Protein AF-0000000083795616 (afdb_homodimer)

Sequence (564 aa):
MDIKKYFDKLNISLEEAIDYKNKFIPKILYKYVSLLDDRYVAYYKKNKKRLNSLRDNMLWLSNYKKFNDPFELKMLTIDRERLKGTGWNSEEIEKYLEYFRNATLISCFSSDIDNNMPMWAHYANNHKGYCVKYSVLNPQLIFPVMYEPVRSKSAVIVANIIKEIMEAYINKLEKPSEGFYKYFGFLYSSFTCKHNMWKDEKEYRLLYINSNLNNQEGKLINLTEVGLKVDAIYIGYNCDEIYKTQLIEIAKSIGCDLLKMTFDEYSEEFKLVPELLYNNIDMDIKKYFDKLNISLEEAIDYKNKFIPKILYKYVSLLDDRYVAYYKKNKKRLNSLRDNMLWLSNYKKFNDPFELKMLTIDRERLKGTGWNSEEIEKYLEYFRNATLISCFSSDIDNNMPMWAHYANNHKGYCVKYSVLNPQLIFPVMYEPVRSKSAVIVANIIKEIMEAYINKLEKPSEGFYKYFGFLYSSFTCKHNMWKDEKEYRLLYINSNLNNQEGKLINLTEVGLKVDAIYIGYNCDEIYKTQLIEIAKSIGCDLLKMTFDEYSEEFKLVPELLYNNID

Secondary structure (DSSP, 8-state):
--HHHHHHHHHH-HHHHHHHHHTTS-SEEEEEE----TTBTTHHHHHHHHHHHHHTTEEEEE-GGGSS-TTTT-SEE--HHHHTTTS--HHHHHHHHHHHHHHEEEEEEES--TT-HHHHHHHTTTTTSEEEEEEES-GGGEEEPEEESB-EE-HHHHHHHHHHHHHHHHTTTSS--HHHHHHHHHHHHHHTEEEGGGGGG-EEEEEEE-S-TT-SSEEEEEGGGGTEEEEEEEE-TT--HHHHHHHHHHHHHHT-EEEEEEE-TT-SB--EEEEEEE----/--HHHHHHHHHH-HHHHHHHHHTTS-SEEEEEE----TTBTTHHHHHHHHHHHHHTTEEEEE-GGGSS-TTTT--EE--HHHHTTTS--HHHHHHHHHHHHHHEEEEEEES--TT-HHHHHHHTTTTTSEEEEEEES-GGGEEEPEEESB-EE-SHHHHHHHHHHHHHHHTGGGS--HHHHHHHHHHHHHHTEEEGGGGGG-EEEEEEE-S-TT-SSEEEEEGGGGTEEEEEEEE-TT--HHHHHHHHHHHHHHT-EEEEEEE-TT-SB--EEEEEEE----

InterPro domains:
  IPR021352 Protein of unknown function DUF2971 [PF11185] (119-206)

Nearest PDB structures (foldseek):
  1uwv-assembly1_A  TM=5.618E-01  e=1.913E+00  Escherichia coli K-12
  6qjz-assembly1_A  TM=6.058E-01  e=8.338E+00  Lathyrus sativus
  5ln3-assembly1_U  TM=3.838E-01  e=4.363E+00  Homo sapiens
  8t7h-assembly1_B  TM=4.417E-01  e=9.381E+00  Homo sapiens
  1uwv-assembly1_A  TM=5.618E-01  e=1.881E+00  Escherichia coli K-12

Structure (mmCIF, N/CA/C/O backbone):
data_AF-0000000083795616-model_v1
#
loop_
_entity.id
_entity.type
_entity.pdbx_description
1 polymer 'DUF2971 domain-containing protein'
#
loop_
_atom_site.group_PDB
_atom_site.id
_atom_site.type_symbol
_atom_site.label_atom_id
_atom_site.label_alt_id
_atom_site.label_comp_id
_atom_site.label_asym_id
_atom_site.label_entity_id
_atom_site.label_seq_id
_atom_site.pdbx_PDB_ins_code
_atom_site.Cartn_x
_atom_site.Cartn_y
_atom_site.Cartn_z
_atom_site.occupancy
_atom_site.B_iso_or_equiv
_atom_site.auth_seq_id
_atom_site.auth_comp_id
_atom_site.auth_asym_id
_atom_site.auth_atom_id
_atom_site.pdbx_PDB_model_num
ATOM 1 N N . MET A 1 1 ? 2.191 -23.344 7.312 1 84.12 1 MET A N 1
ATOM 2 C CA . MET A 1 1 ? 2.57 -24.641 6.754 1 84.12 1 MET A CA 1
ATOM 3 C C . MET A 1 1 ? 4.074 -24.859 6.863 1 84.12 1 MET A C 1
ATOM 5 O O . MET A 1 1 ? 4.859 -23.938 6.629 1 84.12 1 MET A O 1
ATOM 9 N N . ASP A 1 2 ? 4.426 -25.969 7.355 1 83.5 2 ASP A N 1
ATOM 10 C CA . ASP A 1 2 ? 5.836 -26.328 7.414 1 83.5 2 ASP A CA 1
ATOM 11 C C . ASP A 1 2 ? 6.352 -26.75 6.035 1 83.5 2 ASP A C 1
ATOM 13 O O . ASP A 1 2 ? 5.988 -27.812 5.527 1 83.5 2 ASP A O 1
ATOM 17 N N . ILE A 1 3 ? 7.234 -25.969 5.5 1 79.38 3 ILE A N 1
ATOM 18 C CA . ILE A 1 3 ? 7.695 -26.156 4.129 1 79.38 3 ILE A CA 1
ATOM 19 C C . ILE A 1 3 ? 8.539 -27.422 4.039 1 79.38 3 ILE A C 1
ATOM 21 O O . ILE A 1 3 ? 8.5 -28.141 3.029 1 79.38 3 ILE A O 1
ATOM 25 N N . LYS A 1 4 ? 9.305 -27.672 5.039 1 78.56 4 LYS A N 1
ATOM 26 C CA . LYS A 1 4 ? 10.117 -28.875 5.039 1 78.56 4 LYS A CA 1
ATOM 27 C C . LYS A 1 4 ? 9.242 -30.125 4.957 1 78.56 4 LYS A C 1
ATOM 29 O O . LYS A 1 4 ? 9.547 -31.062 4.203 1 78.56 4 LYS A O 1
ATOM 34 N N . LYS A 1 5 ? 8.258 -30.141 5.742 1 85.88 5 LYS A N 1
ATOM 35 C CA . LYS A 1 5 ? 7.324 -31.25 5.703 1 85.88 5 LYS A CA 1
ATOM 36 C C . LYS A 1 5 ? 6.648 -31.359 4.336 1 85.88 5 LYS A C 1
ATOM 38 O O . LYS A 1 5 ? 6.41 -32.469 3.84 1 85.88 5 LYS A O 1
ATOM 43 N N . TYR A 1 6 ? 6.305 -30.297 3.789 1 84.62 6 TYR A N 1
ATOM 44 C CA . TYR A 1 6 ? 5.742 -30.281 2.445 1 84.62 6 TYR A CA 1
ATOM 45 C C . TYR A 1 6 ? 6.691 -30.953 1.453 1 84.62 6 TYR A C 1
ATOM 47 O O . TYR A 1 6 ? 6.27 -31.781 0.641 1 84.62 6 TYR A O 1
ATOM 55 N N . PHE A 1 7 ? 7.922 -30.609 1.596 1 78.31 7 PHE A N 1
ATOM 56 C CA . PHE A 1 7 ? 8.914 -31.188 0.699 1 78.31 7 PHE A CA 1
ATOM 57 C C . PHE A 1 7 ? 9.07 -32.688 0.955 1 78.31 7 PHE A C 1
ATOM 59 O O . PHE A 1 7 ? 9.25 -33.469 0.017 1 78.31 7 PHE A O 1
ATOM 66 N N . ASP A 1 8 ? 9.047 -32.969 2.207 1 83.31 8 ASP A N 1
ATOM 67 C CA . ASP A 1 8 ? 9.102 -34.406 2.553 1 83.31 8 ASP A CA 1
ATOM 68 C C . ASP A 1 8 ? 7.945 -35.156 1.915 1 83.31 8 ASP A C 1
ATOM 70 O O . ASP A 1 8 ? 8.141 -36.25 1.379 1 83.31 8 ASP A O 1
ATOM 74 N N . LYS A 1 9 ? 6.82 -34.625 1.965 1 85.69 9 LYS A N 1
ATOM 75 C CA . LYS A 1 9 ? 5.641 -35.25 1.365 1 85.69 9 LYS A CA 1
ATOM 76 C C . LYS A 1 9 ? 5.762 -35.312 -0.155 1 85.69 9 LYS A C 1
ATOM 78 O O . LYS A 1 9 ? 5.328 -36.281 -0.785 1 85.69 9 LYS A O 1
ATOM 83 N N . LEU A 1 10 ? 6.305 -34.219 -0.675 1 79.94 10 LEU A N 1
ATOM 84 C CA . LEU A 1 10 ? 6.492 -34.156 -2.121 1 79.94 10 LEU A CA 1
ATOM 85 C C . LEU A 1 10 ? 7.414 -35.281 -2.598 1 79.94 10 LEU A C 1
ATOM 87 O O . LEU A 1 10 ? 7.246 -35.812 -3.699 1 79.94 10 LEU A O 1
ATOM 91 N N . ASN A 1 11 ? 8.359 -35.562 -1.773 1 76.31 11 ASN A N 1
ATOM 92 C CA . ASN A 1 11 ? 9.289 -36.625 -2.1 1 76.31 11 ASN A CA 1
ATOM 93 C C . ASN A 1 11 ? 8.586 -38 -2.133 1 76.31 11 ASN A C 1
ATOM 95 O O . ASN A 1 11 ? 9.055 -38.906 -2.781 1 76.31 11 ASN A O 1
ATOM 99 N N . ILE A 1 12 ? 7.492 -38.094 -1.404 1 80.94 12 ILE A N 1
ATOM 100 C CA . ILE A 1 12 ? 6.688 -39.312 -1.426 1 80.94 12 ILE A CA 1
ATOM 101 C C . ILE A 1 12 ? 5.77 -39.281 -2.646 1 80.94 12 ILE A C 1
ATOM 103 O O . ILE A 1 12 ? 5.828 -40.188 -3.479 1 80.94 12 ILE A O 1
ATOM 107 N N . SER A 1 13 ? 4.918 -38.281 -2.828 1 80.38 13 SER A N 1
ATOM 108 C CA . SER A 1 13 ? 4.062 -38.094 -3.992 1 80.38 13 SER A CA 1
ATOM 109 C C . SER A 1 13 ? 3.473 -36.688 -4.016 1 80.38 13 SER A C 1
ATOM 111 O O . SER A 1 13 ? 3.328 -36.062 -2.969 1 80.38 13 SER A O 1
ATOM 113 N N . LEU A 1 14 ? 3.123 -36.312 -5.16 1 79.56 14 LEU A N 1
ATOM 114 C CA . LEU A 1 14 ? 2.459 -35.031 -5.305 1 79.56 14 LEU A CA 1
ATOM 115 C C . LEU A 1 14 ? 1.135 -35 -4.551 1 79.56 14 LEU A C 1
ATOM 117 O O . LEU A 1 14 ? 0.785 -34 -3.926 1 79.56 14 LEU A O 1
ATOM 121 N N . GLU A 1 15 ? 0.438 -36.094 -4.66 1 84.38 15 GLU A N 1
ATOM 122 C CA . GLU A 1 15 ? -0.857 -36.219 -3.996 1 84.38 15 GLU A CA 1
ATOM 123 C C . GLU A 1 15 ? -0.723 -36.031 -2.488 1 84.38 15 GLU A C 1
ATOM 125 O O . GLU A 1 15 ? -1.511 -35.312 -1.877 1 84.38 15 GLU A O 1
ATOM 130 N N . GLU A 1 16 ? 0.255 -36.625 -1.981 1 87.75 16 GLU A N 1
ATOM 131 C CA . GLU A 1 16 ? 0.486 -36.5 -0.546 1 87.75 16 GLU A CA 1
ATOM 132 C C . GLU A 1 16 ? 0.848 -35.062 -0.172 1 87.75 16 GLU A C 1
ATOM 134 O O . GLU A 1 16 ? 0.428 -34.562 0.875 1 87.75 16 GLU A O 1
ATOM 139 N N . ALA A 1 17 ? 1.703 -34.469 -0.981 1 86.62 17 ALA A N 1
ATOM 140 C CA . ALA A 1 17 ? 2.098 -33.094 -0.739 1 86.62 17 ALA A CA 1
ATOM 141 C C . ALA A 1 17 ? 0.894 -32.156 -0.813 1 86.62 17 ALA A C 1
ATOM 143 O O . ALA A 1 17 ? 0.731 -31.281 0.035 1 86.62 17 ALA A O 1
ATOM 144 N N . ILE A 1 18 ? 0.054 -32.375 -1.774 1 87.44 18 ILE A N 1
ATOM 145 C CA . ILE A 1 18 ? -1.133 -31.562 -1.964 1 87.44 18 ILE A CA 1
ATOM 146 C C . ILE A 1 18 ? -2.098 -31.766 -0.799 1 87.44 18 ILE A C 1
ATOM 148 O O . ILE A 1 18 ? -2.674 -30.812 -0.282 1 87.44 18 ILE A O 1
ATOM 152 N N . ASP A 1 19 ? -2.26 -33 -0.427 1 91.75 19 ASP A N 1
ATOM 153 C CA . ASP A 1 19 ? -3.111 -33.312 0.718 1 91.75 19 ASP A CA 1
ATOM 154 C C . ASP A 1 19 ? -2.611 -32.594 1.978 1 91.75 19 ASP A C 1
ATOM 156 O O . ASP A 1 19 ? -3.406 -32.062 2.756 1 91.75 19 ASP A O 1
ATOM 160 N N . TYR A 1 20 ? -1.371 -32.625 2.141 1 92.44 20 TYR A N 1
ATOM 161 C CA . TYR A 1 20 ? -0.771 -31.953 3.293 1 92.44 20 TYR A CA 1
ATOM 162 C C . TYR A 1 20 ? -1.025 -30.453 3.248 1 92.44 20 TYR A C 1
ATOM 164 O O . TYR A 1 20 ? -1.527 -29.875 4.215 1 92.44 20 TYR A O 1
ATOM 172 N N . LYS A 1 21 ? -0.657 -29.828 2.135 1 91.75 21 LYS A N 1
ATOM 173 C CA . LYS A 1 21 ? -0.819 -28.391 1.965 1 91.75 21 LYS A CA 1
ATOM 174 C C . LYS A 1 21 ? -2.277 -27.984 2.141 1 91.75 21 LYS A C 1
ATOM 176 O O . LYS A 1 21 ? -2.564 -26.922 2.709 1 91.75 21 LYS A O 1
ATOM 181 N N . ASN A 1 22 ? -3.232 -28.812 1.667 1 94.5 22 ASN A N 1
ATOM 182 C CA . ASN A 1 22 ? -4.656 -28.5 1.697 1 94.5 22 ASN A CA 1
ATOM 183 C C . ASN A 1 22 ? -5.164 -28.328 3.127 1 94.5 22 ASN A C 1
ATOM 185 O O . ASN A 1 22 ? -6.148 -27.625 3.359 1 94.5 22 ASN A O 1
ATOM 189 N N . LYS A 1 23 ? -4.484 -28.891 4.055 1 95.12 23 LYS A N 1
ATOM 190 C CA . LYS A 1 23 ? -4.879 -28.781 5.457 1 95.12 23 LYS A CA 1
ATOM 191 C C . LYS A 1 23 ? -4.684 -27.359 5.98 1 95.12 23 LYS A C 1
ATOM 193 O O . LYS A 1 23 ? -5.25 -27 7.012 1 95.12 23 LYS A O 1
ATOM 198 N N . PHE A 1 24 ? -3.932 -26.625 5.262 1 94.94 24 PHE A N 1
ATOM 199 C CA . PHE A 1 24 ? -3.594 -25.297 5.738 1 94.94 24 PHE A CA 1
ATOM 200 C C . PHE A 1 24 ? -4.344 -24.234 4.945 1 94.94 24 PHE A C 1
ATOM 202 O O . PHE A 1 24 ? -4.043 -23.047 5.055 1 94.94 24 PHE A O 1
ATOM 209 N N . ILE A 1 25 ? -5.242 -24.625 4.148 1 96.81 25 ILE A N 1
ATOM 210 C CA . ILE A 1 25 ? -6.031 -23.672 3.371 1 96.81 25 ILE A CA 1
ATOM 211 C C . ILE A 1 25 ? -7.348 -23.391 4.09 1 96.81 25 ILE A C 1
ATOM 213 O O . ILE A 1 25 ? -8.109 -24.312 4.391 1 96.81 25 ILE A O 1
ATOM 217 N N . PRO A 1 26 ? -7.578 -22.125 4.438 1 97.25 26 PRO A N 1
ATOM 218 C CA . PRO A 1 26 ? -8.844 -21.797 5.098 1 97.25 26 PRO A CA 1
ATOM 219 C C . PRO A 1 26 ? -10.055 -22.031 4.191 1 97.25 26 PRO A C 1
ATOM 221 O O . PRO A 1 26 ? -9.922 -22.031 2.965 1 97.25 26 PRO A O 1
ATOM 224 N N . LYS A 1 27 ? -11.188 -22.156 4.797 1 97.62 27 LYS A N 1
ATOM 225 C CA . LYS A 1 27 ? -12.43 -22.359 4.062 1 97.62 27 LYS A CA 1
ATOM 226 C C . LYS A 1 27 ? -12.914 -21.062 3.42 1 97.62 27 LYS A C 1
ATOM 228 O O . LYS A 1 27 ? -13.75 -21.078 2.52 1 97.62 27 LYS A O 1
ATOM 233 N N . ILE A 1 28 ? -12.398 -19.938 4.008 1 98 28 ILE A N 1
ATOM 234 C CA . ILE A 1 28 ? -12.797 -18.625 3.527 1 98 28 ILE A CA 1
ATOM 235 C C . ILE A 1 28 ? -11.555 -17.812 3.137 1 98 28 ILE A C 1
ATOM 237 O O . ILE A 1 28 ? -10.555 -17.828 3.85 1 98 28 ILE A O 1
ATOM 241 N N . LEU A 1 29 ? -11.609 -17.188 2.014 1 98.25 29 LEU A N 1
ATOM 242 C CA . LEU A 1 29 ? -10.562 -16.281 1.557 1 98.25 29 LEU A CA 1
ATOM 243 C C . LEU A 1 29 ? -11.156 -14.961 1.075 1 98.25 29 LEU A C 1
ATOM 245 O O . LEU A 1 29 ? -12.32 -14.906 0.682 1 98.25 29 LEU A O 1
ATOM 249 N N . TYR A 1 30 ? -10.367 -13.93 1.106 1 98.31 30 TYR A N 1
ATOM 250 C CA . TYR A 1 30 ? -10.812 -12.594 0.725 1 98.31 30 TYR A CA 1
ATOM 251 C C . TYR A 1 30 ? -9.938 -12.023 -0.385 1 98.31 30 TYR A C 1
ATOM 253 O O . TYR A 1 30 ? -8.711 -12.203 -0.377 1 98.31 30 TYR A O 1
ATOM 261 N N . LYS A 1 31 ? -10.539 -11.359 -1.313 1 98.31 31 LYS A N 1
ATOM 262 C CA . LYS A 1 31 ? -9.812 -10.664 -2.363 1 98.31 31 LYS A CA 1
ATOM 263 C C . LYS A 1 31 ? -10.266 -9.211 -2.477 1 98.31 31 LYS A C 1
ATOM 265 O O . LYS A 1 31 ? -11.445 -8.945 -2.713 1 98.31 31 LYS A O 1
ATOM 270 N N . TYR A 1 32 ? -9.328 -8.344 -2.283 1 97.5 32 TYR A N 1
ATOM 271 C CA . TYR A 1 32 ? -9.586 -6.914 -2.443 1 97.5 32 TYR A CA 1
ATOM 272 C C . TYR A 1 32 ? -9.484 -6.504 -3.908 1 97.5 32 TYR A C 1
ATOM 274 O O . TYR A 1 32 ? -8.602 -6.973 -4.633 1 97.5 32 TYR A O 1
ATOM 282 N N . VAL A 1 33 ? -10.391 -5.664 -4.336 1 98.25 33 VAL A N 1
ATOM 283 C CA . VAL A 1 33 ? -10.422 -5.207 -5.723 1 98.25 33 VAL A CA 1
ATOM 284 C C . VAL A 1 33 ? -10.562 -3.686 -5.762 1 98.25 33 VAL A C 1
ATOM 286 O O . VAL A 1 33 ? -11.445 -3.123 -5.098 1 98.25 33 VAL A O 1
ATOM 289 N N . SER A 1 34 ? -9.758 -3.082 -6.539 1 97.38 34 SER A N 1
ATOM 290 C CA . SER A 1 34 ? -9.797 -1.63 -6.668 1 97.38 34 SER A CA 1
ATOM 291 C C . SER A 1 34 ? -10.875 -1.19 -7.656 1 97.38 34 SER A C 1
ATOM 293 O O . SER A 1 34 ? -11.07 -1.827 -8.695 1 97.38 34 SER A O 1
ATOM 295 N N . LEU A 1 35 ? -11.594 -0.208 -7.305 1 98.62 35 LEU A N 1
ATOM 296 C CA . LEU A 1 35 ? -12.336 0.622 -8.25 1 98.62 35 LEU A CA 1
ATOM 297 C C . LEU A 1 35 ? -11.664 1.979 -8.422 1 98.62 35 LEU A C 1
ATOM 299 O O . LEU A 1 35 ? -11.422 2.688 -7.445 1 98.62 35 LEU A O 1
ATOM 303 N N . LEU A 1 36 ? -11.375 2.246 -9.656 1 97.88 36 LEU A N 1
ATOM 304 C CA . LEU A 1 36 ? -10.562 3.414 -9.969 1 97.88 36 LEU A CA 1
ATOM 305 C C . LEU A 1 36 ? -11.406 4.684 -9.969 1 97.88 36 LEU A C 1
ATOM 307 O O . LEU A 1 36 ? -12.633 4.613 -9.922 1 97.88 36 LEU A O 1
ATOM 311 N N . ASP A 1 37 ? -10.742 5.805 -9.859 1 96.81 37 ASP A N 1
ATOM 312 C CA . ASP A 1 37 ? -11.406 7.105 -9.898 1 96.81 37 ASP A CA 1
ATOM 313 C C . ASP A 1 37 ? -10.875 7.957 -11.047 1 96.81 37 ASP A C 1
ATOM 315 O O . ASP A 1 37 ? -10.219 7.441 -11.961 1 96.81 37 ASP A O 1
ATOM 319 N N . ASP A 1 38 ? -11.188 9.25 -11.062 1 96.25 38 ASP A N 1
ATOM 320 C CA . ASP A 1 38 ? -10.945 10.094 -12.227 1 96.25 38 ASP A CA 1
ATOM 321 C C . ASP A 1 38 ? -9.461 10.43 -12.359 1 96.25 38 ASP A C 1
ATOM 323 O O . ASP A 1 38 ? -9.055 11.078 -13.328 1 96.25 38 ASP A O 1
ATOM 327 N N . ARG A 1 39 ? -8.672 9.969 -11.625 1 95.25 39 ARG A N 1
ATOM 328 C CA . ARG A 1 39 ? -7.223 10.102 -11.766 1 95.25 39 ARG A CA 1
ATOM 329 C C . ARG A 1 39 ? -6.691 9.164 -12.844 1 95.25 39 ARG A C 1
ATOM 331 O O . ARG A 1 39 ? -5.605 9.383 -13.383 1 95.25 39 ARG A O 1
ATOM 338 N N . TYR A 1 40 ? -7.418 8.125 -13.094 1 97.5 40 TYR A N 1
ATOM 339 C CA . TYR A 1 40 ? -6.953 7.074 -13.992 1 97.5 40 TYR A CA 1
ATOM 340 C C . TYR A 1 40 ? -7.59 7.211 -15.367 1 97.5 40 TYR A C 1
ATOM 342 O O . TYR A 1 40 ? -8.773 7.547 -15.484 1 97.5 40 TYR A O 1
ATOM 350 N N . VAL A 1 41 ? -6.805 6.809 -16.312 1 97.5 41 VAL A N 1
ATOM 351 C CA . VAL A 1 41 ? -7.301 6.824 -17.688 1 97.5 41 VAL A CA 1
ATOM 352 C C . VAL A 1 41 ? -8.398 5.773 -17.859 1 97.5 41 VAL A C 1
ATOM 354 O O . VAL A 1 41 ? -8.266 4.648 -17.375 1 97.5 41 VAL A O 1
ATOM 357 N N . ALA A 1 42 ? -9.531 6.129 -18.469 1 97.56 42 ALA A N 1
ATOM 358 C CA . ALA A 1 42 ? -10.633 5.23 -18.797 1 97.56 42 ALA A CA 1
ATOM 359 C C . ALA A 1 42 ? -11.109 4.473 -17.562 1 97.56 42 ALA A C 1
ATOM 361 O O . ALA A 1 42 ? -11.406 3.279 -17.625 1 97.56 42 ALA A O 1
ATOM 362 N N . TYR A 1 43 ? -11.164 5.141 -16.453 1 97.56 43 TYR A N 1
ATOM 363 C CA . TYR A 1 43 ? -11.453 4.477 -15.188 1 97.56 43 TYR A CA 1
ATOM 364 C C . TYR A 1 43 ? -12.844 3.857 -15.195 1 97.56 43 TYR A C 1
ATOM 366 O O . TYR A 1 43 ? -13.047 2.771 -14.648 1 97.56 43 TYR A O 1
ATOM 374 N N . TYR A 1 44 ? -13.82 4.457 -15.867 1 97.69 44 TYR A N 1
ATOM 375 C CA . TYR A 1 44 ? -15.172 3.91 -15.914 1 97.69 44 TYR A CA 1
ATOM 376 C C . TYR A 1 44 ? -15.188 2.557 -16.609 1 97.69 44 TYR A C 1
ATOM 378 O O . TYR A 1 44 ? -15.805 1.608 -16.141 1 97.69 44 TYR A O 1
ATOM 386 N N . LYS A 1 45 ? -14.547 2.521 -17.719 1 98 45 LYS A N 1
ATOM 387 C CA . LYS A 1 45 ? -14.484 1.282 -18.484 1 98 45 LYS A CA 1
ATOM 388 C C . LYS A 1 45 ? -13.789 0.178 -17.703 1 98 45 LYS A C 1
ATOM 390 O O . LYS A 1 45 ? -14.242 -0.969 -17.688 1 98 45 LYS A O 1
ATOM 395 N N . LYS A 1 46 ? -12.695 0.516 -17.094 1 97.62 46 LYS A N 1
ATOM 396 C CA . LYS A 1 46 ? -11.938 -0.451 -16.312 1 97.62 46 LYS A CA 1
ATOM 397 C C . LYS A 1 46 ? -12.758 -0.957 -15.125 1 97.62 46 LYS A C 1
ATOM 399 O O . LYS A 1 46 ? -12.758 -2.152 -14.828 1 97.62 46 LYS A O 1
ATOM 404 N N . ASN A 1 47 ? -13.422 -0.05 -14.43 1 98.62 47 ASN A N 1
ATOM 405 C CA . ASN A 1 47 ? -14.297 -0.449 -13.336 1 98.62 47 ASN A CA 1
ATOM 406 C C . ASN A 1 47 ? -15.422 -1.359 -13.82 1 98.62 47 ASN A C 1
ATOM 408 O O . ASN A 1 47 ? -15.758 -2.346 -13.164 1 98.62 47 ASN A O 1
ATOM 412 N N . LYS A 1 48 ? -15.977 -1.018 -14.953 1 98.19 48 LYS A N 1
ATOM 413 C CA . LYS A 1 48 ? -17.047 -1.83 -15.516 1 98.19 48 LYS A CA 1
ATOM 414 C C . LYS A 1 48 ? -16.578 -3.256 -15.789 1 98.19 48 LYS A C 1
ATOM 416 O O . LYS A 1 48 ? -17.297 -4.215 -15.508 1 98.19 48 LYS A O 1
ATOM 421 N N . LYS A 1 49 ? -15.422 -3.396 -16.328 1 97.69 49 LYS A N 1
ATOM 422 C CA . LYS A 1 49 ? -14.859 -4.719 -16.578 1 97.69 49 LYS A CA 1
ATOM 423 C C . LYS A 1 49 ? -14.742 -5.527 -15.297 1 97.69 49 LYS A C 1
ATOM 425 O O . LYS A 1 49 ? -15.086 -6.711 -15.266 1 97.69 49 LYS A O 1
ATOM 430 N N . ARG A 1 50 ? -14.25 -4.91 -14.266 1 98.06 50 ARG A N 1
ATOM 431 C CA . ARG A 1 50 ? -14.094 -5.574 -12.977 1 98.06 50 ARG A CA 1
ATOM 432 C C . ARG A 1 50 ? -15.445 -5.992 -12.406 1 98.06 50 ARG A C 1
ATOM 434 O O . ARG A 1 50 ? -15.594 -7.113 -11.914 1 98.06 50 ARG A O 1
ATOM 441 N N . LEU A 1 51 ? -16.375 -5.105 -12.492 1 98.62 51 LEU A N 1
ATOM 442 C CA . LEU A 1 51 ? -17.719 -5.383 -11.984 1 98.62 51 LEU A CA 1
ATOM 443 C C . LEU A 1 51 ? -18.375 -6.5 -12.781 1 98.62 51 LEU A C 1
ATOM 445 O O . LEU A 1 51 ? -19.031 -7.379 -12.211 1 98.62 51 LEU A O 1
ATOM 449 N N . ASN A 1 52 ? -18.219 -6.465 -14.094 1 98.31 52 ASN A N 1
ATOM 450 C CA . ASN A 1 52 ? -18.781 -7.516 -14.938 1 98.31 52 ASN A CA 1
ATOM 451 C C . ASN A 1 52 ? -18.172 -8.875 -14.617 1 98.31 52 ASN A C 1
ATOM 453 O O . ASN A 1 52 ? -18.875 -9.891 -14.609 1 98.31 52 ASN A O 1
ATOM 457 N N . SER A 1 53 ? -16.875 -8.891 -14.398 1 98.12 53 SER A N 1
ATOM 458 C CA . SER A 1 53 ? -16.219 -10.141 -14.039 1 98.12 53 SER A CA 1
ATOM 459 C C . SER A 1 53 ? -16.812 -10.727 -12.758 1 98.12 53 SER A C 1
ATOM 461 O O . SER A 1 53 ? -17.031 -11.93 -12.664 1 98.12 53 SER A O 1
ATOM 463 N N . LEU A 1 54 ? -17.016 -9.891 -11.781 1 98.56 54 LEU A N 1
ATOM 464 C CA . LEU A 1 54 ? -17.625 -10.328 -10.523 1 98.56 54 LEU A CA 1
ATOM 465 C C . LEU A 1 54 ? -19.031 -10.859 -10.758 1 98.56 54 LEU A C 1
ATOM 467 O O . LEU A 1 54 ? -19.375 -11.945 -10.297 1 98.56 54 LEU A O 1
ATOM 471 N N . ARG A 1 55 ? -19.797 -10.133 -11.508 1 98.19 55 ARG A N 1
ATOM 472 C CA . ARG A 1 55 ? -21.172 -10.508 -11.812 1 98.19 55 ARG A CA 1
ATOM 473 C C . ARG A 1 55 ? -21.234 -11.883 -12.477 1 98.19 55 ARG A C 1
ATOM 475 O O . ARG A 1 55 ? -22.109 -12.688 -12.172 1 98.19 55 ARG A O 1
ATOM 482 N N . ASP A 1 56 ? -20.297 -12.117 -13.336 1 98.12 56 ASP A N 1
ATOM 483 C CA . ASP A 1 56 ? -20.297 -13.32 -14.164 1 98.12 56 ASP A CA 1
ATOM 484 C C . ASP A 1 56 ? -19.531 -14.453 -13.492 1 98.12 56 ASP A C 1
ATOM 486 O O . ASP A 1 56 ? -19.219 -15.461 -14.125 1 98.12 56 ASP A O 1
ATOM 490 N N . ASN A 1 57 ? -19.094 -14.281 -12.281 1 98.06 57 ASN A N 1
ATOM 491 C CA . ASN A 1 57 ? -18.406 -15.289 -11.484 1 98.06 57 ASN A CA 1
ATOM 492 C C . ASN A 1 57 ? -17.062 -15.656 -12.109 1 98.06 57 ASN A C 1
ATOM 494 O O . ASN A 1 57 ? -16.719 -16.844 -12.219 1 98.06 57 ASN A O 1
ATOM 498 N N . MET A 1 58 ? -16.422 -14.617 -12.555 1 98.25 58 MET A N 1
ATOM 499 C CA . MET A 1 58 ? -15.086 -14.789 -13.141 1 98.25 58 MET A CA 1
ATOM 500 C C . MET A 1 58 ? -14.008 -14.25 -12.211 1 98.25 58 MET A C 1
ATOM 502 O O . MET A 1 58 ? -14.211 -13.234 -11.547 1 98.25 58 MET A O 1
ATOM 506 N N . LEU A 1 59 ? -12.875 -14.93 -12.195 1 98.12 59 LEU A N 1
ATOM 507 C CA . LEU A 1 59 ? -11.711 -14.531 -11.414 1 98.12 59 LEU A CA 1
ATOM 508 C C . LEU A 1 59 ? -10.562 -14.109 -12.32 1 98.12 59 LEU A C 1
ATOM 510 O O . LEU A 1 59 ? -10.219 -14.82 -13.266 1 98.12 59 LEU A O 1
ATOM 514 N N . TRP A 1 60 ? -10.086 -12.992 -12.055 1 96.56 60 TRP A N 1
ATOM 515 C CA . TRP A 1 60 ? -8.922 -12.531 -12.812 1 96.56 60 TRP A CA 1
ATOM 516 C C . TRP A 1 60 ? -7.637 -13.148 -12.266 1 96.56 60 TRP A C 1
ATOM 518 O O . TRP A 1 60 ? -7.387 -13.102 -11.062 1 96.56 60 TRP A O 1
ATOM 528 N N . LEU A 1 61 ? -6.852 -13.719 -13.125 1 95.69 61 LEU A N 1
ATOM 529 C CA . LEU A 1 61 ? -5.504 -14.211 -12.852 1 95.69 61 LEU A CA 1
ATOM 530 C C . LEU A 1 61 ? -4.457 -13.359 -13.562 1 95.69 61 LEU A C 1
ATOM 532 O O . LEU A 1 61 ? -4.602 -13.062 -14.75 1 95.69 61 LEU A O 1
ATOM 536 N N . SER A 1 62 ? -3.434 -12.969 -12.836 1 94.19 62 SER A N 1
ATOM 537 C CA . SER A 1 62 ? -2.455 -12.031 -13.383 1 94.19 62 SER A CA 1
ATOM 538 C C . SER A 1 62 ? -1.077 -12.672 -13.5 1 94.19 62 SER A C 1
ATOM 540 O O . SER A 1 62 ? -0.766 -13.617 -12.766 1 94.19 62 SER A O 1
ATOM 542 N N . ASN A 1 63 ? -0.371 -12.156 -14.445 1 91.25 63 ASN A N 1
ATOM 543 C CA . ASN A 1 63 ? 1.06 -12.445 -14.477 1 91.25 63 ASN A CA 1
ATOM 544 C C . ASN A 1 63 ? 1.803 -11.75 -13.344 1 91.25 63 ASN A C 1
ATOM 546 O O . ASN A 1 63 ? 1.424 -10.656 -12.93 1 91.25 63 ASN A O 1
ATOM 550 N N . TYR A 1 64 ? 2.904 -12.305 -12.891 1 89 64 TYR A N 1
ATOM 551 C CA . TYR A 1 64 ? 3.617 -11.812 -11.711 1 89 64 TYR A CA 1
ATOM 552 C C . TYR A 1 64 ? 4.254 -10.453 -11.992 1 89 64 TYR A C 1
ATOM 554 O O . TYR A 1 64 ? 4.562 -9.703 -11.07 1 89 64 TYR A O 1
ATOM 562 N N . LYS A 1 65 ? 4.477 -10.117 -13.25 1 86.31 65 LYS A N 1
ATOM 563 C CA . LYS A 1 65 ? 5.125 -8.867 -13.633 1 86.31 65 LYS A CA 1
ATOM 564 C C . LYS A 1 65 ? 4.289 -7.66 -13.219 1 86.31 65 LYS A C 1
ATOM 566 O O . LYS A 1 65 ? 4.789 -6.539 -13.164 1 86.31 65 LYS A O 1
ATOM 571 N N . LYS A 1 66 ? 3.092 -7.891 -12.82 1 85.12 66 LYS A N 1
ATOM 572 C CA . LYS A 1 66 ? 2.18 -6.816 -12.445 1 85.12 66 LYS A CA 1
ATOM 573 C C . LYS A 1 66 ? 2.127 -6.652 -10.93 1 85.12 66 LYS A C 1
ATOM 575 O O . LYS A 1 66 ? 1.445 -5.758 -10.422 1 85.12 66 LYS A O 1
ATOM 580 N N . PHE A 1 67 ? 2.887 -7.445 -10.234 1 88.81 67 PHE A N 1
ATOM 581 C CA . PHE A 1 67 ? 2.824 -7.414 -8.781 1 88.81 67 PHE A CA 1
ATOM 582 C C . PHE A 1 67 ? 3.75 -6.344 -8.219 1 88.81 67 PHE A C 1
ATOM 584 O O . PHE A 1 67 ? 4.629 -5.84 -8.922 1 88.81 67 PHE A O 1
ATOM 591 N N . ASN A 1 68 ? 3.59 -5.992 -6.953 1 80.44 68 ASN A N 1
ATOM 592 C CA . ASN A 1 68 ? 4.254 -4.852 -6.332 1 80.44 68 ASN A CA 1
ATOM 593 C C . ASN A 1 68 ? 5.582 -5.254 -5.699 1 80.44 68 ASN A C 1
ATOM 595 O O . ASN A 1 68 ? 6.391 -4.395 -5.336 1 80.44 68 ASN A O 1
ATOM 599 N N . ASP A 1 69 ? 5.844 -6.492 -5.555 1 80 69 ASP A N 1
ATOM 600 C CA . ASP A 1 69 ? 7.094 -6.977 -4.973 1 80 69 ASP A CA 1
ATOM 601 C C . ASP A 1 69 ? 8.125 -7.27 -6.059 1 80 69 ASP A C 1
ATOM 603 O O . ASP A 1 69 ? 7.922 -8.141 -6.898 1 80 69 ASP A O 1
ATOM 607 N N . PRO A 1 70 ? 9.219 -6.559 -6.027 1 76.56 70 PRO A N 1
ATOM 608 C CA . PRO A 1 70 ? 10.242 -6.809 -7.043 1 76.56 70 PRO A CA 1
ATOM 609 C C . PRO A 1 70 ? 10.844 -8.211 -6.941 1 76.56 70 PRO A C 1
ATOM 611 O O . PRO A 1 70 ? 11.438 -8.703 -7.902 1 76.56 70 PRO A O 1
ATOM 614 N N . PHE A 1 71 ? 10.641 -8.812 -5.875 1 77.62 71 PHE A N 1
ATOM 615 C CA . PHE A 1 71 ? 11.211 -10.133 -5.66 1 77.62 71 PHE A CA 1
ATOM 616 C C . PHE A 1 71 ? 10.164 -11.219 -5.875 1 77.62 71 PHE A C 1
ATOM 618 O O . PHE A 1 71 ? 10.391 -12.383 -5.523 1 77.62 71 PHE A O 1
ATOM 625 N N . GLU A 1 72 ? 9.148 -10.711 -6.453 1 82.69 72 GLU A N 1
ATOM 626 C CA . GLU A 1 72 ? 8.07 -11.688 -6.641 1 82.69 72 GLU A CA 1
ATOM 627 C C . GLU A 1 72 ? 8.578 -12.93 -7.363 1 82.69 72 GLU A C 1
ATOM 629 O O . GLU A 1 72 ? 9.219 -12.828 -8.414 1 82.69 72 GLU A O 1
ATOM 634 N N . LEU A 1 73 ? 8.375 -14.117 -6.828 1 79.75 73 LEU A N 1
ATOM 635 C CA . LEU A 1 73 ? 8.656 -15.453 -7.359 1 79.75 73 LEU A CA 1
ATOM 636 C C . LEU A 1 73 ? 10.164 -15.695 -7.445 1 79.75 73 LEU A C 1
ATOM 638 O O . LEU A 1 73 ? 10.617 -16.562 -8.195 1 79.75 73 LEU A O 1
ATOM 642 N N . LYS A 1 74 ? 10.93 -14.914 -6.738 1 76.19 74 LYS A N 1
ATOM 643 C CA . LYS A 1 74 ? 12.383 -15.039 -6.844 1 76.19 74 LYS A CA 1
ATOM 644 C C . LYS A 1 74 ? 12.984 -15.578 -5.551 1 76.19 74 LYS A C 1
ATOM 646 O O . LYS A 1 74 ? 14.156 -15.344 -5.262 1 76.19 74 LYS A O 1
ATOM 651 N N . MET A 1 75 ? 12.195 -16.219 -4.816 1 71.75 75 MET A N 1
ATOM 652 C CA . MET A 1 75 ? 12.688 -16.734 -3.539 1 71.75 75 MET A CA 1
ATOM 653 C C . MET A 1 75 ? 13.664 -17.875 -3.75 1 71.75 75 MET A C 1
ATOM 655 O O . MET A 1 75 ? 14.531 -18.109 -2.912 1 71.75 75 MET A O 1
ATOM 659 N N . LEU A 1 76 ? 13.469 -18.578 -4.805 1 67.56 76 LEU A N 1
ATOM 660 C CA . LEU A 1 76 ? 14.453 -19.578 -5.172 1 67.56 76 LEU A CA 1
ATOM 661 C C . LEU A 1 76 ? 15.523 -19 -6.09 1 67.56 76 LEU A C 1
ATOM 663 O O . LEU A 1 76 ? 15.203 -18.25 -7.02 1 67.56 76 LEU A O 1
ATOM 667 N N . THR A 1 77 ? 16.688 -19.047 -5.605 1 67.06 77 THR A N 1
ATOM 668 C CA . THR A 1 77 ? 17.766 -18.562 -6.453 1 67.06 77 THR A CA 1
ATOM 669 C C . THR A 1 77 ? 18.734 -19.703 -6.793 1 67.06 77 THR A C 1
ATOM 671 O O . THR A 1 77 ? 18.812 -20.703 -6.074 1 67.06 77 THR A O 1
ATOM 674 N N . ILE A 1 78 ? 19.234 -19.547 -7.945 1 69.62 78 ILE A N 1
ATOM 675 C CA . ILE A 1 78 ? 20.188 -20.547 -8.438 1 69.62 78 ILE A CA 1
ATOM 676 C C . ILE A 1 78 ? 21.562 -20.297 -7.801 1 69.62 78 ILE A C 1
ATOM 678 O O . ILE A 1 78 ? 22.047 -19.172 -7.758 1 69.62 78 ILE A O 1
ATOM 682 N N . ASP A 1 79 ? 21.938 -21.297 -7.145 1 72.56 79 ASP A N 1
ATOM 683 C CA . ASP A 1 79 ? 23.328 -21.266 -6.668 1 72.56 79 ASP A CA 1
ATOM 684 C C . ASP A 1 79 ? 24.297 -21.578 -7.797 1 72.56 79 ASP A C 1
ATOM 686 O O . ASP A 1 79 ? 24.656 -22.734 -8.016 1 72.56 79 ASP A O 1
ATOM 690 N N . ARG A 1 80 ? 24.75 -20.531 -8.312 1 71.38 80 ARG A N 1
ATOM 691 C CA . ARG A 1 80 ? 25.594 -20.688 -9.492 1 71.38 80 ARG A CA 1
ATOM 692 C C . ARG A 1 80 ? 26.859 -21.469 -9.172 1 71.38 80 ARG A C 1
ATOM 694 O O . ARG A 1 80 ? 27.344 -22.25 -9.992 1 71.38 80 ARG A O 1
ATOM 701 N N . GLU A 1 81 ? 27.359 -21.172 -7.988 1 74.12 81 GLU A N 1
ATOM 702 C CA . GLU A 1 81 ? 28.578 -21.875 -7.594 1 74.12 81 GLU A CA 1
ATOM 703 C C . GLU A 1 81 ? 28.328 -23.375 -7.477 1 74.12 81 GLU A C 1
ATOM 705 O O . GLU A 1 81 ? 29.172 -24.188 -7.898 1 74.12 81 GLU A O 1
ATOM 710 N N . ARG A 1 82 ? 27.25 -23.703 -6.969 1 72.69 82 ARG A N 1
ATOM 711 C CA . ARG A 1 82 ? 26.922 -25.109 -6.785 1 72.69 82 ARG A CA 1
ATOM 712 C C . ARG A 1 82 ? 26.656 -25.797 -8.125 1 72.69 82 ARG A C 1
ATOM 714 O O . ARG A 1 82 ? 26.891 -27 -8.273 1 72.69 82 ARG A O 1
ATOM 721 N N . LEU A 1 83 ? 26.25 -24.906 -9 1 74 83 LEU A N 1
ATOM 722 C CA . LEU A 1 83 ? 25.938 -25.453 -10.312 1 74 83 LEU A CA 1
ATOM 723 C C . LEU A 1 83 ? 27.219 -25.719 -11.109 1 74 83 LEU A C 1
ATOM 725 O O . LEU A 1 83 ? 27.219 -26.578 -12 1 74 83 LEU A O 1
ATOM 729 N N . LYS A 1 84 ? 28.328 -24.891 -10.742 1 72.5 84 LYS A N 1
ATOM 730 C CA . LYS A 1 84 ? 29.609 -24.984 -11.453 1 72.5 84 LYS A CA 1
ATOM 731 C C . LYS A 1 84 ? 30.188 -26.391 -11.359 1 72.5 84 LYS A C 1
ATOM 733 O O . LYS A 1 84 ? 30.922 -26.828 -12.25 1 72.5 84 LYS A O 1
ATOM 738 N N . GLY A 1 85 ? 29.5 -27.406 -11.445 1 65.81 85 GLY A N 1
ATOM 739 C CA . GLY A 1 85 ? 29.984 -28.781 -11.406 1 65.81 85 GLY A CA 1
ATOM 740 C C . GLY A 1 85 ? 28.922 -29.797 -11.797 1 65.81 85 GLY A C 1
ATOM 741 O O . GLY A 1 85 ? 29.219 -30.984 -11.969 1 65.81 85 GLY A O 1
ATOM 742 N N . THR A 1 86 ? 27.781 -29.391 -11.906 1 65.44 86 THR A N 1
ATOM 743 C CA . THR A 1 86 ? 26.688 -30.344 -12.141 1 65.44 86 THR A CA 1
ATOM 744 C C . THR A 1 86 ? 26.438 -30.516 -13.641 1 65.44 86 THR A C 1
ATOM 746 O O . THR A 1 86 ? 25.703 -31.406 -14.055 1 65.44 86 THR A O 1
ATOM 749 N N . GLY A 1 87 ? 27.203 -29.703 -14.508 1 66.81 87 GLY A N 1
ATOM 750 C CA . GLY A 1 87 ? 26.984 -29.766 -15.945 1 66.81 87 GLY A CA 1
ATOM 751 C C . GLY A 1 87 ? 25.812 -28.922 -16.406 1 66.81 87 GLY A C 1
ATOM 752 O O . GLY A 1 87 ? 25.594 -28.766 -17.609 1 66.81 87 GLY A O 1
ATOM 753 N N . TRP A 1 88 ? 25.047 -28.484 -15.445 1 69.62 88 TRP A N 1
ATOM 754 C CA . TRP A 1 88 ? 23.906 -27.656 -15.836 1 69.62 88 TRP A CA 1
ATOM 755 C C . TRP A 1 88 ? 24.344 -26.234 -16.156 1 69.62 88 TRP A C 1
ATOM 757 O O . TRP A 1 88 ? 25.25 -25.703 -15.523 1 69.62 88 TRP A O 1
ATOM 767 N N . ASN A 1 89 ? 23.844 -25.734 -17.25 1 73.5 89 ASN A N 1
ATOM 768 C CA . ASN A 1 89 ? 24.047 -24.344 -17.656 1 73.5 89 ASN A CA 1
ATOM 769 C C . ASN A 1 89 ? 23.109 -23.391 -16.906 1 73.5 89 ASN A C 1
ATOM 771 O O . ASN A 1 89 ? 21.891 -23.484 -17.047 1 73.5 89 ASN A O 1
ATOM 775 N N . SER A 1 90 ? 23.672 -22.531 -16.125 1 73.94 90 SER A N 1
ATOM 776 C CA . SER A 1 90 ? 22.891 -21.594 -15.312 1 73.94 90 SER A CA 1
ATOM 777 C C . SER A 1 90 ? 21.969 -20.75 -16.188 1 73.94 90 SER A C 1
ATOM 779 O O . SER A 1 90 ? 20.828 -20.469 -15.797 1 73.94 90 SER A O 1
ATOM 781 N N . GLU A 1 91 ? 22.438 -20.438 -17.328 1 75.81 91 GLU A N 1
ATOM 782 C CA . GLU A 1 91 ? 21.641 -19.594 -18.203 1 75.81 91 GLU A CA 1
ATOM 783 C C . GLU A 1 91 ? 20.406 -20.344 -18.703 1 75.81 91 GLU A C 1
ATOM 785 O O . GLU A 1 91 ? 19.312 -19.766 -18.797 1 75.81 91 GLU A O 1
ATOM 790 N N . GLU A 1 92 ? 20.625 -21.531 -18.969 1 73.94 92 GLU A N 1
ATOM 791 C CA . GLU A 1 92 ? 19.516 -22.359 -19.422 1 73.94 92 GLU A CA 1
ATOM 792 C C . GLU A 1 92 ? 18.469 -22.547 -18.328 1 73.94 92 GLU A C 1
ATOM 794 O O . GLU A 1 92 ? 17.266 -22.469 -18.594 1 73.94 92 GLU A O 1
ATOM 799 N N . ILE A 1 93 ? 18.984 -22.797 -17.172 1 74.44 93 ILE A N 1
ATOM 800 C CA . ILE A 1 93 ? 18.094 -22.984 -16.031 1 74.44 93 ILE A CA 1
ATOM 801 C C . ILE A 1 93 ? 17.281 -21.719 -15.797 1 74.44 93 ILE A C 1
ATOM 803 O O . ILE A 1 93 ? 16.078 -21.766 -15.547 1 74.44 93 ILE A O 1
ATOM 807 N N . GLU A 1 94 ? 17.906 -20.594 -15.953 1 76.75 94 GLU A N 1
ATOM 808 C CA . GLU A 1 94 ? 17.234 -19.312 -15.766 1 76.75 94 GLU A CA 1
ATOM 809 C C . GLU A 1 94 ? 16.156 -19.078 -16.812 1 76.75 94 GLU A C 1
ATOM 811 O O . GLU A 1 94 ? 15.086 -18.547 -16.516 1 76.75 94 GLU A O 1
ATOM 816 N N . LYS A 1 95 ? 16.422 -19.484 -17.969 1 77.06 95 LYS A N 1
ATOM 817 C CA . LYS A 1 95 ? 15.445 -19.359 -19.047 1 77.06 95 LYS A CA 1
ATOM 818 C C . LYS A 1 95 ? 14.203 -20.203 -18.766 1 77.06 95 LYS A C 1
ATOM 820 O O . LYS A 1 95 ? 13.078 -19.75 -19 1 77.06 95 LYS A O 1
ATOM 825 N N . TYR A 1 96 ? 14.469 -21.391 -18.25 1 74.31 96 TYR A N 1
ATOM 826 C CA . TYR A 1 96 ? 13.344 -22.266 -17.922 1 74.31 96 TYR A CA 1
ATOM 827 C C . TYR A 1 96 ? 12.539 -21.688 -16.766 1 74.31 96 TYR A C 1
ATOM 829 O O . TYR A 1 96 ? 11.305 -21.719 -16.781 1 74.31 96 TYR A O 1
ATOM 837 N N . LEU A 1 97 ? 13.242 -21.203 -15.805 1 77.12 97 LEU A N 1
ATOM 838 C CA . LEU A 1 97 ? 12.562 -20.594 -14.664 1 77.12 97 LEU A CA 1
ATOM 839 C C . LEU A 1 97 ? 11.695 -19.422 -15.117 1 77.12 97 LEU A C 1
ATOM 841 O O . LEU A 1 97 ? 10.562 -19.266 -14.664 1 77.12 97 LEU A O 1
ATOM 845 N N . GLU A 1 98 ? 12.195 -18.688 -15.992 1 79.19 98 GLU A N 1
ATOM 846 C CA . GLU A 1 98 ? 11.453 -17.547 -16.516 1 79.19 98 GLU A CA 1
ATOM 847 C C . GLU A 1 98 ? 10.227 -17.984 -17.297 1 79.19 98 GLU A C 1
ATOM 849 O O . GLU A 1 98 ? 9.172 -17.344 -17.234 1 79.19 98 GLU A O 1
ATOM 854 N N . TYR A 1 99 ? 10.406 -19 -18.016 1 77.12 99 TYR A N 1
ATOM 855 C CA . TYR A 1 99 ? 9.281 -19.547 -18.75 1 77.12 99 TYR A CA 1
ATOM 856 C C . TYR A 1 99 ? 8.156 -19.969 -17.812 1 77.12 99 TYR A C 1
ATOM 858 O O . TYR A 1 99 ? 6.988 -19.656 -18.047 1 77.12 99 TYR A O 1
ATOM 866 N N . PHE A 1 100 ? 8.523 -20.656 -16.781 1 76.81 100 PHE A N 1
ATOM 867 C CA . PHE A 1 100 ? 7.527 -21.125 -15.82 1 76.81 100 PHE A CA 1
ATOM 868 C C . PHE A 1 100 ? 6.855 -19.938 -15.125 1 76.81 100 PHE A C 1
ATOM 870 O O . PHE A 1 100 ? 5.648 -19.969 -14.883 1 76.81 100 PHE A O 1
ATOM 877 N N . ARG A 1 101 ? 7.645 -19.016 -14.797 1 82.06 101 ARG A N 1
ATOM 878 C CA . ARG A 1 101 ? 7.09 -17.812 -14.172 1 82.06 101 ARG A CA 1
ATOM 879 C C . ARG A 1 101 ? 6.066 -17.141 -15.078 1 82.06 101 ARG A C 1
ATOM 881 O O . ARG A 1 101 ? 4.988 -16.75 -14.625 1 82.06 101 ARG A O 1
ATOM 888 N N . ASN A 1 102 ? 6.391 -17.141 -16.297 1 82.19 102 ASN A N 1
ATOM 889 C CA . ASN A 1 102 ? 5.516 -16.484 -17.266 1 82.19 102 ASN A CA 1
ATOM 890 C C . ASN A 1 102 ? 4.277 -17.312 -17.562 1 82.19 102 ASN A C 1
ATOM 892 O O . ASN A 1 102 ? 3.227 -16.781 -17.906 1 82.19 102 ASN A O 1
ATOM 896 N N . ALA A 1 103 ? 4.383 -18.594 -17.438 1 80.12 103 ALA A N 1
ATOM 897 C CA . ALA A 1 103 ? 3.283 -19.5 -17.734 1 80.12 103 ALA A CA 1
ATOM 898 C C . ALA A 1 103 ? 2.32 -19.609 -16.562 1 80.12 103 ALA A C 1
ATOM 900 O O . ALA A 1 103 ? 1.209 -20.125 -16.703 1 80.12 103 ALA A O 1
ATOM 901 N N . THR A 1 104 ? 2.77 -19.203 -15.43 1 85.31 104 THR A N 1
ATOM 902 C CA . THR A 1 104 ? 1.939 -19.312 -14.234 1 85.31 104 THR A CA 1
ATOM 903 C C . THR A 1 104 ? 1.179 -18.016 -13.984 1 85.31 104 THR A C 1
ATOM 905 O O . THR A 1 104 ? 1.785 -16.953 -13.852 1 85.31 104 THR A O 1
ATOM 908 N N . LEU A 1 105 ? -0.135 -18.094 -13.969 1 90.81 105 LEU A N 1
ATOM 909 C CA . LEU A 1 105 ? -0.973 -16.953 -13.602 1 90.81 105 LEU A CA 1
ATOM 910 C C . LEU A 1 105 ? -1.427 -17.062 -12.148 1 90.81 105 LEU A C 1
ATOM 912 O O . LEU A 1 105 ? -1.602 -18.172 -11.633 1 90.81 105 LEU A O 1
ATOM 916 N N . ILE A 1 106 ? -1.569 -15.914 -11.578 1 95 106 ILE A N 1
ATOM 917 C CA . ILE A 1 106 ? -1.728 -15.93 -10.125 1 95 106 ILE A CA 1
ATOM 918 C C . ILE A 1 106 ? -2.879 -15.008 -9.719 1 95 106 ILE A C 1
ATOM 920 O O . ILE A 1 106 ? -3.041 -13.922 -10.281 1 95 106 ILE A O 1
ATOM 924 N N . SER A 1 107 ? -3.682 -15.414 -8.836 1 97.38 107 SER A N 1
ATOM 925 C CA . SER A 1 107 ? -4.586 -14.555 -8.07 1 97.38 107 SER A CA 1
ATOM 926 C C . SER A 1 107 ? -4.266 -14.609 -6.582 1 97.38 107 SER A C 1
ATOM 928 O O . SER A 1 107 ? -3.971 -15.68 -6.043 1 97.38 107 SER A O 1
ATOM 930 N N . CYS A 1 108 ? -4.309 -13.477 -5.973 1 97.25 108 CYS A N 1
ATOM 931 C CA . CYS A 1 108 ? -3.926 -13.383 -4.566 1 97.25 108 CYS A CA 1
ATOM 932 C C . CYS A 1 108 ? -5.141 -13.125 -3.686 1 97.25 108 CYS A C 1
ATOM 934 O O . CYS A 1 108 ? -6.027 -12.344 -4.055 1 97.25 108 CYS A O 1
ATOM 936 N N . PHE A 1 109 ? -5.121 -13.758 -2.525 1 98.06 109 PHE A N 1
ATOM 937 C CA . PHE A 1 109 ? -6.156 -13.617 -1.506 1 98.06 109 PHE A CA 1
ATOM 938 C C . PHE A 1 109 ? -5.539 -13.352 -0.14 1 98.06 109 PHE A C 1
ATOM 940 O O . PHE A 1 109 ? -4.328 -13.508 0.043 1 98.06 109 PHE A O 1
ATOM 947 N N . SER A 1 110 ? -6.363 -12.859 0.715 1 97.5 110 SER A N 1
ATOM 948 C CA . SER A 1 110 ? -6.004 -12.742 2.125 1 97.5 110 SER A CA 1
ATOM 949 C C . SER A 1 110 ? -6.91 -13.594 3 1 97.5 110 SER A C 1
ATOM 951 O O . SER A 1 110 ? -8.062 -13.844 2.648 1 97.5 110 SER A O 1
ATOM 953 N N . SER A 1 111 ? -6.426 -14.07 4.16 1 95.19 111 SER A N 1
ATOM 954 C CA . SER A 1 111 ? -7.219 -14.93 5.035 1 95.19 111 SER A CA 1
ATOM 955 C C . SER A 1 111 ? -8.094 -14.102 5.973 1 95.19 111 SER A C 1
ATOM 957 O O . SER A 1 111 ? -8.938 -14.648 6.684 1 95.19 111 SER A O 1
ATOM 959 N N . ASP A 1 112 ? -7.914 -12.797 5.977 1 86.81 112 ASP A N 1
ATOM 960 C CA . ASP A 1 112 ? -8.656 -12.016 6.961 1 86.81 112 ASP A CA 1
ATOM 961 C C . ASP A 1 112 ? -9.07 -10.664 6.391 1 86.81 112 ASP A C 1
ATOM 963 O O . ASP A 1 112 ? -8.367 -10.094 5.555 1 86.81 112 ASP A O 1
ATOM 967 N N . ILE A 1 113 ? -10.258 -10.273 6.832 1 82.19 113 ILE A N 1
ATOM 968 C CA . ILE A 1 113 ? -10.758 -8.961 6.434 1 82.19 113 ILE A CA 1
ATOM 969 C C . ILE A 1 113 ? -10.852 -8.055 7.66 1 82.19 113 ILE A C 1
ATOM 971 O O . ILE A 1 113 ? -11.07 -6.852 7.531 1 82.19 113 ILE A O 1
ATOM 975 N N . ASP A 1 114 ? -10.562 -8.609 8.789 1 76.88 114 ASP A N 1
ATOM 976 C CA . ASP A 1 114 ? -10.844 -7.887 10.023 1 76.88 114 ASP A CA 1
ATOM 977 C C . ASP A 1 114 ? -9.797 -6.809 10.281 1 76.88 114 ASP A C 1
ATOM 979 O O . ASP A 1 114 ? -8.617 -7.113 10.453 1 76.88 114 ASP A O 1
ATOM 983 N N . ASN A 1 115 ? -10.344 -5.633 10.305 1 76.44 115 ASN A N 1
ATOM 984 C CA . ASN A 1 115 ? -9.648 -4.422 10.719 1 76.44 115 ASN A CA 1
ATOM 985 C C . ASN A 1 115 ? -8.305 -4.281 10.008 1 76.44 115 ASN A C 1
ATOM 987 O O . ASN A 1 115 ? -7.301 -3.939 10.641 1 76.44 115 ASN A O 1
ATOM 991 N N . ASN A 1 116 ? -8.289 -4.676 8.734 1 83.12 116 ASN A N 1
ATOM 992 C CA . ASN A 1 116 ? -7.051 -4.527 7.98 1 83.12 116 ASN A CA 1
ATOM 993 C C . ASN A 1 116 ? -7.082 -3.289 7.09 1 83.12 116 ASN A C 1
ATOM 995 O O . ASN A 1 116 ? -7.227 -3.396 5.871 1 83.12 116 ASN A O 1
ATOM 999 N N . MET A 1 117 ? -6.891 -2.186 7.652 1 88.44 117 MET A N 1
ATOM 1000 C CA . MET A 1 117 ? -7.023 -0.898 6.977 1 88.44 117 MET A CA 1
ATOM 1001 C C . MET A 1 117 ? -5.965 -0.738 5.895 1 88.44 117 MET A C 1
ATOM 1003 O O . MET A 1 117 ? -6.258 -0.255 4.797 1 88.44 117 MET A O 1
ATOM 1007 N N . PRO A 1 118 ? -4.754 -1.21 6.148 1 90.38 118 PRO A N 1
ATOM 1008 C CA . PRO A 1 118 ? -3.75 -1.086 5.086 1 90.38 118 PRO A CA 1
ATOM 1009 C C . PRO A 1 118 ? -4.133 -1.851 3.82 1 90.38 118 PRO A C 1
ATOM 1011 O O . PRO A 1 118 ? -3.881 -1.378 2.709 1 90.38 118 PRO A O 1
ATOM 1014 N N . MET A 1 119 ? -4.781 -3.014 3.977 1 93.62 119 MET A N 1
ATOM 1015 C CA . MET A 1 119 ? -5.203 -3.785 2.811 1 93.62 119 MET A CA 1
ATOM 1016 C C . MET A 1 119 ? -6.227 -3.012 1.986 1 93.62 119 MET A C 1
ATOM 1018 O O . MET A 1 119 ? -6.152 -2.99 0.757 1 93.62 119 MET A O 1
ATOM 1022 N N . TRP A 1 120 ? -7.18 -2.369 2.662 1 93.56 120 TRP A N 1
ATOM 1023 C CA . TRP A 1 120 ? -8.164 -1.544 1.974 1 93.56 120 TRP A CA 1
ATOM 1024 C C . TRP A 1 120 ? -7.5 -0.352 1.294 1 93.56 120 TRP A C 1
ATOM 1026 O O . TRP A 1 120 ? -7.871 0.022 0.179 1 93.56 120 TRP A O 1
ATOM 1036 N N . ALA A 1 121 ? -6.547 0.188 1.984 1 93 121 ALA A N 1
ATOM 1037 C CA . ALA A 1 121 ? -5.859 1.375 1.481 1 93 121 ALA A CA 1
ATOM 1038 C C . ALA A 1 121 ? -5.062 1.055 0.221 1 93 121 ALA A C 1
ATOM 1040 O O . ALA A 1 121 ? -5.188 1.743 -0.794 1 93 121 ALA A O 1
ATOM 1041 N N . HIS A 1 122 ? -4.359 -0.041 0.224 1 92.88 122 HIS A N 1
ATOM 1042 C CA . HIS A 1 122 ? -3.363 -0.309 -0.807 1 92.88 122 HIS A CA 1
ATOM 1043 C C . HIS A 1 122 ? -3.951 -1.149 -1.936 1 92.88 122 HIS A C 1
ATOM 1045 O O . HIS A 1 122 ? -3.502 -1.06 -3.08 1 92.88 122 HIS A O 1
ATOM 1051 N N . TYR A 1 123 ? -4.992 -1.93 -1.602 1 94.88 123 TYR A N 1
ATOM 1052 C CA . TYR A 1 123 ? -5.422 -2.896 -2.605 1 94.88 123 TYR A CA 1
ATOM 1053 C C . TYR A 1 123 ? -6.852 -2.621 -3.051 1 94.88 123 TYR A C 1
ATOM 1055 O O . TYR A 1 123 ? -7.355 -3.254 -3.982 1 94.88 123 TYR A O 1
ATOM 1063 N N . ALA A 1 124 ? -7.555 -1.704 -2.459 1 96.38 124 ALA A N 1
ATOM 1064 C CA . ALA A 1 124 ? -8.906 -1.326 -2.859 1 96.38 124 ALA A CA 1
ATOM 1065 C C . ALA A 1 124 ? -9.008 0.176 -3.111 1 96.38 124 ALA A C 1
ATOM 1067 O O . ALA A 1 124 ? -10.062 0.78 -2.896 1 96.38 124 ALA A O 1
ATOM 1068 N N . ASN A 1 125 ? -7.914 0.757 -3.51 1 95.19 125 ASN A N 1
ATOM 1069 C CA . ASN A 1 125 ? -7.871 2.168 -3.879 1 95.19 125 ASN A CA 1
ATOM 1070 C C . ASN A 1 125 ? -8.391 3.059 -2.754 1 95.19 125 ASN A C 1
ATOM 1072 O O . ASN A 1 125 ? -9.297 3.867 -2.965 1 95.19 125 ASN A O 1
ATOM 1076 N N . ASN A 1 126 ? -7.793 2.881 -1.637 1 92.88 126 ASN A N 1
ATOM 1077 C CA . ASN A 1 126 ? -8.141 3.695 -0.478 1 92.88 126 ASN A CA 1
ATOM 1078 C C . ASN A 1 126 ? -9.625 3.594 -0.146 1 92.88 126 ASN A C 1
ATOM 1080 O O . ASN A 1 126 ? -10.312 4.609 -0.027 1 92.88 126 ASN A O 1
ATOM 1084 N N . HIS A 1 127 ? -10.133 2.395 -0.082 1 93.25 127 HIS A N 1
ATOM 1085 C CA . HIS A 1 127 ? -11.484 2.061 0.365 1 93.25 127 HIS A CA 1
ATOM 1086 C C . HIS A 1 127 ? -12.516 2.414 -0.697 1 93.25 127 HIS A C 1
ATOM 1088 O O . HIS A 1 127 ? -13.727 2.332 -0.446 1 93.25 127 HIS A O 1
ATOM 1094 N N . LYS A 1 128 ? -12.109 2.729 -1.873 1 96.31 128 LYS A N 1
ATOM 1095 C CA . LYS A 1 128 ? -13.07 3.041 -2.93 1 96.31 128 LYS A CA 1
ATOM 1096 C C . LYS A 1 128 ? -13.578 1.771 -3.602 1 96.31 128 LYS A C 1
ATOM 1098 O O . LYS A 1 128 ? -14.625 1.787 -4.262 1 96.31 128 LYS A O 1
ATOM 1103 N N . GLY A 1 129 ? -12.836 0.729 -3.473 1 97.81 129 GLY A N 1
ATOM 1104 C CA . GLY A 1 129 ? -13.188 -0.529 -4.113 1 97.81 129 GLY A CA 1
ATOM 1105 C C . GLY A 1 129 ? -14.031 -1.431 -3.232 1 97.81 129 GLY A C 1
ATOM 1106 O O . GLY A 1 129 ? -14.883 -0.951 -2.477 1 97.81 129 GLY A O 1
ATOM 1107 N N . TYR A 1 130 ? -13.891 -2.734 -3.508 1 98.31 130 TYR A N 1
ATOM 1108 C CA . TYR A 1 130 ? -14.648 -3.73 -2.758 1 98.31 130 TYR A CA 1
ATOM 1109 C C . TYR A 1 130 ? -13.789 -4.953 -2.459 1 98.31 130 TYR A C 1
ATOM 1111 O O . TYR A 1 130 ? -12.656 -5.062 -2.938 1 98.31 130 TYR A O 1
ATOM 1119 N N . CYS A 1 131 ? -14.258 -5.746 -1.56 1 98.12 131 CYS A N 1
ATOM 1120 C CA . CYS A 1 131 ? -13.633 -7.012 -1.188 1 98.12 131 CYS A CA 1
ATOM 1121 C C . CYS A 1 131 ? -14.617 -8.164 -1.332 1 98.12 131 CYS A C 1
ATOM 1123 O O . CYS A 1 131 ? -15.789 -8.039 -0.962 1 98.12 131 CYS A O 1
ATOM 1125 N N . VAL A 1 132 ? -14.188 -9.227 -1.904 1 98.56 132 VAL A N 1
ATOM 1126 C CA . VAL A 1 132 ? -15.039 -10.391 -2.098 1 98.56 132 VAL A CA 1
ATOM 1127 C C . VAL A 1 132 ? -14.648 -11.484 -1.111 1 98.56 132 VAL A C 1
ATOM 1129 O O . VAL A 1 132 ? -13.461 -11.797 -0.958 1 98.56 132 VAL A O 1
ATOM 1132 N N . LYS A 1 133 ? -15.594 -11.969 -0.413 1 98.06 133 LYS A N 1
ATOM 1133 C CA . LYS A 1 133 ? -15.453 -13.172 0.399 1 98.06 133 LYS A CA 1
ATOM 1134 C C . LYS A 1 133 ? -15.75 -14.43 -0.421 1 98.06 133 LYS A C 1
ATOM 1136 O O . LYS A 1 133 ? -16.844 -14.586 -0.949 1 98.06 133 LYS A O 1
ATOM 1141 N N . TYR A 1 134 ? -14.797 -15.289 -0.499 1 98.44 134 TYR A N 1
ATOM 1142 C CA . TYR A 1 134 ? -14.961 -16.531 -1.248 1 98.44 134 TYR A CA 1
ATOM 1143 C C . TYR A 1 134 ? -15.016 -17.734 -0.311 1 98.44 134 TYR A C 1
ATOM 1145 O O . TYR A 1 134 ? -14.242 -17.812 0.648 1 98.44 134 TYR A O 1
ATOM 1153 N N . SER A 1 135 ? -15.875 -18.641 -0.601 1 98.38 135 SER A N 1
ATOM 1154 C CA . SER A 1 135 ? -15.797 -20 -0.056 1 98.38 135 SER A CA 1
ATOM 1155 C C . SER A 1 135 ? -14.883 -20.891 -0.898 1 98.38 135 SER A C 1
ATOM 1157 O O . SER A 1 135 ? -15.008 -20.922 -2.125 1 98.38 135 SER A O 1
ATOM 1159 N N . VAL A 1 136 ? -14.031 -21.547 -0.206 1 98.5 136 VAL A N 1
ATOM 1160 C CA . VAL A 1 136 ? -13.133 -22.469 -0.896 1 98.5 136 VAL A CA 1
ATOM 1161 C C . VAL A 1 136 ? -13.766 -23.859 -0.962 1 98.5 136 VAL A C 1
ATOM 1163 O O . VAL A 1 136 ? -13.828 -24.562 0.045 1 98.5 136 VAL A O 1
ATOM 1166 N N . LEU A 1 137 ? -14.133 -24.25 -2.139 1 98.06 137 LEU A N 1
ATOM 1167 C CA . LEU A 1 137 ? -14.758 -25.547 -2.344 1 98.06 137 LEU A CA 1
ATOM 1168 C C . LEU A 1 137 ? -13.719 -26.609 -2.662 1 98.06 137 LEU A C 1
ATOM 1170 O O . LEU A 1 137 ? -13.852 -27.766 -2.234 1 98.06 137 LEU A O 1
ATOM 1174 N N . ASN A 1 138 ? -12.742 -26.281 -3.436 1 96.88 138 ASN A N 1
ATOM 1175 C CA . ASN A 1 138 ? -11.602 -27.125 -3.783 1 96.88 138 ASN A CA 1
ATOM 1176 C C . ASN A 1 138 ? -10.281 -26.375 -3.635 1 96.88 138 ASN A C 1
ATOM 1178 O O . ASN A 1 138 ? -9.969 -25.5 -4.434 1 96.88 138 ASN A O 1
ATOM 1182 N N . PRO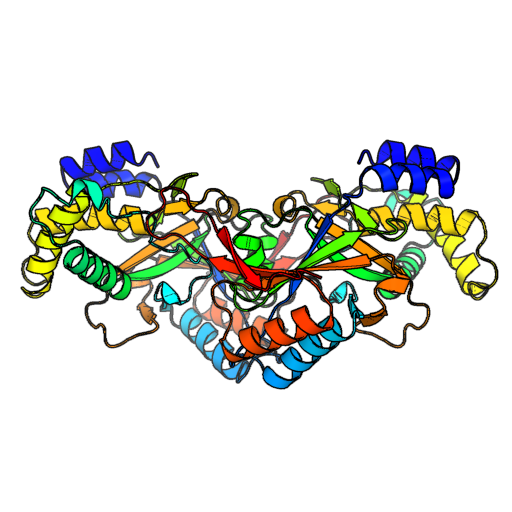 A 1 139 ? -9.508 -26.75 -2.658 1 96 139 PRO A N 1
ATOM 1183 C CA . PRO A 1 139 ? -8.289 -26 -2.35 1 96 139 PRO A CA 1
ATOM 1184 C C . PRO A 1 139 ? -7.094 -26.438 -3.186 1 96 139 PRO A C 1
ATOM 1186 O O . PRO A 1 139 ? -5.973 -25.969 -2.967 1 96 139 PRO A O 1
ATOM 1189 N N . GLN A 1 140 ? -7.223 -27.25 -4.203 1 90.38 140 GLN A N 1
ATOM 1190 C CA . GLN A 1 140 ? -6.137 -27.922 -4.906 1 90.38 140 GLN A CA 1
ATOM 1191 C C . GLN A 1 140 ? -5.172 -26.906 -5.52 1 90.38 140 GLN A C 1
ATOM 1193 O O . GLN A 1 140 ? -3.957 -27.125 -5.516 1 90.38 140 GLN A O 1
ATOM 1198 N N . LEU A 1 141 ? -5.672 -25.812 -5.992 1 92.12 141 LEU A N 1
ATOM 1199 C CA . LEU A 1 141 ? -4.836 -24.859 -6.715 1 92.12 141 LEU A CA 1
ATOM 1200 C C . LEU A 1 141 ? -4.41 -23.703 -5.805 1 92.12 141 LEU A C 1
ATOM 1202 O O . LEU A 1 141 ? -3.725 -22.781 -6.246 1 92.12 141 LEU A O 1
ATOM 1206 N N . ILE A 1 142 ? -4.824 -23.703 -4.52 1 95.56 142 ILE A N 1
ATOM 1207 C CA . ILE A 1 142 ? -4.562 -22.609 -3.59 1 95.56 142 ILE A CA 1
ATOM 1208 C C . ILE A 1 142 ? -3.408 -23 -2.664 1 95.56 142 ILE A C 1
ATOM 1210 O O . ILE A 1 142 ? -3.371 -24.109 -2.127 1 95.56 142 ILE A O 1
ATOM 1214 N N . PHE A 1 143 ? -2.512 -22.062 -2.525 1 93.94 143 PHE A N 1
ATOM 1215 C CA . PHE A 1 143 ? -1.334 -22.297 -1.699 1 93.94 143 PHE A CA 1
ATOM 1216 C C . PHE A 1 143 ? -1.152 -21.172 -0.687 1 93.94 143 PHE A C 1
ATOM 1218 O O . PHE A 1 143 ? -1.36 -20 -1.009 1 93.94 143 PHE A O 1
ATOM 1225 N N . PRO A 1 144 ? -0.734 -21.547 0.563 1 94.56 144 PRO A N 1
ATOM 1226 C CA . PRO A 1 144 ? -0.363 -20.5 1.511 1 94.56 144 PRO A CA 1
ATOM 1227 C C . PRO A 1 144 ? 0.971 -19.828 1.168 1 94.56 144 PRO A C 1
ATOM 1229 O O . PRO A 1 144 ? 1.901 -20.516 0.723 1 94.56 144 PRO A O 1
ATOM 1232 N N . VAL A 1 145 ? 1.003 -18.531 1.285 1 93.62 145 VAL A N 1
ATOM 1233 C CA . VAL A 1 145 ? 2.275 -17.844 1.126 1 93.62 145 VAL A CA 1
ATOM 1234 C C . VAL A 1 145 ? 3.088 -17.953 2.414 1 93.62 145 VAL A C 1
ATOM 1236 O O . VAL A 1 145 ? 2.57 -17.688 3.504 1 93.62 145 VAL A O 1
ATOM 1239 N N . MET A 1 146 ? 4.273 -18.375 2.219 1 89.31 146 MET A N 1
ATOM 1240 C CA . MET A 1 146 ? 5.207 -18.453 3.342 1 89.31 146 MET A CA 1
ATOM 1241 C C . MET A 1 146 ? 6.078 -17.203 3.416 1 89.31 146 MET A C 1
ATOM 1243 O O . MET A 1 146 ? 6.516 -16.688 2.387 1 89.31 146 MET A O 1
ATOM 1247 N N . TYR A 1 147 ? 6.289 -16.734 4.613 1 89.44 147 TYR A N 1
ATOM 1248 C CA . TYR A 1 147 ? 7.105 -15.539 4.824 1 89.44 147 TYR A CA 1
ATOM 1249 C C . TYR A 1 147 ? 8.43 -15.891 5.484 1 89.44 147 TYR A C 1
ATOM 1251 O O . TYR A 1 147 ? 8.453 -16.5 6.559 1 89.44 147 TYR A O 1
ATOM 1259 N N . GLU A 1 148 ? 9.477 -15.562 4.793 1 85.31 148 GLU A N 1
ATOM 1260 C CA . GLU A 1 148 ? 10.82 -15.914 5.254 1 85.31 148 GLU A CA 1
ATOM 1261 C C . GLU A 1 148 ? 11.742 -14.703 5.25 1 85.31 148 GLU A C 1
ATOM 1263 O O . GLU A 1 148 ? 11.633 -13.836 4.379 1 85.31 148 GLU A O 1
ATOM 1268 N N . PRO A 1 149 ? 12.727 -14.719 6.148 1 83.69 149 PRO A N 1
ATOM 1269 C CA . PRO A 1 149 ? 13.648 -13.578 6.215 1 83.69 149 PRO A CA 1
ATOM 1270 C C . PRO A 1 149 ? 14.719 -13.625 5.133 1 83.69 149 PRO A C 1
ATOM 1272 O O . PRO A 1 149 ? 15.305 -12.594 4.789 1 83.69 149 PRO A O 1
ATOM 1275 N N . VAL A 1 150 ? 15.023 -14.844 4.676 1 81.44 150 VAL A N 1
ATOM 1276 C CA . VAL A 1 150 ? 16.094 -15 3.691 1 81.44 150 VAL A CA 1
ATOM 1277 C C . VAL A 1 150 ? 15.625 -15.898 2.555 1 81.44 150 VAL A C 1
ATOM 1279 O O . VAL A 1 150 ? 14.656 -16.656 2.707 1 81.44 150 VAL A O 1
ATOM 1282 N N . ARG A 1 151 ? 16.344 -15.711 1.442 1 75.25 151 ARG A N 1
ATOM 1283 C CA . ARG A 1 151 ? 16.078 -16.578 0.297 1 75.25 151 ARG A CA 1
ATOM 1284 C C . ARG A 1 151 ? 16.688 -17.953 0.507 1 75.25 151 ARG A C 1
ATOM 1286 O O . ARG A 1 151 ? 17.703 -18.094 1.187 1 75.25 151 ARG A O 1
ATOM 1293 N N . SER A 1 152 ? 16.016 -18.953 0.034 1 68.38 152 SER A N 1
ATOM 1294 C CA . SER A 1 152 ? 16.562 -20.312 0.067 1 68.38 152 SER A CA 1
ATOM 1295 C C . SER A 1 152 ? 17.344 -20.609 -1.201 1 68.38 152 SER A C 1
ATOM 1297 O O . SER A 1 152 ? 16.922 -20.281 -2.305 1 68.38 152 SER A O 1
ATOM 1299 N N . LYS A 1 153 ? 18.688 -20.922 -0.966 1 63.31 153 LYS A N 1
ATOM 1300 C CA . LYS A 1 153 ? 19.469 -21.391 -2.1 1 63.31 153 LYS A C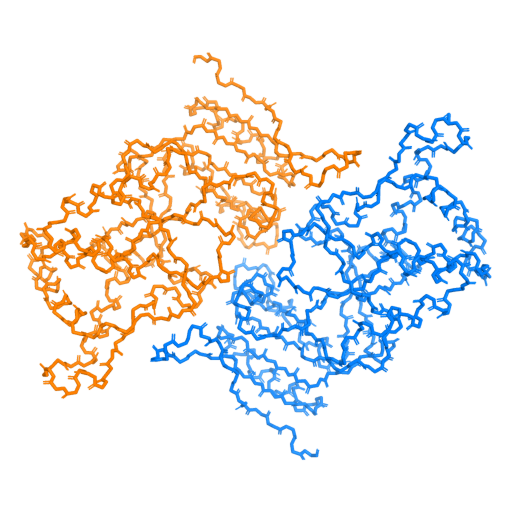A 1
ATOM 1301 C C . LYS A 1 153 ? 19.25 -22.875 -2.344 1 63.31 153 LYS A C 1
ATOM 1303 O O . LYS A 1 153 ? 19.234 -23.672 -1.398 1 63.31 153 LYS A O 1
ATOM 1308 N N . SER A 1 154 ? 18.562 -23.266 -3.342 1 61.78 154 SER A N 1
ATOM 1309 C CA . SER A 1 154 ? 18.469 -24.703 -3.623 1 61.78 154 SER A CA 1
ATOM 1310 C C . SER A 1 154 ? 18.766 -25 -5.09 1 61.78 154 SER A C 1
ATOM 1312 O O . SER A 1 154 ? 17.844 -25.312 -5.859 1 61.78 154 SER A O 1
ATOM 1314 N N . ALA A 1 155 ? 20.062 -24.859 -5.449 1 56.94 155 ALA A N 1
ATOM 1315 C CA . ALA A 1 155 ? 20.469 -24.938 -6.852 1 56.94 155 ALA A CA 1
ATOM 1316 C C . ALA A 1 155 ? 20.234 -26.328 -7.426 1 56.94 155 ALA A C 1
ATOM 1318 O O . ALA A 1 155 ? 19.734 -26.469 -8.539 1 56.94 155 ALA A O 1
ATOM 1319 N N . VAL A 1 156 ? 20.672 -27.266 -6.664 1 58.03 156 VAL A N 1
ATOM 1320 C CA . VAL A 1 156 ? 20.625 -28.625 -7.191 1 58.03 156 VAL A CA 1
ATOM 1321 C C . VAL A 1 156 ? 19.156 -29.047 -7.383 1 58.03 156 VAL A C 1
ATOM 1323 O O . VAL A 1 156 ? 18.812 -29.609 -8.422 1 58.03 156 VAL A O 1
ATOM 1326 N N . ILE A 1 157 ? 18.406 -28.688 -6.492 1 60.97 157 ILE A N 1
ATOM 1327 C CA . ILE A 1 157 ? 17 -29.062 -6.566 1 60.97 157 ILE A CA 1
ATOM 1328 C C . ILE A 1 157 ? 16.344 -28.344 -7.742 1 60.97 157 ILE A C 1
ATOM 1330 O O . ILE A 1 157 ? 15.641 -28.969 -8.539 1 60.97 157 ILE A O 1
ATOM 1334 N N . VAL A 1 158 ? 16.828 -27.172 -7.926 1 64.38 158 VAL A N 1
ATOM 1335 C CA . VAL A 1 158 ? 16.219 -26.359 -8.977 1 64.38 158 VAL A CA 1
ATOM 1336 C C . VAL A 1 158 ? 16.625 -26.922 -10.344 1 64.38 158 VAL A C 1
ATOM 1338 O O . VAL A 1 158 ? 15.773 -27.078 -11.227 1 64.38 158 VAL A O 1
ATOM 1341 N N . ALA A 1 159 ? 17.859 -27.281 -10.375 1 64.44 159 ALA A N 1
ATOM 1342 C CA . ALA A 1 159 ? 18.375 -27.766 -11.656 1 64.44 159 ALA A CA 1
ATOM 1343 C C . ALA A 1 159 ? 17.703 -29.078 -12.062 1 64.44 159 ALA A C 1
ATOM 1345 O O . ALA A 1 159 ? 17.312 -29.25 -13.219 1 64.44 159 ALA A O 1
ATOM 1346 N N . ASN A 1 160 ? 17.641 -29.875 -11.148 1 64.06 160 ASN A N 1
ATOM 1347 C CA . ASN A 1 160 ? 17.016 -31.156 -11.438 1 64.06 160 ASN A CA 1
ATOM 1348 C C . ASN A 1 160 ? 15.539 -31.016 -11.797 1 64.06 160 ASN A C 1
ATOM 1350 O O . ASN A 1 160 ? 15.062 -31.641 -12.742 1 64.06 160 ASN A O 1
ATOM 1354 N N . ILE A 1 161 ? 14.977 -30.141 -11.141 1 65.12 161 ILE A N 1
ATOM 1355 C CA . ILE A 1 161 ? 13.555 -29.906 -11.344 1 65.12 161 ILE A CA 1
ATOM 1356 C C . ILE A 1 161 ? 13.32 -29.312 -12.727 1 65.12 161 ILE A C 1
ATOM 1358 O O . ILE A 1 161 ? 12.445 -29.766 -13.469 1 65.12 161 ILE A O 1
ATOM 1362 N N . ILE A 1 162 ? 14.156 -28.438 -13.016 1 64.88 162 ILE A N 1
ATOM 1363 C CA . ILE A 1 162 ? 13.984 -27.703 -14.266 1 64.88 162 ILE A CA 1
ATOM 1364 C C . ILE A 1 162 ? 14.188 -28.641 -15.453 1 64.88 162 ILE A C 1
ATOM 1366 O O . ILE A 1 162 ? 13.43 -28.594 -16.422 1 64.88 162 ILE A O 1
ATOM 1370 N N . LYS A 1 163 ? 15.125 -29.438 -15.328 1 63.06 163 LYS A N 1
ATOM 1371 C CA . LYS A 1 163 ? 15.383 -30.391 -16.406 1 63.06 163 LYS A CA 1
ATOM 1372 C C . LYS A 1 163 ? 14.18 -31.297 -16.641 1 63.06 163 LYS A C 1
ATOM 1374 O O . LYS A 1 163 ? 13.773 -31.531 -17.781 1 63.06 163 LYS A O 1
ATOM 1379 N N . GLU A 1 164 ? 13.711 -31.719 -15.609 1 63.44 164 GLU A N 1
ATOM 1380 C CA . GLU A 1 164 ? 12.57 -32.625 -15.719 1 63.44 164 GLU A CA 1
ATOM 1381 C C . GLU A 1 164 ? 11.352 -31.922 -16.297 1 63.44 164 GLU A C 1
ATOM 1383 O O . GLU A 1 164 ? 10.625 -32.5 -17.109 1 63.44 164 GLU A O 1
ATOM 1388 N N . ILE A 1 165 ? 11.164 -30.734 -15.852 1 62.12 165 ILE A N 1
ATOM 1389 C CA . ILE A 1 165 ? 10.023 -29.969 -16.312 1 62.12 165 ILE A CA 1
ATOM 1390 C C . ILE A 1 165 ? 10.164 -29.672 -17.812 1 62.12 165 ILE A C 1
ATOM 1392 O O . ILE A 1 165 ? 9.211 -29.812 -18.562 1 62.12 165 ILE A O 1
ATOM 1396 N N . MET A 1 166 ? 11.328 -29.312 -18.172 1 60.66 166 MET A N 1
ATOM 1397 C CA . MET A 1 166 ? 11.57 -28.984 -19.578 1 60.66 166 MET A CA 1
ATOM 1398 C C . MET A 1 166 ? 11.352 -30.219 -20.469 1 60.66 166 MET A C 1
ATOM 1400 O O . MET A 1 166 ? 10.766 -30.109 -21.547 1 60.66 166 MET A O 1
ATOM 1404 N N . GLU A 1 167 ? 11.82 -31.188 -20.047 1 61.53 167 GLU A N 1
ATOM 1405 C CA . GLU A 1 167 ? 11.625 -32.406 -20.812 1 61.53 167 GLU A CA 1
ATOM 1406 C C . GLU A 1 167 ? 10.141 -32.719 -20.984 1 61.53 167 GLU A C 1
ATOM 1408 O O . GLU A 1 167 ? 9.719 -33.156 -22.062 1 61.53 167 GLU A O 1
ATOM 1413 N N . ALA A 1 168 ? 9.508 -32.438 -19.969 1 60.72 168 ALA A N 1
ATOM 1414 C CA . ALA A 1 168 ? 8.062 -32.656 -20.031 1 60.72 168 ALA A CA 1
ATOM 1415 C C . ALA A 1 168 ? 7.406 -31.641 -20.969 1 60.72 168 ALA A C 1
ATOM 1417 O O . ALA A 1 168 ? 6.5 -31.984 -21.734 1 60.72 168 ALA A O 1
ATOM 1418 N N . TYR A 1 169 ? 7.805 -30.422 -20.828 1 56.88 169 TYR A N 1
ATOM 1419 C CA . TYR A 1 169 ? 7.246 -29.359 -21.656 1 56.88 169 TYR A CA 1
ATOM 1420 C C . TYR A 1 169 ? 7.559 -29.594 -23.125 1 56.88 169 TYR A C 1
ATOM 1422 O O . TYR A 1 169 ? 6.688 -29.422 -23.984 1 56.88 169 TYR A O 1
ATOM 1430 N N . ILE A 1 170 ? 8.883 -29.828 -23.484 1 56.56 170 ILE A N 1
ATOM 1431 C CA . ILE A 1 170 ? 9.273 -30.125 -24.859 1 56.56 170 ILE A CA 1
ATOM 1432 C C . ILE A 1 170 ? 8.406 -31.25 -25.406 1 56.56 170 ILE A C 1
ATOM 1434 O O . ILE A 1 170 ? 8.016 -31.234 -26.578 1 56.56 170 ILE A O 1
ATOM 1438 N N . ASN A 1 171 ? 8.109 -32.094 -24.609 1 55.44 171 ASN A N 1
ATOM 1439 C CA . ASN A 1 171 ? 7.242 -33.188 -25.047 1 55.44 171 ASN A CA 1
ATOM 1440 C C . ASN A 1 171 ? 5.77 -32.781 -25.016 1 55.44 171 ASN A C 1
ATOM 1442 O O . ASN A 1 171 ? 4.887 -33.656 -24.953 1 55.44 171 ASN A O 1
ATOM 1446 N N . LYS A 1 172 ? 5.672 -31.438 -25.328 1 51.75 172 LYS A N 1
ATOM 1447 C CA . LYS A 1 172 ? 4.398 -30.75 -25.516 1 51.75 172 LYS A CA 1
ATOM 1448 C C . LYS A 1 172 ? 3.441 -31.031 -24.359 1 51.75 172 LYS A C 1
ATOM 1450 O O . LYS A 1 172 ? 2.238 -31.188 -24.578 1 51.75 172 LYS A O 1
ATOM 1455 N N . LEU A 1 173 ? 3.918 -31.109 -23.078 1 52.25 173 LEU A N 1
ATOM 1456 C CA . LEU A 1 173 ? 3.064 -31.281 -21.906 1 52.25 173 LEU A CA 1
ATOM 1457 C C . LEU A 1 173 ? 2.061 -32.406 -22.141 1 52.25 173 LEU A C 1
ATOM 1459 O O . LEU A 1 173 ? 1.022 -32.469 -21.484 1 52.25 173 LEU A O 1
ATOM 1463 N N . GLU A 1 174 ? 2.031 -33.219 -23.219 1 50.16 174 GLU A N 1
ATOM 1464 C CA . GLU A 1 174 ? 1.077 -34.25 -23.562 1 50.16 174 GLU A CA 1
ATOM 1465 C C . GLU A 1 174 ? 1.061 -35.344 -22.5 1 50.16 174 GLU A C 1
ATOM 1467 O O . GLU A 1 174 ? 0.025 -35.969 -22.266 1 50.16 174 GLU A O 1
ATOM 1472 N N . LYS A 1 175 ? 2.211 -35.719 -21.922 1 50.69 175 LYS A N 1
ATOM 1473 C CA . LYS A 1 175 ? 2.189 -36.719 -20.859 1 50.69 175 LYS A CA 1
ATOM 1474 C C . LYS A 1 175 ? 3.104 -36.344 -19.703 1 50.69 175 LYS A C 1
ATOM 1476 O O . LYS A 1 175 ? 4.223 -36.844 -19.594 1 50.69 175 LYS A O 1
ATOM 1481 N N . PRO A 1 176 ? 2.584 -35.281 -18.953 1 53.22 176 PRO A N 1
ATOM 1482 C CA . PRO A 1 176 ? 3.51 -34.938 -17.859 1 53.22 176 PRO A CA 1
ATOM 1483 C C . PRO A 1 176 ? 3.809 -36.125 -16.938 1 53.22 176 PRO A C 1
ATOM 1485 O O . PRO A 1 176 ? 2.908 -36.906 -16.609 1 53.22 176 PRO A O 1
ATOM 1488 N N . SER A 1 177 ? 5.086 -36.531 -16.844 1 55.78 177 SER A N 1
ATOM 1489 C CA . SER A 1 177 ? 5.5 -37.594 -15.961 1 55.78 177 SER A CA 1
ATOM 1490 C C . SER A 1 177 ? 5.223 -37.25 -14.5 1 55.78 177 SER A C 1
ATOM 1492 O O . SER A 1 177 ? 4.957 -36.094 -14.172 1 55.78 177 SER A O 1
ATOM 1494 N N . GLU A 1 178 ? 4.992 -38.25 -13.664 1 58.41 178 GLU A N 1
ATOM 1495 C CA . GLU A 1 178 ? 4.883 -38.062 -12.219 1 58.41 178 GLU A CA 1
ATOM 1496 C C . GLU A 1 178 ? 5.945 -37.094 -11.688 1 58.41 178 GLU A C 1
ATOM 1498 O O . GLU A 1 178 ? 5.695 -36.344 -10.75 1 58.41 178 GLU A O 1
ATOM 1503 N N . GLY A 1 179 ? 7.047 -37.062 -12.359 1 59.31 179 GLY A N 1
ATOM 1504 C CA . GLY A 1 179 ? 8.164 -36.188 -11.992 1 59.31 179 GLY A CA 1
ATOM 1505 C C . GLY A 1 179 ? 7.895 -34.719 -12.234 1 59.31 179 GLY A C 1
ATOM 1506 O O . GLY A 1 179 ? 8.32 -33.875 -11.461 1 59.31 179 GLY A O 1
ATOM 1507 N N . PHE A 1 180 ? 7.09 -34.5 -13.219 1 58.84 180 PHE A N 1
ATOM 1508 C CA . PHE A 1 180 ? 6.773 -33.125 -13.57 1 58.84 180 PHE A CA 1
ATOM 1509 C C . PHE A 1 180 ? 5.98 -32.469 -12.461 1 58.84 180 PHE A C 1
ATOM 1511 O O . PHE A 1 180 ? 6.328 -31.359 -12.016 1 58.84 180 PHE A O 1
ATOM 1518 N N . TYR A 1 181 ? 5.02 -33.188 -12.023 1 60.94 181 TYR A N 1
ATOM 1519 C CA . TYR A 1 181 ? 4.148 -32.625 -11.008 1 60.94 181 TYR A CA 1
ATOM 1520 C C . TYR A 1 181 ? 4.898 -32.406 -9.695 1 60.94 181 TYR A C 1
ATOM 1522 O O . TYR A 1 181 ? 4.676 -31.422 -8.992 1 60.94 181 TYR A O 1
ATOM 1530 N N . LYS A 1 182 ? 5.805 -33.406 -9.484 1 62.59 182 LYS A N 1
ATOM 1531 C CA . LYS A 1 182 ? 6.652 -33.219 -8.305 1 62.59 182 LYS A CA 1
ATOM 1532 C C . LYS A 1 182 ? 7.469 -31.953 -8.391 1 62.59 182 LYS A C 1
ATOM 1534 O O . LYS A 1 182 ? 7.539 -31.188 -7.426 1 62.59 182 LYS A O 1
ATOM 1539 N N . TYR A 1 183 ? 7.969 -31.781 -9.492 1 62.69 183 TYR A N 1
ATOM 1540 C CA . TYR A 1 183 ? 8.836 -30.625 -9.68 1 62.69 183 TYR A CA 1
ATOM 1541 C C . TYR A 1 183 ? 8.031 -29.328 -9.656 1 62.69 183 TYR A C 1
ATOM 1543 O O . TYR A 1 183 ? 8.484 -28.312 -9.117 1 62.69 183 TYR A O 1
ATOM 1551 N N . PHE A 1 184 ? 6.852 -29.484 -10.117 1 65.38 184 PHE A N 1
ATOM 1552 C CA . PHE A 1 184 ? 5.969 -28.328 -10.039 1 65.38 184 PHE A CA 1
ATOM 1553 C C . PHE A 1 184 ? 5.652 -27.984 -8.594 1 65.38 184 PHE A C 1
ATOM 1555 O O . PHE A 1 184 ? 5.582 -26.812 -8.227 1 65.38 184 PHE A O 1
ATOM 1562 N N . GLY A 1 185 ? 5.625 -29.047 -7.859 1 69.94 185 GLY A N 1
ATOM 1563 C CA . GLY A 1 185 ? 5.41 -28.828 -6.438 1 69.94 185 GLY A CA 1
ATOM 1564 C C . GLY A 1 185 ? 6.512 -28.031 -5.777 1 69.94 185 GLY A C 1
ATOM 1565 O O . GLY A 1 185 ? 6.242 -27.172 -4.934 1 69.94 185 GLY A O 1
ATOM 1566 N N . PHE A 1 186 ? 7.699 -28.219 -6.246 1 69.81 186 PHE A N 1
ATOM 1567 C CA . PHE A 1 186 ? 8.836 -27.469 -5.715 1 69.81 186 PHE A CA 1
ATOM 1568 C C . PHE A 1 186 ? 8.812 -26.031 -6.219 1 69.81 186 PHE A C 1
ATOM 1570 O O . PHE A 1 186 ? 9.039 -25.094 -5.445 1 69.81 186 PHE A O 1
ATOM 1577 N N . LEU A 1 187 ? 8.492 -25.938 -7.398 1 71.19 187 LEU A N 1
ATOM 1578 C CA . LEU A 1 187 ? 8.477 -24.609 -8.008 1 71.19 187 LEU A CA 1
ATOM 1579 C C . LEU A 1 187 ? 7.398 -23.734 -7.375 1 71.19 187 LEU A C 1
ATOM 1581 O O . LEU A 1 187 ? 7.613 -22.547 -7.145 1 71.19 187 LEU A O 1
ATOM 1585 N N . TYR A 1 188 ? 6.309 -24.406 -7.031 1 74.44 188 TYR A N 1
ATOM 1586 C CA . TYR A 1 188 ? 5.199 -23.656 -6.445 1 74.44 188 TYR A CA 1
ATOM 1587 C C . TYR A 1 188 ? 5.602 -23.047 -5.105 1 74.44 188 TYR A C 1
ATOM 1589 O O . TYR A 1 188 ? 5.168 -21.953 -4.762 1 74.44 188 TYR A O 1
ATOM 1597 N N . SER A 1 189 ? 6.473 -23.766 -4.457 1 73.5 189 SER A N 1
ATOM 1598 C CA . SER A 1 189 ? 6.941 -23.234 -3.18 1 73.5 189 SER A CA 1
ATOM 1599 C C . SER A 1 189 ? 7.711 -21.922 -3.367 1 73.5 189 SER A C 1
ATOM 1601 O O . SER A 1 189 ? 7.637 -21.031 -2.525 1 73.5 189 SER A O 1
ATOM 1603 N N . SER A 1 190 ? 8.359 -21.812 -4.527 1 75.56 190 SER A N 1
ATOM 1604 C CA . SER A 1 190 ? 9.102 -20.594 -4.797 1 75.56 190 SER A CA 1
ATOM 1605 C C . SER A 1 190 ? 8.156 -19.453 -5.191 1 75.56 190 SER A C 1
ATOM 1607 O O . SER A 1 190 ? 8.469 -18.281 -4.98 1 75.56 190 SER A O 1
ATOM 1609 N N . PHE A 1 191 ? 7.004 -19.859 -5.664 1 85.88 191 PHE A N 1
ATOM 1610 C CA . PHE A 1 191 ? 6.039 -18.859 -6.109 1 85.88 191 PHE A CA 1
ATOM 1611 C C . PHE A 1 191 ? 5.18 -18.375 -4.949 1 85.88 191 PHE A C 1
ATOM 1613 O O . PHE A 1 191 ? 4.465 -17.375 -5.07 1 85.88 191 PHE A O 1
ATOM 1620 N N . THR A 1 192 ? 5.328 -19.078 -3.828 1 90 192 THR A N 1
ATOM 1621 C CA . THR A 1 192 ? 4.488 -18.75 -2.684 1 90 192 THR A CA 1
ATOM 1622 C C . THR A 1 192 ? 5.344 -18.375 -1.474 1 90 192 THR A C 1
ATOM 1624 O O . THR A 1 192 ? 5.031 -18.766 -0.346 1 90 192 THR A O 1
ATOM 1627 N N . CYS A 1 193 ? 6.418 -17.828 -1.718 1 86.31 193 CYS A N 1
ATOM 1628 C CA . CYS A 1 193 ? 7.281 -17.328 -0.652 1 86.31 193 CYS A CA 1
ATOM 1629 C C . CYS A 1 193 ? 7.547 -15.828 -0.815 1 86.31 193 CYS A C 1
ATOM 1631 O O . CYS A 1 193 ? 7.805 -15.359 -1.925 1 86.31 193 CYS A O 1
ATOM 1633 N N . LYS A 1 194 ? 7.434 -15.133 0.247 1 88.75 194 LYS A N 1
ATOM 1634 C CA . LYS A 1 194 ? 7.742 -13.703 0.295 1 88.75 194 LYS A CA 1
ATOM 1635 C C . LYS A 1 194 ? 8.609 -13.375 1.504 1 88.75 194 LYS A C 1
ATOM 1637 O O . LYS A 1 194 ? 8.742 -14.18 2.426 1 88.75 194 LYS A O 1
ATOM 1642 N N . HIS A 1 195 ? 9.18 -12.281 1.465 1 87.25 195 HIS A N 1
ATOM 1643 C CA . HIS A 1 195 ? 9.891 -11.781 2.641 1 87.25 195 HIS A CA 1
ATOM 1644 C C . HIS A 1 195 ? 8.922 -11.492 3.783 1 87.25 195 HIS A C 1
ATOM 1646 O O . HIS A 1 195 ? 7.777 -11.102 3.551 1 87.25 195 HIS A O 1
ATOM 1652 N N . ASN A 1 196 ? 9.398 -11.586 4.977 1 89.12 196 ASN A N 1
ATOM 1653 C CA . ASN A 1 196 ? 8.57 -11.445 6.172 1 89.12 196 ASN A CA 1
ATOM 1654 C C . ASN A 1 196 ? 7.969 -10.047 6.273 1 89.12 196 ASN A C 1
ATOM 1656 O O . ASN A 1 196 ? 6.977 -9.836 6.977 1 89.12 196 ASN A O 1
ATOM 1660 N N . MET A 1 197 ? 8.445 -9.07 5.613 1 86.69 197 MET A N 1
ATOM 1661 C CA . MET A 1 197 ? 7.922 -7.707 5.648 1 86.69 197 MET A CA 1
ATOM 1662 C C . MET A 1 197 ? 6.52 -7.648 5.051 1 86.69 197 MET A C 1
ATOM 1664 O O . MET A 1 197 ? 5.793 -6.672 5.254 1 86.69 197 MET A O 1
ATOM 1668 N N . TRP A 1 198 ? 6.148 -8.688 4.352 1 90.19 198 TRP A N 1
ATOM 1669 C CA . TRP A 1 198 ? 4.832 -8.727 3.721 1 90.19 198 TRP A CA 1
ATOM 1670 C C . TRP A 1 198 ? 3.869 -9.594 4.527 1 90.19 198 TRP A C 1
ATOM 1672 O O . TRP A 1 198 ? 2.76 -9.883 4.074 1 90.19 198 TRP A O 1
ATOM 1682 N N . LYS A 1 199 ? 4.207 -9.977 5.73 1 90.75 199 LYS A N 1
ATOM 1683 C CA . LYS A 1 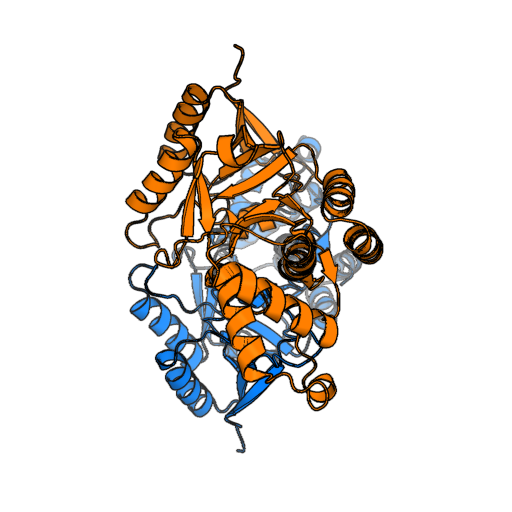199 ? 3.484 -10.992 6.492 1 90.75 199 LYS A CA 1
ATOM 1684 C C . LYS A 1 199 ? 2.078 -10.516 6.848 1 90.75 199 LYS A C 1
ATOM 1686 O O . LYS A 1 199 ? 1.168 -11.328 7.02 1 90.75 199 LYS A O 1
ATOM 1691 N N . ASP A 1 200 ? 1.852 -9.258 6.934 1 88.62 200 ASP A N 1
ATOM 1692 C CA . ASP A 1 200 ? 0.557 -8.727 7.355 1 88.62 200 ASP A CA 1
ATOM 1693 C C . ASP A 1 200 ? -0.492 -8.906 6.262 1 88.62 200 ASP A C 1
ATOM 1695 O O . ASP A 1 200 ? -1.69 -8.766 6.512 1 88.62 200 ASP A O 1
ATOM 1699 N N . GLU A 1 201 ? -0.091 -9.242 5.078 1 91.81 201 GLU A N 1
ATOM 1700 C CA . GLU A 1 201 ? -1.033 -9.5 3.992 1 91.81 201 GLU A CA 1
ATOM 1701 C C . GLU A 1 201 ? -1.777 -10.812 4.207 1 91.81 201 GLU A C 1
ATOM 1703 O O . GLU A 1 201 ? -2.879 -11 3.688 1 91.81 201 GLU A O 1
ATOM 1708 N N . LYS A 1 202 ? -1.139 -11.727 5.012 1 94.5 202 LYS A N 1
ATOM 1709 C CA . LYS A 1 202 ? -1.71 -13.055 5.223 1 94.5 202 LYS A CA 1
ATOM 1710 C C . LYS A 1 202 ? -2.191 -13.664 3.91 1 94.5 202 LYS A C 1
ATOM 1712 O O . LYS A 1 202 ? -3.34 -14.094 3.803 1 94.5 202 LYS A O 1
ATOM 1717 N N . GLU A 1 203 ? -1.275 -13.805 3.039 1 95.62 203 GLU A N 1
ATOM 1718 C CA . GLU A 1 203 ? -1.564 -13.977 1.618 1 95.62 203 GLU A CA 1
ATOM 1719 C C . GLU A 1 203 ? -1.708 -15.453 1.263 1 95.62 203 GLU A C 1
ATOM 1721 O O . GLU A 1 203 ? -0.977 -16.297 1.784 1 95.62 203 GLU A O 1
ATOM 1726 N N . TYR A 1 204 ? -2.623 -15.781 0.463 1 97.06 204 TYR A N 1
ATOM 1727 C CA . TYR A 1 204 ? -2.803 -17.047 -0.242 1 97.06 204 TYR A CA 1
ATOM 1728 C C . TYR A 1 204 ? -2.857 -16.828 -1.749 1 97.06 204 TYR A C 1
ATOM 1730 O O . TYR A 1 204 ? -3.395 -15.812 -2.217 1 97.06 204 TYR A O 1
ATOM 1738 N N . ARG A 1 205 ? -2.309 -17.781 -2.492 1 96.56 205 ARG A N 1
ATOM 1739 C CA . ARG A 1 205 ? -2.246 -17.625 -3.943 1 96.56 205 ARG A CA 1
ATOM 1740 C C . ARG A 1 205 ? -2.908 -18.812 -4.645 1 96.56 205 ARG A C 1
ATOM 1742 O O . ARG A 1 205 ? -2.711 -19.969 -4.254 1 96.56 205 ARG A O 1
ATOM 1749 N N . LEU A 1 206 ? -3.744 -18.5 -5.582 1 96.62 206 LEU A N 1
ATOM 1750 C CA . LEU A 1 206 ? -4.16 -19.484 -6.582 1 96.62 206 LEU A CA 1
ATOM 1751 C C . LEU A 1 206 ? -3.193 -19.5 -7.758 1 96.62 206 LEU A C 1
ATOM 1753 O O . LEU A 1 206 ? -2.967 -18.469 -8.398 1 96.62 206 LEU A O 1
ATOM 1757 N N . LEU A 1 207 ? -2.602 -20.656 -7.988 1 91.81 207 LEU A N 1
ATOM 1758 C CA . LEU A 1 207 ? -1.657 -20.828 -9.086 1 91.81 207 LEU A CA 1
ATOM 1759 C C . LEU A 1 207 ? -2.297 -21.594 -10.234 1 91.81 207 LEU A C 1
ATOM 1761 O O . LEU A 1 207 ? -2.832 -22.688 -10.031 1 91.81 207 LEU A O 1
ATOM 1765 N N . TYR A 1 208 ? -2.246 -20.953 -11.383 1 88.5 208 TYR A N 1
ATOM 1766 C CA . TYR A 1 208 ? -2.857 -21.531 -12.578 1 88.5 208 TYR A CA 1
ATOM 1767 C C . TYR A 1 208 ? -1.874 -21.562 -13.742 1 88.5 208 TYR A C 1
ATOM 1769 O O . TYR A 1 208 ? -1.327 -20.516 -14.117 1 88.5 208 TYR A O 1
ATOM 1777 N N . ILE A 1 209 ? -1.625 -22.672 -14.281 1 80.56 209 ILE A N 1
ATOM 1778 C CA . ILE A 1 209 ? -0.718 -22.781 -15.414 1 80.56 209 ILE A CA 1
ATOM 1779 C C . ILE A 1 209 ? -1.474 -22.5 -16.703 1 80.56 209 ILE A C 1
ATOM 1781 O O . ILE A 1 209 ? -2.467 -23.156 -17.016 1 80.56 209 ILE A O 1
ATOM 1785 N N . ASN A 1 210 ? -1.013 -21.453 -17.328 1 78.06 210 ASN A N 1
ATOM 1786 C CA . ASN A 1 210 ? -1.576 -21.062 -18.625 1 78.06 210 ASN A CA 1
ATOM 1787 C C . ASN A 1 210 ? -0.684 -21.5 -19.781 1 78.06 210 ASN A C 1
ATOM 1789 O O . ASN A 1 210 ? 0.386 -20.938 -20 1 78.06 210 ASN A O 1
ATOM 1793 N N . SER A 1 211 ? -1.078 -22.547 -20.531 1 68 211 SER A N 1
ATOM 1794 C CA . SER A 1 211 ? -0.275 -23.094 -21.609 1 68 211 SER A CA 1
ATOM 1795 C C . SER A 1 211 ? -0.214 -22.141 -22.797 1 68 211 SER A C 1
ATOM 1797 O O . SER A 1 211 ? 0.684 -22.234 -23.641 1 68 211 SER A O 1
ATOM 1799 N N . ASN A 1 212 ? -1.2 -21.25 -22.922 1 67 212 ASN A N 1
ATOM 1800 C CA . ASN A 1 212 ? -1.193 -20.266 -23.984 1 67 212 ASN A CA 1
ATOM 1801 C C . ASN A 1 212 ? -0.45 -19 -23.562 1 67 212 ASN A C 1
ATOM 1803 O O . ASN A 1 212 ? -1.028 -18.109 -22.938 1 67 212 ASN A O 1
ATOM 1807 N N . LEU A 1 213 ? 0.784 -18.938 -23.859 1 65.81 213 LEU A N 1
ATOM 1808 C CA . LEU A 1 213 ? 1.646 -17.844 -23.406 1 65.81 213 LEU A CA 1
ATOM 1809 C C . LEU A 1 213 ? 1.314 -16.547 -24.141 1 65.81 213 LEU A C 1
ATOM 1811 O O . LEU A 1 213 ? 1.911 -15.5 -23.859 1 65.81 213 LEU A O 1
ATOM 1815 N N . ASN A 1 214 ? 0.303 -16.547 -25.047 1 61.94 214 ASN A N 1
ATOM 1816 C CA . ASN A 1 214 ? 0.009 -15.344 -25.812 1 61.94 214 ASN A CA 1
ATOM 1817 C C . ASN A 1 214 ? -0.599 -14.25 -24.938 1 61.94 214 ASN A C 1
ATOM 1819 O O . ASN A 1 214 ? -0.581 -13.07 -25.297 1 61.94 214 ASN A O 1
ATOM 1823 N N . ASN A 1 215 ? -1.165 -14.742 -23.859 1 60.97 215 ASN A N 1
ATOM 1824 C CA . ASN A 1 215 ? -1.812 -13.734 -23.016 1 60.97 215 ASN A CA 1
ATOM 1825 C C . ASN A 1 215 ? -0.862 -13.188 -21.969 1 60.97 215 ASN A C 1
ATOM 1827 O O . ASN A 1 215 ? -0.744 -13.758 -20.875 1 60.97 215 ASN A O 1
ATOM 1831 N N . GLN A 1 216 ? -0.347 -12.039 -22.25 1 68.12 216 GLN A N 1
ATOM 1832 C CA . GLN A 1 216 ? 0.864 -11.586 -21.578 1 68.12 216 GLN A CA 1
ATOM 1833 C C . GLN A 1 216 ? 0.537 -10.945 -20.219 1 68.12 216 GLN A C 1
ATOM 1835 O O . GLN A 1 216 ? 1.354 -10.969 -19.297 1 68.12 216 GLN A O 1
ATOM 1840 N N . GLU A 1 217 ? -0.761 -10.578 -19.984 1 84.06 217 GLU A N 1
ATOM 1841 C CA . GLU A 1 217 ? -0.942 -9.859 -18.734 1 84.06 217 GLU A CA 1
ATOM 1842 C C . GLU A 1 217 ? -1.751 -10.68 -17.734 1 84.06 217 GLU A C 1
ATOM 1844 O O . GLU A 1 217 ? -1.551 -10.578 -16.531 1 84.06 217 GLU A O 1
ATOM 1849 N N . GLY A 1 218 ? -2.645 -11.516 -18.281 1 91.75 218 GLY A N 1
ATOM 1850 C CA . GLY A 1 218 ? -3.512 -12.312 -17.422 1 91.75 218 GLY A CA 1
ATOM 1851 C C . GLY A 1 218 ? -4.719 -12.867 -18.156 1 91.75 218 GLY A C 1
ATOM 1852 O O . GLY A 1 218 ? -4.793 -12.82 -19.375 1 91.75 218 GLY A O 1
ATOM 1853 N N . LYS A 1 219 ? -5.605 -13.594 -17.438 1 92.19 219 LYS A N 1
ATOM 1854 C CA . LYS A 1 219 ? -6.812 -14.172 -18.031 1 92.19 219 LYS A CA 1
ATOM 1855 C C . LYS A 1 219 ? -7.926 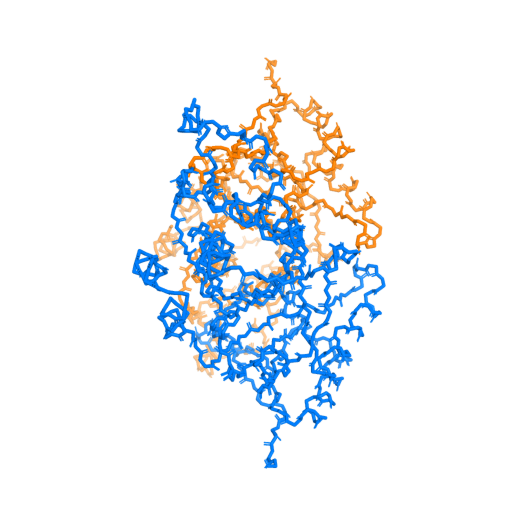-14.281 -16.984 1 92.19 219 LYS A C 1
ATOM 1857 O O . LYS A 1 219 ? -7.66 -14.281 -15.781 1 92.19 219 LYS A O 1
ATOM 1862 N N . LEU A 1 220 ? -9.141 -14.297 -17.484 1 95.56 220 LEU A N 1
ATOM 1863 C CA . LEU A 1 220 ? -10.312 -14.578 -16.656 1 95.56 220 LEU A CA 1
ATOM 1864 C C . LEU A 1 220 ? -10.633 -16.062 -16.656 1 95.56 220 LEU A C 1
ATOM 1866 O O . LEU A 1 220 ? -10.555 -16.734 -17.703 1 95.56 220 LEU A O 1
ATOM 1870 N N . ILE A 1 221 ? -10.945 -16.562 -15.547 1 96.12 221 ILE A N 1
ATOM 1871 C CA . ILE A 1 221 ? -11.328 -17.969 -15.422 1 96.12 221 ILE A CA 1
ATOM 1872 C C . ILE A 1 221 ? -12.594 -18.078 -14.578 1 96.12 221 ILE A C 1
ATOM 1874 O O . ILE A 1 221 ? -12.805 -17.312 -13.641 1 96.12 221 ILE A O 1
ATOM 1878 N N . ASN A 1 222 ? -13.383 -19.016 -14.906 1 97.88 222 ASN A N 1
ATOM 1879 C CA . ASN A 1 222 ? -14.609 -19.234 -14.141 1 97.88 222 ASN A CA 1
ATOM 1880 C C . ASN A 1 222 ? -14.312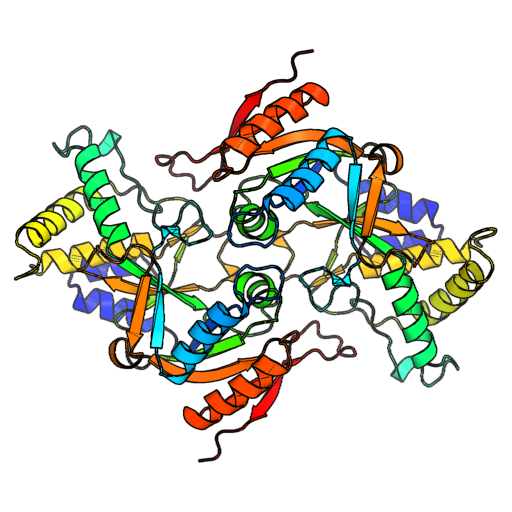 -19.766 -12.734 1 97.88 222 ASN A C 1
ATOM 1882 O O . ASN A 1 222 ? -13.477 -20.641 -12.562 1 97.88 222 ASN A O 1
ATOM 1886 N N . LEU A 1 223 ? -15.023 -19.266 -11.75 1 98.31 223 LEU A N 1
ATOM 1887 C CA . LEU A 1 223 ? -14.805 -19.656 -10.359 1 98.31 223 LEU A CA 1
ATOM 1888 C C . LEU A 1 223 ? -15.016 -21.141 -10.172 1 98.31 223 LEU A C 1
ATOM 1890 O O . LEU A 1 223 ? -14.312 -21.781 -9.383 1 98.31 223 LEU A O 1
ATOM 1894 N N . THR A 1 224 ? -15.906 -21.75 -10.898 1 96.94 224 THR A N 1
ATOM 1895 C CA . THR A 1 224 ? -16.188 -23.188 -10.773 1 96.94 224 THR A CA 1
ATOM 1896 C C . THR A 1 224 ? -14.984 -24.016 -11.195 1 96.94 224 THR A C 1
ATOM 1898 O O . THR A 1 224 ? -14.773 -25.109 -10.672 1 96.94 224 THR A O 1
ATOM 1901 N N . GLU A 1 225 ? -14.188 -23.484 -12.117 1 95.56 225 GLU A N 1
ATOM 1902 C CA . GLU A 1 225 ? -13.023 -24.203 -12.609 1 95.56 225 GLU A CA 1
ATOM 1903 C C . GLU A 1 225 ? -11.914 -24.266 -11.562 1 95.56 225 GLU A C 1
ATOM 1905 O O . GLU A 1 225 ? -11.055 -25.141 -11.609 1 95.56 225 GLU A O 1
ATOM 1910 N N . VAL A 1 226 ? -12.023 -23.344 -10.609 1 95.88 226 VAL A N 1
ATOM 1911 C CA . VAL A 1 226 ? -10.914 -23.281 -9.672 1 95.88 226 VAL A CA 1
ATOM 1912 C C . VAL A 1 226 ? -11.422 -23.547 -8.25 1 95.88 226 VAL A C 1
ATOM 1914 O O . VAL A 1 226 ? -10.719 -23.266 -7.277 1 95.88 226 VAL A O 1
ATOM 1917 N N . GLY A 1 227 ? -12.617 -23.953 -8.094 1 97.31 227 GLY A N 1
ATOM 1918 C CA . GLY A 1 227 ? -13.156 -24.406 -6.816 1 97.31 227 GLY A CA 1
ATOM 1919 C C . GLY A 1 227 ? -13.445 -23.266 -5.855 1 97.31 227 GLY A C 1
ATOM 1920 O O . GLY A 1 227 ? -13.227 -23.391 -4.648 1 97.31 227 GLY A O 1
ATOM 1921 N N . LEU A 1 228 ? -13.898 -22.125 -6.312 1 98.44 228 LEU A N 1
ATOM 1922 C CA . LEU A 1 228 ? -14.258 -20.984 -5.484 1 98.44 228 LEU A CA 1
ATOM 1923 C C . LEU A 1 228 ? -15.711 -20.578 -5.723 1 98.44 228 LEU A C 1
ATOM 1925 O O . LEU A 1 228 ? -16.266 -20.844 -6.789 1 98.44 228 LEU A O 1
ATOM 1929 N N . LYS A 1 229 ? -16.281 -20.016 -4.738 1 98.31 229 LYS A N 1
ATOM 1930 C CA . LYS A 1 229 ? -17.641 -19.469 -4.816 1 98.31 229 LYS A CA 1
ATOM 1931 C C . LYS A 1 229 ? -17.734 -18.156 -4.059 1 98.31 229 LYS A C 1
ATOM 1933 O O . LYS A 1 229 ? -17.188 -18.016 -2.961 1 98.31 229 LYS A O 1
ATOM 1938 N N . VAL A 1 230 ? -18.438 -17.188 -4.664 1 98.31 230 VAL A N 1
ATOM 1939 C CA . VAL A 1 230 ? -18.656 -15.93 -3.977 1 98.31 230 VAL A CA 1
ATOM 1940 C C . VAL A 1 230 ? -19.625 -16.125 -2.814 1 98.31 230 VAL A C 1
ATOM 1942 O O . VAL A 1 230 ? -20.719 -16.672 -2.996 1 98.31 230 VAL A O 1
ATOM 1945 N N . ASP A 1 231 ? -19.203 -15.719 -1.664 1 97.06 231 ASP A N 1
ATOM 1946 C CA . ASP A 1 231 ? -20.031 -15.852 -0.462 1 97.06 231 ASP A CA 1
ATOM 1947 C C . ASP A 1 231 ? -20.609 -14.508 -0.037 1 97.06 231 ASP A C 1
ATOM 1949 O O . ASP A 1 231 ? -21.75 -14.43 0.414 1 97.06 231 ASP A O 1
ATOM 1953 N N . ALA A 1 232 ? -19.844 -13.43 -0.142 1 97.81 232 ALA A N 1
ATOM 1954 C CA . ALA A 1 232 ? -20.281 -12.078 0.212 1 97.81 232 ALA A CA 1
ATOM 1955 C C . ALA A 1 232 ? -19.406 -11.031 -0.469 1 97.81 232 ALA A C 1
ATOM 1957 O O . ALA A 1 232 ? -18.312 -11.344 -0.95 1 97.81 232 ALA A O 1
ATOM 1958 N N . ILE A 1 233 ? -19.969 -9.867 -0.493 1 98.38 233 ILE A N 1
ATOM 1959 C CA . ILE A 1 233 ? -19.234 -8.711 -1.003 1 98.38 233 ILE A CA 1
ATOM 1960 C C . ILE A 1 233 ? -19.188 -7.617 0.063 1 98.38 233 ILE A C 1
ATOM 1962 O O . ILE A 1 233 ? -20.203 -7.328 0.71 1 98.38 233 ILE A O 1
ATOM 1966 N N . TYR A 1 234 ? -18.031 -7.098 0.318 1 97.44 234 TYR A N 1
ATOM 1967 C CA . TYR A 1 234 ? -17.844 -5.961 1.209 1 97.44 234 TYR A CA 1
ATOM 1968 C C . TYR A 1 234 ? -17.484 -4.707 0.422 1 97.44 234 TYR A C 1
ATOM 1970 O O . TYR A 1 234 ? -16.484 -4.688 -0.305 1 97.44 234 TYR A O 1
ATOM 1978 N N . ILE A 1 235 ? -18.281 -3.697 0.611 1 97.5 235 ILE A N 1
ATOM 1979 C CA . ILE A 1 235 ? -18.016 -2.414 -0.035 1 97.5 235 ILE A CA 1
ATOM 1980 C C . ILE A 1 235 ? -17.141 -1.547 0.867 1 97.5 235 ILE A C 1
ATOM 1982 O O . ILE A 1 235 ? -17.344 -1.502 2.082 1 97.5 235 ILE A O 1
ATOM 1986 N N . GLY A 1 236 ? -16.125 -0.896 0.262 1 95.56 236 GLY A N 1
ATOM 1987 C CA . GLY A 1 236 ? -15.242 -0.04 1.04 1 95.56 236 GLY A CA 1
ATOM 1988 C C . GLY A 1 236 ? -15.93 1.21 1.557 1 95.56 236 GLY A C 1
ATOM 1989 O O . GLY A 1 236 ? -16.969 1.617 1.03 1 95.56 236 GLY A O 1
ATOM 1990 N N . TYR A 1 237 ? -15.375 1.861 2.434 1 92 237 TYR A N 1
ATOM 1991 C CA . TYR A 1 237 ? -15.906 3.029 3.129 1 92 237 TYR A CA 1
ATOM 1992 C C . TYR A 1 237 ? -16.078 4.199 2.168 1 92 237 TYR A C 1
ATOM 1994 O O . TYR A 1 237 ? -17.094 4.914 2.234 1 92 237 TYR A O 1
ATOM 2002 N N . ASN A 1 238 ? -15.203 4.363 1.262 1 92.94 238 ASN A N 1
ATOM 2003 C CA . ASN A 1 238 ? -15.18 5.516 0.37 1 92.94 238 ASN A CA 1
ATOM 2004 C C . ASN A 1 238 ? -15.734 5.168 -1.011 1 92.94 238 ASN A C 1
ATOM 2006 O O . ASN A 1 238 ? -15.5 5.895 -1.979 1 92.94 238 ASN A O 1
ATOM 2010 N N . CYS A 1 239 ? -16.422 4.094 -1.086 1 96.62 239 CYS A N 1
ATOM 2011 C CA . CYS A 1 239 ? -16.922 3.656 -2.383 1 96.62 239 CYS A CA 1
ATOM 2012 C C . CYS A 1 239 ? -17.938 4.648 -2.934 1 96.62 239 CYS A C 1
ATOM 2014 O O . CYS A 1 239 ? -18.859 5.066 -2.223 1 96.62 239 CYS A O 1
ATOM 2016 N N . ASP A 1 240 ? -17.812 4.984 -4.207 1 96.88 240 ASP A N 1
ATOM 2017 C CA . ASP A 1 240 ? -18.734 5.91 -4.852 1 96.88 240 ASP A CA 1
ATOM 2018 C C . ASP A 1 240 ? -20.141 5.312 -4.93 1 96.88 240 ASP A C 1
ATOM 2020 O O . ASP A 1 240 ? -20.297 4.109 -5.148 1 96.88 240 ASP A O 1
ATOM 2024 N N . GLU A 1 241 ? -21.078 6.176 -4.871 1 96.94 241 GLU A N 1
ATOM 2025 C CA . GLU A 1 241 ? -22.469 5.75 -4.84 1 96.94 241 GLU A CA 1
ATOM 2026 C C . GLU A 1 241 ? -22.844 4.98 -6.105 1 96.94 241 GLU A C 1
ATOM 2028 O O . GLU A 1 241 ? -23.609 4.016 -6.051 1 96.94 241 GLU A O 1
ATOM 2033 N N . ILE A 1 242 ? -22.375 5.379 -7.191 1 97.12 242 ILE A N 1
ATOM 2034 C CA . ILE A 1 242 ? -22.719 4.719 -8.453 1 97.12 242 ILE A CA 1
ATOM 2035 C C . ILE A 1 242 ? -22.266 3.262 -8.406 1 97.12 242 ILE A C 1
ATOM 2037 O O . ILE A 1 242 ? -22.984 2.369 -8.867 1 97.12 242 ILE A O 1
ATOM 2041 N N . TYR A 1 243 ? -21.156 2.984 -7.875 1 98.12 243 TYR A N 1
ATOM 2042 C CA . TYR A 1 243 ? -20.625 1.622 -7.82 1 98.12 243 TYR A CA 1
ATOM 2043 C C . TYR A 1 243 ? -21.297 0.831 -6.699 1 98.12 243 TYR A C 1
ATOM 2045 O O . TYR A 1 243 ? -21.516 -0.378 -6.824 1 98.12 243 TYR A O 1
ATOM 2053 N N . LYS A 1 244 ? -21.562 1.517 -5.609 1 97.25 244 LYS A N 1
ATOM 2054 C CA . LYS A 1 244 ? -22.328 0.872 -4.551 1 97.25 244 LYS A CA 1
ATOM 2055 C C . LYS A 1 244 ? -23.625 0.286 -5.09 1 97.25 244 LYS A C 1
ATOM 2057 O O . LYS A 1 244 ? -23.953 -0.875 -4.828 1 97.25 244 LYS A O 1
ATOM 2062 N N . THR A 1 245 ? -24.359 1.051 -5.836 1 97.19 245 THR A N 1
ATOM 2063 C CA . THR A 1 245 ? -25.625 0.618 -6.418 1 97.19 245 THR A CA 1
ATOM 2064 C C . THR A 1 245 ? -25.406 -0.571 -7.352 1 97.19 245 THR A C 1
ATOM 2066 O O . THR A 1 245 ? -26.172 -1.538 -7.316 1 97.19 245 THR A O 1
ATOM 2069 N N . GLN A 1 246 ? -24.438 -0.526 -8.148 1 98.06 246 GLN A N 1
ATOM 2070 C CA . GLN A 1 246 ? -24.125 -1.623 -9.062 1 98.06 246 GLN A CA 1
ATOM 2071 C C . GLN A 1 246 ? -23.781 -2.893 -8.297 1 98.06 246 GLN A C 1
ATOM 2073 O O . GLN A 1 246 ? -24.188 -3.99 -8.68 1 98.06 246 GLN A O 1
ATOM 2078 N N . LEU A 1 247 ? -23.031 -2.734 -7.262 1 98.56 247 LEU A N 1
ATOM 2079 C CA . LEU A 1 247 ? -22.625 -3.885 -6.465 1 98.56 247 LEU A CA 1
ATOM 2080 C C . LEU A 1 247 ? -23.812 -4.516 -5.758 1 98.56 247 LEU A C 1
ATOM 2082 O O . LEU A 1 247 ? -23.859 -5.73 -5.57 1 98.56 247 LEU A O 1
ATOM 2086 N N . ILE A 1 248 ? -24.734 -3.697 -5.336 1 97.25 248 ILE A N 1
ATOM 2087 C CA . ILE A 1 248 ? -25.969 -4.223 -4.754 1 97.25 248 ILE A CA 1
ATOM 2088 C C . ILE A 1 248 ? -26.672 -5.121 -5.77 1 97.25 248 ILE A C 1
ATOM 2090 O O . ILE A 1 248 ? -27.078 -6.238 -5.438 1 97.25 248 ILE A O 1
ATOM 2094 N N . GLU A 1 249 ? -26.781 -4.664 -6.988 1 97.56 249 GLU A N 1
ATOM 2095 C CA . GLU A 1 249 ? -27.422 -5.445 -8.039 1 97.56 249 GLU A CA 1
ATOM 2096 C C . GLU A 1 249 ? -26.641 -6.73 -8.328 1 97.56 249 GLU A C 1
ATOM 2098 O O . GLU A 1 249 ? -27.234 -7.781 -8.562 1 97.56 249 GLU A O 1
ATOM 2103 N N . ILE A 1 250 ? -25.391 -6.645 -8.328 1 98.31 250 ILE A N 1
ATOM 2104 C CA . ILE A 1 250 ? -24.531 -7.809 -8.562 1 98.31 250 ILE A CA 1
ATOM 2105 C C . ILE A 1 250 ? -24.75 -8.828 -7.449 1 98.31 250 ILE A C 1
ATOM 2107 O O . ILE A 1 250 ? -24.891 -10.031 -7.715 1 98.31 250 ILE A O 1
ATOM 2111 N N . ALA A 1 251 ? -24.734 -8.375 -6.25 1 98 251 ALA A N 1
ATOM 2112 C CA . ALA A 1 251 ? -24.953 -9.266 -5.113 1 98 251 ALA A CA 1
ATOM 2113 C C . ALA A 1 251 ? -26.297 -9.984 -5.23 1 98 251 ALA A C 1
ATOM 2115 O O . ALA A 1 251 ? -26.391 -11.18 -4.938 1 98 251 ALA A O 1
ATOM 2116 N N . LYS A 1 252 ? -27.297 -9.305 -5.637 1 96.44 252 LYS A N 1
ATOM 2117 C CA . LYS A 1 252 ? -28.625 -9.891 -5.848 1 96.44 252 LYS A CA 1
ATOM 2118 C C . LYS A 1 252 ? -28.578 -10.977 -6.918 1 96.44 252 LYS A C 1
ATOM 2120 O O . LYS A 1 252 ? -29.141 -12.055 -6.742 1 96.44 252 LYS A O 1
ATOM 2125 N N . SER A 1 253 ? -27.938 -10.641 -7.969 1 96.38 253 SER A N 1
ATOM 2126 C CA . SER A 1 253 ? -27.828 -11.578 -9.086 1 96.38 253 SER A CA 1
ATOM 2127 C C . SER A 1 253 ? -27.078 -12.836 -8.68 1 96.38 253 SER A C 1
ATOM 2129 O O . SER A 1 253 ? -27.469 -13.945 -9.055 1 96.38 253 SER A O 1
ATOM 2131 N N . ILE A 1 254 ? -26.016 -12.68 -7.945 1 96.25 254 ILE A N 1
ATOM 2132 C CA . ILE A 1 254 ? -25.203 -13.805 -7.5 1 96.25 254 ILE A CA 1
ATOM 2133 C C . ILE A 1 254 ? -25.922 -14.547 -6.379 1 96.25 254 ILE A C 1
ATOM 2135 O O . ILE A 1 254 ? -25.781 -15.766 -6.254 1 96.25 254 ILE A O 1
ATOM 2139 N N . GLY A 1 255 ? -26.688 -13.867 -5.625 1 95.94 255 GLY A N 1
ATOM 2140 C CA . GLY A 1 255 ? -27.344 -14.438 -4.453 1 95.94 255 GLY A CA 1
ATOM 2141 C C . GLY A 1 255 ? -26.422 -14.492 -3.242 1 95.94 255 GLY A C 1
ATOM 2142 O O . GLY A 1 255 ? -26.328 -15.539 -2.588 1 95.94 255 GLY A O 1
ATOM 2143 N N . CYS A 1 256 ? -25.766 -13.414 -2.918 1 96.88 256 CYS A N 1
ATOM 2144 C CA . CYS A 1 256 ? -24.875 -13.367 -1.761 1 96.88 256 CYS A CA 1
ATOM 2145 C C . CYS A 1 256 ? -25.141 -12.117 -0.928 1 96.88 256 CYS A C 1
ATOM 2147 O O . CYS A 1 256 ? -25.844 -11.203 -1.374 1 96.88 256 CYS A O 1
ATOM 2149 N N . ASP A 1 257 ? -24.578 -12.062 0.307 1 96.88 257 ASP A N 1
ATOM 2150 C CA . ASP A 1 257 ? -24.703 -10.906 1.185 1 96.88 257 ASP A CA 1
ATOM 2151 C C . ASP A 1 257 ? -23.828 -9.75 0.698 1 96.88 257 ASP A C 1
ATOM 2153 O O . ASP A 1 257 ? -22.812 -9.969 0.046 1 96.88 257 ASP A O 1
ATOM 2157 N N . LEU A 1 258 ? -24.297 -8.586 0.978 1 97.69 258 LEU A N 1
ATOM 2158 C CA . LEU A 1 258 ? -23.516 -7.383 0.714 1 97.69 258 LEU A CA 1
ATOM 2159 C C . LEU A 1 258 ? -23.422 -6.516 1.967 1 97.69 258 LEU A C 1
ATOM 2161 O O . LEU A 1 258 ? -24.438 -6.211 2.6 1 97.69 258 LEU A O 1
ATOM 2165 N N . LEU A 1 259 ? -22.188 -6.254 2.311 1 96.88 259 LEU A N 1
ATOM 2166 C CA . LEU A 1 259 ? -21.922 -5.426 3.48 1 96.88 259 LEU A CA 1
ATOM 2167 C C . LEU A 1 259 ? -21.141 -4.172 3.094 1 96.88 259 LEU A C 1
ATOM 2169 O O . LEU A 1 259 ? -20.484 -4.141 2.053 1 96.88 259 LEU A O 1
ATOM 2173 N N . LYS A 1 260 ? -21.25 -3.154 3.863 1 95.75 260 LYS A N 1
ATOM 2174 C CA . LYS A 1 260 ? -20.453 -1.937 3.705 1 95.75 260 LYS A CA 1
ATOM 2175 C C . LYS A 1 260 ? -19.594 -1.679 4.934 1 95.75 260 LYS A C 1
ATOM 2177 O O . LYS A 1 260 ? -20.062 -1.754 6.066 1 95.75 260 LYS A O 1
ATOM 2182 N N . MET A 1 261 ? -18.297 -1.483 4.621 1 93.06 261 MET A N 1
ATOM 2183 C CA . MET A 1 261 ? -17.391 -1.134 5.719 1 93.06 261 MET A CA 1
ATOM 2184 C C . MET A 1 261 ? -17.688 0.276 6.227 1 93.06 261 MET A C 1
ATOM 2186 O O . MET A 1 261 ? -17.797 1.213 5.434 1 93.06 261 MET A O 1
ATOM 2190 N N . THR A 1 262 ? -17.797 0.407 7.477 1 89.5 262 THR A N 1
ATOM 2191 C CA . THR A 1 262 ? -18.047 1.697 8.109 1 89.5 262 THR A CA 1
ATOM 2192 C C . THR A 1 262 ? -17.203 1.851 9.375 1 89.5 262 THR A C 1
ATOM 2194 O O . THR A 1 262 ? -16.453 0.939 9.742 1 89.5 262 THR A O 1
ATOM 2197 N N . PHE A 1 263 ? -17.203 3.154 9.773 1 80.56 263 PHE A N 1
ATOM 2198 C CA . PHE A 1 263 ? -16.453 3.473 10.977 1 80.56 263 PHE A CA 1
ATOM 2199 C C . PHE A 1 263 ? -17.328 4.18 12 1 80.56 263 PHE A C 1
ATOM 2201 O O . PHE A 1 263 ? -18.156 5.016 11.641 1 80.56 263 PHE A O 1
ATOM 2208 N N . ASP A 1 264 ? -17.25 3.629 13.242 1 73 264 ASP A N 1
ATOM 2209 C CA . ASP A 1 264 ? -17.906 4.359 14.32 1 73 264 ASP A CA 1
ATOM 2210 C C . ASP A 1 264 ? -17 5.469 14.859 1 73 264 ASP A C 1
ATOM 2212 O O . ASP A 1 264 ? -16.047 5.195 15.586 1 73 264 ASP A O 1
ATOM 2216 N N . GLU A 1 265 ? -17.281 6.621 14.57 1 70.38 265 GLU A N 1
ATOM 2217 C CA . GLU A 1 265 ? -16.469 7.781 14.914 1 70.38 265 GLU A CA 1
ATOM 2218 C C . GLU A 1 265 ? -16.406 7.973 16.438 1 70.38 265 GLU A C 1
ATOM 2220 O O . GLU A 1 265 ? -15.539 8.688 16.938 1 70.38 265 GLU A O 1
ATOM 2225 N N . TYR A 1 266 ? -17.234 7.305 17.078 1 70.38 266 TYR A N 1
ATOM 2226 C CA . TYR A 1 266 ? -17.281 7.535 18.531 1 70.38 266 TYR A CA 1
ATOM 2227 C C . TYR A 1 266 ? -16.781 6.32 19.297 1 70.38 266 TYR A C 1
ATOM 2229 O O . TYR A 1 266 ? -16.672 6.355 20.516 1 70.38 266 TYR A O 1
ATOM 2237 N N . SER A 1 267 ? -16.484 5.375 18.5 1 73.56 267 SER A N 1
ATOM 2238 C CA . SER A 1 267 ? -15.977 4.176 19.141 1 73.56 267 SER A CA 1
ATOM 2239 C C . SER A 1 267 ? -14.508 4.344 19.531 1 73.56 267 SER A C 1
ATOM 2241 O O . SER A 1 267 ? -13.75 5.012 18.844 1 73.56 267 SER A O 1
ATOM 2243 N N . GLU A 1 268 ? -14.141 3.777 20.656 1 73.44 268 GLU A N 1
ATOM 2244 C CA . GLU A 1 268 ? -12.742 3.76 21.094 1 73.44 268 GLU A CA 1
ATOM 2245 C C . GLU A 1 268 ? -11.922 2.775 20.266 1 73.44 268 GLU A C 1
ATOM 2247 O O . GLU A 1 268 ? -10.688 2.871 20.234 1 73.44 268 GLU A O 1
ATOM 2252 N N . GLU A 1 269 ? -12.742 2.021 19.641 1 73.75 269 GLU A N 1
ATOM 2253 C CA . GLU A 1 269 ? -12.047 1.005 18.844 1 73.75 269 GLU A CA 1
ATOM 2254 C C . GLU A 1 269 ? -11.734 1.511 17.453 1 73.75 269 GLU A C 1
ATOM 2256 O O . GLU A 1 269 ? -12.547 2.209 16.828 1 73.75 269 GLU A O 1
ATOM 2261 N N . PHE A 1 270 ? -10.461 1.654 17.094 1 72.94 270 PHE A N 1
ATOM 2262 C CA . PHE A 1 270 ? -10 1.975 15.75 1 72.94 270 PHE A CA 1
ATOM 2263 C C . PHE A 1 270 ? -10.289 0.825 14.789 1 72.94 270 PHE A C 1
ATOM 2265 O O . PHE A 1 270 ? -9.367 0.184 14.281 1 72.94 270 PHE A O 1
ATOM 2272 N N . LYS A 1 271 ? -11.727 0.651 14.633 1 77.88 271 LYS A N 1
ATOM 2273 C CA . LYS A 1 271 ? -12 -0.547 13.844 1 77.88 271 LYS A CA 1
ATOM 2274 C C . LYS A 1 271 ? -12.992 -0.259 12.727 1 77.88 271 LYS A C 1
ATOM 2276 O O . LYS A 1 271 ? -13.953 0.489 12.922 1 77.88 271 LYS A O 1
ATOM 2281 N N . LEU A 1 272 ? -12.703 -0.763 11.609 1 83.62 272 LEU A N 1
ATOM 2282 C CA . LEU A 1 272 ? -13.68 -0.857 10.531 1 83.62 272 LEU A CA 1
ATOM 2283 C C . LEU A 1 272 ? -14.711 -1.943 10.82 1 83.62 272 LEU A C 1
ATOM 2285 O O . LEU A 1 272 ? -14.352 -3.053 11.227 1 83.62 272 LEU A O 1
ATOM 2289 N N . VAL A 1 273 ? -15.969 -1.547 10.711 1 86.5 273 VAL A N 1
ATOM 2290 C CA . VAL A 1 273 ? -17.031 -2.514 10.992 1 86.5 273 VAL A CA 1
ATOM 2291 C C . VAL A 1 273 ? -17.922 -2.682 9.766 1 86.5 273 VAL A C 1
ATOM 2293 O O . VAL A 1 273 ? -18.328 -1.695 9.148 1 86.5 273 VAL A O 1
ATOM 2296 N N . PRO A 1 274 ? -18.172 -3.932 9.445 1 91.62 274 PRO A N 1
ATOM 2297 C CA . PRO A 1 274 ? -19.078 -4.172 8.328 1 91.62 274 PRO A CA 1
ATOM 2298 C C . PRO A 1 274 ? -20.547 -4.012 8.719 1 91.62 274 PRO A C 1
ATOM 2300 O O . PRO A 1 27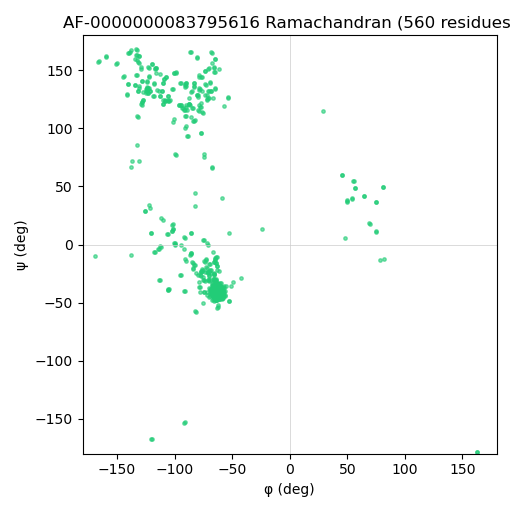4 ? -20.953 -4.438 9.797 1 91.62 274 PRO A O 1
ATOM 2303 N N . GLU A 1 275 ? -21.25 -3.314 7.918 1 93 275 GLU A N 1
ATOM 2304 C CA . GLU A 1 275 ? -22.703 -3.172 8.078 1 93 275 GLU A CA 1
ATOM 2305 C C . GLU A 1 275 ? -23.453 -3.834 6.922 1 93 275 GLU A C 1
ATOM 2307 O O . GLU A 1 275 ? -23.156 -3.572 5.754 1 93 275 GLU A O 1
ATOM 2312 N N . LEU A 1 276 ? -24.469 -4.629 7.25 1 94.06 276 LEU A N 1
ATOM 2313 C CA . LEU A 1 276 ? -25.219 -5.367 6.242 1 94.06 276 LEU A CA 1
ATOM 2314 C C . LEU A 1 276 ? -26.094 -4.426 5.414 1 94.06 276 LEU A C 1
ATOM 2316 O O . LEU A 1 276 ? -26.859 -3.635 5.969 1 94.06 276 LEU A O 1
ATOM 2320 N N . LEU A 1 277 ? -25.938 -4.461 4.152 1 92.19 277 LEU A N 1
ATOM 2321 C CA . LEU A 1 277 ? -26.734 -3.645 3.248 1 92.19 277 LEU A CA 1
ATOM 2322 C C . LEU A 1 277 ? -27.781 -4.496 2.531 1 92.19 277 LEU A C 1
ATOM 2324 O O . LEU A 1 277 ? -28.875 -4.016 2.219 1 92.19 277 LEU A O 1
ATOM 2328 N N . TYR A 1 278 ? -27.391 -5.688 2.174 1 87.62 278 TYR A N 1
ATOM 2329 C CA . TYR A 1 278 ? -28.266 -6.648 1.511 1 87.62 278 TYR A CA 1
ATOM 2330 C C . TYR A 1 278 ? -28 -8.062 2.025 1 87.62 278 TYR A C 1
ATOM 2332 O O . TYR A 1 278 ? -26.859 -8.469 2.199 1 87.62 278 TYR A O 1
ATOM 2340 N N . ASN A 1 279 ? -29.094 -8.68 2.398 1 87 279 ASN A N 1
ATOM 2341 C CA . ASN A 1 279 ? -29.016 -10.062 2.871 1 87 279 ASN A CA 1
ATOM 2342 C C . ASN A 1 279 ? -29.641 -11.031 1.87 1 87 279 ASN A C 1
ATOM 2344 O O . ASN A 1 279 ? -30.75 -10.812 1.401 1 87 279 ASN A O 1
ATOM 2348 N N . ASN A 1 280 ? -28.812 -11.938 1.534 1 80.06 280 ASN A N 1
ATOM 2349 C CA . ASN A 1 280 ? -29.344 -12.992 0.672 1 80.06 280 ASN A CA 1
ATOM 2350 C C . ASN A 1 280 ? -30.234 -13.953 1.449 1 80.06 280 ASN A C 1
ATOM 2352 O O . ASN A 1 280 ? -29.781 -14.609 2.391 1 80.06 280 ASN A O 1
ATOM 2356 N N . ILE A 1 281 ? -31.609 -13.711 1.847 1 68.06 281 ILE A N 1
ATOM 2357 C CA . ILE A 1 281 ? -32.594 -14.523 2.578 1 68.06 281 ILE A CA 1
ATOM 2358 C C . ILE A 1 281 ? -32.969 -15.734 1.742 1 68.06 281 ILE A C 1
ATOM 2360 O O . ILE A 1 281 ? -33.406 -16.75 2.283 1 68.06 281 ILE A O 1
ATOM 2364 N N . ASP A 1 282 ? -32.594 -15.93 0.555 1 47.94 282 ASP A N 1
ATOM 2365 C CA . ASP A 1 282 ? -33.281 -17.109 0.026 1 47.94 282 ASP A CA 1
ATOM 2366 C C . ASP A 1 282 ? -32.656 -18.391 0.568 1 47.94 282 ASP A C 1
ATOM 2368 O O . ASP A 1 282 ? -31.438 -18.5 0.714 1 47.94 282 ASP A O 1
ATOM 2372 N N . MET B 1 1 ? 8.391 7.824 21.656 1 85.06 1 MET B N 1
ATOM 2373 C CA . MET B 1 1 ? 8.156 8.914 22.594 1 85.06 1 MET B CA 1
ATOM 2374 C C . MET B 1 1 ? 7.043 8.562 23.578 1 85.06 1 MET B C 1
ATOM 2376 O O . MET B 1 1 ? 6.031 7.98 23.188 1 85.06 1 MET B O 1
ATOM 2380 N N . ASP B 1 2 ? 7.309 8.758 24.781 1 84.69 2 ASP B N 1
ATOM 2381 C CA . ASP B 1 2 ? 6.281 8.555 25.797 1 84.69 2 ASP B CA 1
ATOM 2382 C C . ASP B 1 2 ? 5.277 9.703 25.797 1 84.69 2 ASP B C 1
ATOM 2384 O O . ASP B 1 2 ? 5.602 10.82 26.219 1 84.69 2 ASP B O 1
ATOM 2388 N N . ILE B 1 3 ? 4.066 9.406 25.422 1 80.5 3 ILE B N 1
ATOM 2389 C CA . ILE B 1 3 ? 3.049 10.43 25.234 1 80.5 3 ILE B CA 1
ATOM 2390 C C . ILE B 1 3 ? 2.656 11.031 26.578 1 80.5 3 ILE B C 1
ATOM 2392 O O . ILE B 1 3 ? 2.361 12.227 26.672 1 80.5 3 ILE B O 1
ATOM 2396 N N . LYS B 1 4 ? 2.57 10.242 27.594 1 80.44 4 LYS B N 1
ATOM 2397 C CA . LYS B 1 4 ? 2.232 10.75 28.922 1 80.44 4 LYS B CA 1
ATOM 2398 C C . LYS B 1 4 ? 3.248 11.797 29.391 1 80.44 4 LYS B C 1
ATOM 2400 O O . LYS B 1 4 ? 2.871 12.844 29.922 1 80.44 4 LYS B O 1
ATOM 2405 N N . LYS B 1 5 ? 4.449 11.461 29.203 1 87.06 5 LYS B N 1
ATOM 2406 C CA . LYS B 1 5 ? 5.5 12.414 29.562 1 87.06 5 LYS B CA 1
ATOM 2407 C C . LYS B 1 5 ? 5.395 13.688 28.719 1 87.06 5 LYS B C 1
ATOM 2409 O O . LYS B 1 5 ? 5.641 14.789 29.234 1 87.06 5 LYS B O 1
ATOM 2414 N N . TYR B 1 6 ? 5.121 13.539 27.516 1 86.19 6 TYR B N 1
ATOM 2415 C CA . TYR B 1 6 ? 4.902 14.703 26.672 1 86.19 6 TYR B CA 1
ATOM 2416 C C . TYR B 1 6 ? 3.801 15.586 27.234 1 86.19 6 TYR B C 1
ATOM 2418 O O . TYR B 1 6 ? 3.953 16.812 27.312 1 86.19 6 TYR B O 1
ATOM 2426 N N . PHE B 1 7 ? 2.771 14.953 27.656 1 79.62 7 PHE B N 1
ATOM 2427 C CA . PHE B 1 7 ? 1.659 15.703 28.219 1 79.62 7 PHE B CA 1
ATOM 2428 C C . PHE B 1 7 ? 2.061 16.359 29.531 1 79.62 7 PHE B C 1
ATOM 2430 O O . PHE B 1 7 ? 1.656 17.5 29.828 1 79.62 7 PHE B O 1
ATOM 2437 N N . ASP B 1 8 ? 2.791 15.617 30.281 1 84.31 8 ASP B N 1
ATOM 2438 C CA . ASP B 1 8 ? 3.301 16.188 31.516 1 84.31 8 ASP B CA 1
ATOM 2439 C C . ASP B 1 8 ? 4.133 17.438 31.25 1 84.31 8 ASP B C 1
ATOM 2441 O O . ASP B 1 8 ? 3.994 18.453 31.953 1 84.31 8 ASP B O 1
ATOM 2445 N N . LYS B 1 9 ? 4.938 17.375 30.312 1 87 9 LYS B N 1
ATOM 2446 C CA . LYS B 1 9 ? 5.766 18.516 29.922 1 87 9 LYS B CA 1
ATOM 2447 C C . LYS B 1 9 ? 4.914 19.656 29.391 1 87 9 LYS B C 1
ATOM 2449 O O . LYS B 1 9 ? 5.207 20.828 29.641 1 87 9 LYS B O 1
ATOM 2454 N N . LEU B 1 10 ? 3.922 19.266 28.641 1 82.19 10 LEU B N 1
ATOM 2455 C CA . LEU B 1 10 ? 3.02 20.266 28.094 1 82.19 10 LEU B CA 1
ATOM 2456 C C . LEU B 1 10 ? 2.318 21.047 29.203 1 82.19 10 LEU B C 1
ATOM 2458 O O . LEU B 1 10 ? 2.033 22.234 29.062 1 82.19 10 LEU B O 1
ATOM 2462 N N . ASN B 1 11 ? 2.043 20.328 30.234 1 79 11 ASN B N 1
ATOM 2463 C CA . ASN B 1 11 ? 1.404 20.969 31.375 1 79 11 ASN B CA 1
ATOM 2464 C C . ASN B 1 11 ? 2.328 21.984 32.031 1 79 11 ASN B C 1
ATOM 2466 O O . ASN B 1 11 ? 1.862 22.906 32.719 1 79 11 ASN B O 1
ATOM 2470 N N . ILE B 1 12 ? 3.6 21.766 31.844 1 82.81 12 ILE B N 1
ATOM 2471 C CA . ILE B 1 12 ? 4.574 22.734 32.344 1 82.81 12 ILE B CA 1
ATOM 2472 C C . ILE B 1 12 ? 4.699 23.906 31.375 1 82.81 12 ILE B C 1
ATOM 2474 O O . ILE B 1 12 ? 4.465 25.062 31.734 1 82.81 12 ILE B O 1
ATOM 2478 N N . SER B 1 13 ? 5.043 23.688 30.109 1 82.06 13 SER B N 1
ATOM 2479 C CA . SER B 1 13 ? 5.098 24.672 29.047 1 82.06 13 SER B CA 1
ATOM 2480 C C . SER B 1 13 ? 5.195 24.016 27.672 1 82.06 13 SER B C 1
ATOM 2482 O O . SER B 1 13 ? 5.664 22.875 27.562 1 82.06 13 SER B O 1
ATOM 2484 N N . LEU B 1 14 ? 4.82 24.75 26.734 1 81 14 LEU B N 1
ATOM 2485 C CA . LEU B 1 14 ? 4.953 24.266 25.359 1 81 14 LEU B CA 1
ATOM 2486 C C . LEU B 1 14 ? 6.418 24.031 25 1 81 14 LEU B C 1
ATOM 2488 O O . LEU B 1 14 ? 6.746 23.062 24.328 1 81 14 LEU B O 1
ATOM 2492 N N . GLU B 1 15 ? 7.223 24.969 25.438 1 85.5 15 GLU B N 1
ATOM 2493 C CA . GLU B 1 15 ? 8.648 24.875 25.156 1 85.5 15 GLU B CA 1
ATOM 2494 C C . GLU B 1 15 ? 9.242 23.578 25.703 1 85.5 15 GLU B C 1
ATOM 2496 O O . GLU B 1 15 ? 10.008 22.891 25.016 1 85.5 15 GLU B O 1
ATOM 2501 N N . GLU B 1 16 ? 8.867 23.297 26.875 1 88.75 16 GLU B N 1
ATOM 2502 C CA . GLU B 1 16 ? 9.359 22.078 27.484 1 88.75 16 GLU B CA 1
ATOM 2503 C C . GLU B 1 16 ? 8.875 20.844 26.734 1 88.75 16 GLU B C 1
ATOM 2505 O O . GLU B 1 16 ? 9.609 19.859 26.578 1 88.75 16 GLU B O 1
ATOM 2510 N N . ALA B 1 17 ? 7.605 20.859 26.375 1 88.38 17 ALA B N 1
ATOM 2511 C CA . ALA B 1 17 ? 7.035 19.75 25.625 1 88.38 17 ALA B CA 1
ATOM 2512 C C . ALA B 1 17 ? 7.734 19.578 24.281 1 88.38 17 ALA B C 1
ATOM 2514 O O . ALA B 1 17 ? 8.062 18.453 23.891 1 88.38 17 ALA B O 1
ATOM 2515 N N . ILE B 1 18 ? 8 20.672 23.641 1 88.56 18 ILE B N 1
ATOM 2516 C CA . ILE B 1 18 ? 8.656 20.641 22.328 1 88.56 18 ILE B CA 1
ATOM 2517 C C . ILE B 1 18 ? 10.094 20.141 22.5 1 88.56 18 ILE B C 1
ATOM 2519 O O . ILE B 1 18 ? 10.57 19.344 21.688 1 88.56 18 ILE B O 1
ATOM 2523 N N . ASP B 1 19 ? 10.742 20.641 23.5 1 92.75 19 ASP B N 1
ATOM 2524 C CA . ASP B 1 19 ? 12.102 20.188 23.766 1 92.75 19 ASP B CA 1
ATOM 2525 C C . ASP B 1 19 ? 12.141 18.672 24.016 1 92.75 19 ASP B C 1
ATOM 2527 O O . ASP B 1 19 ? 13.047 17.984 23.547 1 92.75 19 ASP B O 1
ATOM 2531 N N . TYR B 1 20 ? 11.203 18.234 24.719 1 93.38 20 TYR B N 1
ATOM 2532 C CA . TYR B 1 20 ? 11.109 16.812 25 1 93.38 20 TYR B CA 1
ATOM 2533 C C . TYR B 1 20 ? 10.898 16.016 23.719 1 93.38 20 TYR B C 1
ATOM 2535 O O . TYR B 1 20 ? 11.641 15.078 23.422 1 93.38 20 TYR B O 1
ATOM 2543 N N . LYS B 1 21 ? 9.859 16.391 22.969 1 92.56 21 LYS B N 1
ATOM 2544 C CA . LYS B 1 21 ? 9.523 15.703 21.734 1 92.56 21 LYS B CA 1
ATOM 2545 C C . LYS B 1 21 ? 10.695 15.719 20.75 1 92.56 21 LYS B C 1
ATOM 2547 O O . LYS B 1 21 ? 10.938 14.742 20.047 1 92.56 21 LYS B O 1
ATOM 2552 N N . ASN B 1 22 ? 11.477 16.828 20.703 1 95 22 ASN B N 1
ATOM 2553 C CA . ASN B 1 22 ? 12.578 17 19.766 1 95 22 ASN B CA 1
ATOM 2554 C C . ASN B 1 22 ? 13.672 15.961 19.984 1 95 22 ASN B C 1
ATOM 2556 O O . ASN B 1 22 ? 14.406 15.625 19.047 1 95 22 ASN B O 1
ATOM 2560 N N . LYS B 1 23 ? 13.719 15.414 21.125 1 95.5 23 LYS B N 1
ATOM 2561 C CA . LYS B 1 23 ? 14.727 14.398 21.438 1 95.5 23 LYS B CA 1
ATOM 2562 C C . LYS B 1 23 ? 14.453 13.102 20.688 1 95.5 23 LYS B C 1
ATOM 2564 O O . LYS B 1 23 ? 15.336 12.258 20.547 1 95.5 23 LYS B O 1
ATOM 2569 N N . PHE B 1 24 ? 13.273 13 20.219 1 95.38 24 PHE B N 1
ATOM 2570 C CA . PHE B 1 24 ? 12.883 11.758 19.578 1 95.38 24 PHE B CA 1
ATOM 2571 C C . PHE B 1 24 ? 12.812 11.922 18.062 1 95.38 24 PHE B C 1
ATOM 2573 O O . PHE B 1 24 ? 12.312 11.047 17.359 1 95.38 24 PHE B O 1
ATOM 2580 N N . ILE B 1 25 ? 13.25 12.984 17.578 1 97 25 ILE B N 1
ATOM 2581 C CA . ILE B 1 25 ? 13.25 13.219 16.141 1 97 25 ILE B CA 1
ATOM 2582 C C . ILE B 1 25 ? 14.617 12.859 15.562 1 97 25 ILE B C 1
ATOM 2584 O O . ILE B 1 25 ? 15.648 13.391 16 1 97 25 ILE B O 1
ATOM 2588 N N . PRO B 1 26 ? 14.648 11.906 14.633 1 97.38 26 PRO B N 1
ATOM 2589 C CA . PRO B 1 26 ? 15.938 11.555 14.031 1 97.38 26 PRO B CA 1
ATOM 2590 C C . PRO B 1 26 ? 16.531 12.695 13.219 1 97.38 26 PRO B C 1
ATOM 2592 O O . PRO B 1 26 ? 15.812 13.594 12.781 1 97.38 26 PRO B O 1
ATOM 2595 N N . LYS B 1 27 ? 17.812 12.625 13 1 97.75 27 LYS B N 1
ATOM 2596 C CA . LYS B 1 27 ? 18.516 13.633 12.219 1 97.75 27 LYS B CA 1
ATOM 2597 C C . LYS B 1 27 ? 18.234 13.469 10.727 1 97.75 27 LYS B C 1
ATOM 2599 O O . LYS B 1 27 ? 18.484 14.391 9.938 1 97.75 27 LYS B O 1
ATOM 2604 N N . ILE B 1 28 ? 17.828 12.219 10.398 1 98 28 ILE B N 1
ATOM 2605 C CA . ILE B 1 28 ? 17.562 11.898 9 1 98 28 ILE B CA 1
ATOM 2606 C C . ILE B 1 28 ? 16.125 11.383 8.852 1 98 28 ILE B C 1
ATOM 2608 O O . ILE B 1 28 ? 15.664 10.578 9.664 1 98 28 ILE B O 1
ATOM 2612 N N . LEU B 1 29 ? 15.438 11.859 7.875 1 98.25 29 LEU B N 1
ATOM 2613 C CA . LEU B 1 29 ? 14.109 11.375 7.52 1 98.25 29 LEU B CA 1
ATOM 2614 C C . LEU B 1 29 ? 14.008 11.109 6.023 1 98.25 29 LEU B C 1
ATOM 2616 O O . LEU B 1 29 ? 14.758 11.688 5.234 1 98.25 29 LEU B O 1
ATOM 2620 N N . TYR B 1 30 ? 13.086 10.266 5.66 1 98.31 30 TYR B N 1
ATOM 2621 C CA . TYR B 1 30 ? 12.906 9.875 4.27 1 98.31 30 TYR B CA 1
ATOM 2622 C C . TYR B 1 30 ? 11.477 10.141 3.812 1 98.31 30 TYR B C 1
ATOM 2624 O O . TYR B 1 30 ? 10.523 9.922 4.566 1 98.31 30 TYR B O 1
ATOM 2632 N N . LYS B 1 31 ? 11.336 10.594 2.619 1 98.38 31 LYS B N 1
ATOM 2633 C CA . LYS B 1 31 ? 10.016 10.773 2.014 1 98.38 31 LYS B CA 1
ATOM 2634 C C . LYS B 1 31 ? 9.953 10.109 0.64 1 98.38 31 LYS B C 1
ATOM 2636 O O . LYS B 1 31 ? 10.734 10.445 -0.254 1 98.38 31 LYS B O 1
ATOM 2641 N N . TYR B 1 32 ? 9.039 9.203 0.541 1 97.56 32 TYR B N 1
ATOM 2642 C CA . TYR B 1 32 ? 8.789 8.539 -0.733 1 97.56 32 TYR B CA 1
ATOM 2643 C C . TYR B 1 32 ? 7.867 9.367 -1.614 1 97.56 32 TYR B C 1
ATOM 2645 O O . TYR B 1 32 ? 6.898 9.961 -1.127 1 97.56 32 TYR B O 1
ATOM 2653 N N . VAL B 1 33 ? 8.172 9.43 -2.895 1 98.25 33 VAL B N 1
ATOM 2654 C CA . VAL B 1 33 ? 7.387 10.203 -3.844 1 98.25 33 VAL B CA 1
ATOM 2655 C C . VAL B 1 33 ? 7.086 9.359 -5.078 1 98.25 33 VAL B C 1
ATOM 2657 O O . VAL B 1 33 ? 7.988 8.75 -5.66 1 98.25 33 VAL B O 1
ATOM 2660 N N . SER B 1 34 ? 5.871 9.375 -5.457 1 97.38 34 SER B N 1
ATOM 2661 C CA . SER B 1 34 ? 5.449 8.609 -6.625 1 97.38 34 SER B CA 1
ATOM 2662 C C . SER B 1 34 ? 5.727 9.375 -7.914 1 97.38 34 SER B C 1
ATOM 2664 O O . SER B 1 34 ? 5.539 10.594 -7.973 1 97.38 34 SER B O 1
ATOM 2666 N N . LEU B 1 35 ? 6.242 8.711 -8.867 1 98.62 35 LEU B N 1
ATOM 2667 C CA . LEU B 1 35 ? 6.16 9.117 -10.266 1 98.62 35 LEU B CA 1
ATOM 2668 C C . LEU B 1 35 ? 5.156 8.25 -11.031 1 98.62 35 LEU B C 1
ATOM 2670 O O . LEU B 1 35 ? 5.262 7.023 -11.023 1 98.62 35 LEU B O 1
ATOM 2674 N N . LEU B 1 36 ? 4.23 8.945 -11.602 1 97.88 36 LEU B N 1
ATOM 2675 C CA . LEU B 1 36 ? 3.092 8.266 -12.211 1 97.88 36 LEU B CA 1
ATOM 2676 C C . LEU B 1 36 ? 3.453 7.727 -13.594 1 97.88 36 LEU B C 1
ATOM 2678 O O . LEU B 1 36 ? 4.504 8.062 -14.141 1 97.88 36 LEU B O 1
ATOM 2682 N N . ASP B 1 37 ? 2.672 6.785 -14.062 1 96.81 37 ASP B N 1
ATOM 2683 C CA . ASP B 1 37 ? 2.855 6.207 -15.383 1 96.81 37 ASP B CA 1
ATOM 2684 C C . ASP B 1 37 ? 1.619 6.426 -16.25 1 96.81 37 ASP B C 1
ATOM 2686 O O . ASP B 1 37 ? 0.761 7.25 -15.93 1 96.81 37 ASP B O 1
ATOM 2690 N N . ASP B 1 38 ? 1.534 5.738 -17.391 1 96.25 38 ASP B N 1
ATOM 2691 C CA . ASP B 1 38 ? 0.528 6.047 -18.391 1 96.25 38 ASP B CA 1
ATOM 2692 C C . ASP B 1 38 ? -0.852 5.559 -17.969 1 96.25 38 ASP B C 1
ATOM 2694 O O . ASP B 1 38 ? -1.843 5.781 -18.656 1 96.25 38 ASP B O 1
ATOM 2698 N N . ARG B 1 39 ? -1.025 5.066 -16.922 1 95.06 39 ARG B N 1
ATOM 2699 C CA . ARG B 1 39 ? -2.326 4.711 -16.359 1 95.06 39 ARG B CA 1
ATOM 2700 C C . ARG B 1 39 ? -3.049 5.949 -15.836 1 95.06 39 ARG B C 1
ATOM 2702 O O . ARG B 1 39 ? -4.273 5.941 -15.688 1 95.06 39 ARG B O 1
ATOM 2709 N N . TYR B 1 40 ? -2.305 6.945 -15.523 1 97.5 40 TYR B N 1
ATOM 2710 C CA . TYR B 1 40 ? -2.855 8.133 -14.875 1 97.5 40 TYR B CA 1
ATOM 2711 C C . TYR B 1 40 ? -3.061 9.258 -15.883 1 97.5 40 TYR B C 1
ATOM 2713 O O . TYR B 1 40 ? -2.234 9.453 -16.781 1 97.5 40 TYR B O 1
ATOM 2721 N N . VAL B 1 41 ? -4.078 10.008 -15.586 1 97.5 41 VAL B N 1
ATOM 2722 C CA . VAL B 1 41 ? -4.363 11.164 -16.422 1 97.5 41 VAL B CA 1
ATOM 2723 C C . VAL B 1 41 ? -3.268 12.211 -16.25 1 97.5 41 VAL B C 1
ATOM 2725 O O . VAL B 1 41 ? -2.842 12.492 -15.133 1 97.5 41 VAL B O 1
ATOM 2728 N N . ALA B 1 42 ? -2.723 12.766 -17.344 1 97.56 42 ALA B N 1
ATOM 2729 C CA . ALA B 1 42 ? -1.74 13.844 -17.359 1 97.56 42 ALA B CA 1
ATOM 2730 C C . ALA B 1 42 ? -0.528 13.492 -16.5 1 97.56 42 ALA B C 1
ATOM 2732 O O . ALA B 1 42 ? -0.002 14.344 -15.773 1 97.56 42 ALA B O 1
ATOM 2733 N N . TYR B 1 43 ? -0.103 12.266 -16.547 1 97.56 43 TYR B N 1
ATOM 2734 C CA . TYR B 1 43 ? 0.941 11.789 -15.656 1 97.56 43 TYR B CA 1
ATOM 2735 C C . TYR B 1 43 ? 2.248 12.539 -15.891 1 97.56 43 TYR B C 1
ATOM 2737 O O . TYR B 1 43 ? 2.98 12.836 -14.945 1 97.56 43 TYR B O 1
ATOM 2745 N N . TYR B 1 44 ? 2.561 12.953 -17.125 1 97.69 44 TYR B N 1
ATOM 2746 C CA . TYR B 1 44 ? 3.793 13.68 -17.406 1 97.69 44 TYR B CA 1
ATOM 2747 C C . TYR B 1 44 ? 3.812 15.023 -16.688 1 97.69 44 TYR B C 1
ATOM 2749 O O . TYR B 1 44 ? 4.816 15.391 -16.078 1 97.69 44 TYR B O 1
ATOM 2757 N N . LYS B 1 45 ? 2.736 15.703 -16.812 1 97.94 45 LYS B N 1
ATOM 2758 C CA . LYS B 1 45 ? 2.631 17.016 -16.172 1 97.94 45 LYS B CA 1
ATOM 2759 C C . LYS B 1 45 ? 2.74 16.891 -14.648 1 97.94 45 LYS B C 1
ATOM 2761 O O . LYS B 1 45 ? 3.42 17.703 -14.008 1 97.94 45 LYS B O 1
ATOM 2766 N N . LYS B 1 46 ? 2.049 15.953 -14.109 1 97.62 46 LYS B N 1
ATOM 2767 C CA . LYS B 1 46 ? 2.078 15.734 -12.664 1 97.62 46 LYS B CA 1
ATOM 2768 C C . LYS B 1 46 ? 3.48 15.367 -12.195 1 97.62 46 LYS B C 1
ATOM 2770 O O . LYS B 1 46 ? 3.945 15.859 -11.164 1 97.62 46 LYS B O 1
ATOM 2775 N N . ASN B 1 47 ? 4.137 14.477 -12.914 1 98.56 47 ASN B N 1
ATOM 2776 C CA . ASN B 1 47 ? 5.516 14.125 -12.586 1 98.56 47 ASN B CA 1
ATOM 2777 C C . ASN B 1 47 ? 6.441 15.336 -12.664 1 98.56 47 ASN B C 1
ATOM 2779 O O . ASN B 1 47 ? 7.305 15.523 -11.805 1 98.56 47 ASN B O 1
ATOM 2783 N N . LYS B 1 48 ? 6.23 16.125 -13.688 1 98.19 48 LYS B N 1
ATOM 2784 C CA . LYS B 1 48 ? 7.051 17.328 -13.852 1 98.19 48 LYS B CA 1
ATOM 2785 C C . LYS B 1 48 ? 6.902 18.266 -12.648 1 98.19 48 LYS B C 1
ATOM 2787 O O . LYS B 1 48 ? 7.891 18.828 -12.172 1 98.19 48 LYS B O 1
ATOM 2792 N N . LYS B 1 49 ? 5.711 18.453 -12.195 1 97.62 49 LYS B N 1
ATOM 2793 C CA . LYS B 1 49 ? 5.465 19.281 -11.023 1 97.62 49 LYS B CA 1
ATOM 2794 C C . LYS B 1 49 ? 6.234 18.766 -9.805 1 97.62 49 LYS B C 1
ATOM 2796 O O . LYS B 1 49 ? 6.84 19.547 -9.07 1 97.62 49 LYS B O 1
ATOM 2801 N N . ARG B 1 50 ? 6.184 17.484 -9.594 1 98 50 ARG B N 1
ATOM 2802 C CA . ARG B 1 50 ? 6.875 16.875 -8.461 1 98 50 ARG B CA 1
ATOM 2803 C C . ARG B 1 50 ? 8.383 17.062 -8.578 1 98 50 ARG B C 1
ATOM 2805 O O . ARG B 1 50 ? 9.055 17.406 -7.602 1 98 50 ARG B O 1
ATOM 2812 N N . LEU B 1 51 ? 8.875 16.859 -9.75 1 98.62 51 LEU B N 1
ATOM 2813 C CA . LEU B 1 51 ? 10.305 17 -9.992 1 98.62 51 LEU B CA 1
ATOM 2814 C C . LEU B 1 51 ? 10.75 18.453 -9.82 1 98.62 51 LEU B C 1
ATOM 2816 O O . LEU B 1 51 ? 11.797 18.719 -9.242 1 98.62 51 LEU B O 1
ATOM 2820 N N . ASN B 1 52 ? 9.945 19.375 -10.328 1 98.31 52 ASN B N 1
ATOM 2821 C CA . ASN B 1 52 ? 10.25 20.781 -10.172 1 98.31 52 ASN B CA 1
ATOM 2822 C C . ASN B 1 52 ? 10.273 21.203 -8.695 1 98.31 52 ASN B C 1
ATOM 2824 O O . ASN B 1 52 ? 11.125 21.984 -8.281 1 98.31 52 ASN B O 1
ATOM 2828 N N . SER B 1 53 ? 9.32 20.688 -7.941 1 98.12 53 SER B N 1
ATOM 2829 C CA . SER B 1 53 ? 9.297 20.984 -6.516 1 98.12 53 SER B CA 1
ATOM 2830 C C . SER B 1 53 ? 10.578 20.531 -5.832 1 98.12 53 SER B C 1
ATOM 2832 O O . SER B 1 53 ? 11.133 21.25 -4.996 1 98.12 53 SER B O 1
ATOM 2834 N N . LEU B 1 54 ? 11.031 19.344 -6.16 1 98.56 54 LEU B N 1
ATOM 2835 C CA . LEU B 1 54 ? 12.273 18.828 -5.602 1 98.56 54 LEU B CA 1
ATOM 2836 C C . LEU B 1 54 ? 13.461 19.703 -6.008 1 98.56 54 LEU B C 1
ATOM 2838 O O . LEU B 1 54 ? 14.266 20.094 -5.16 1 98.56 54 LEU B O 1
ATOM 2842 N N . ARG B 1 55 ? 13.516 20.031 -7.242 1 98.19 55 ARG B N 1
ATOM 2843 C CA . ARG B 1 55 ? 14.594 20.844 -7.777 1 98.19 55 ARG B CA 1
ATOM 2844 C C . ARG B 1 55 ? 14.672 22.188 -7.055 1 98.19 55 ARG B C 1
ATOM 2846 O O . ARG B 1 55 ? 15.766 22.688 -6.758 1 98.19 55 ARG B O 1
ATOM 2853 N N . ASP B 1 56 ? 13.531 22.734 -6.766 1 98.12 56 ASP B N 1
ATOM 2854 C CA . ASP B 1 56 ? 13.438 24.078 -6.215 1 98.12 56 ASP B CA 1
ATOM 2855 C C . ASP B 1 56 ? 13.445 24.047 -4.688 1 98.12 56 ASP B C 1
ATOM 2857 O O . ASP B 1 56 ? 13.141 25.047 -4.039 1 98.12 56 ASP B O 1
ATOM 2861 N N . ASN B 1 57 ? 13.648 22.922 -4.094 1 98.06 57 ASN B N 1
ATOM 2862 C CA . ASN B 1 57 ? 13.742 22.734 -2.648 1 98.06 57 ASN B CA 1
ATOM 2863 C C . ASN B 1 57 ? 12.422 23.062 -1.958 1 98.06 57 ASN B C 1
ATOM 2865 O O . ASN B 1 57 ? 12.398 23.766 -0.947 1 98.06 57 ASN B O 1
ATOM 2869 N N . MET B 1 58 ? 11.398 22.609 -2.611 1 98.25 58 MET B N 1
ATOM 2870 C CA . MET B 1 58 ? 10.055 22.797 -2.064 1 98.25 58 MET B CA 1
ATOM 2871 C C . MET B 1 58 ? 9.492 21.484 -1.537 1 98.25 58 MET B C 1
ATOM 2873 O O . MET B 1 58 ? 9.727 20.422 -2.125 1 98.25 58 MET B O 1
ATOM 2877 N N . LEU B 1 59 ? 8.75 21.594 -0.447 1 98.12 59 LEU B N 1
ATOM 2878 C CA . LEU B 1 59 ? 8.07 20.453 0.166 1 98.12 59 LEU B CA 1
ATOM 2879 C C . LEU B 1 59 ? 6.559 20.578 0.038 1 98.12 59 LEU B C 1
ATOM 2881 O O . LEU B 1 59 ? 5.992 21.625 0.346 1 98.12 59 LEU B O 1
ATOM 2885 N N . TRP B 1 60 ? 5.996 19.578 -0.458 1 96.5 60 TRP B N 1
ATOM 2886 C CA . TRP B 1 60 ? 4.539 19.562 -0.543 1 96.5 60 TRP B CA 1
ATOM 2887 C C . TRP B 1 60 ? 3.918 19.172 0.795 1 96.5 60 TRP B C 1
ATOM 2889 O O . TRP B 1 60 ? 4.305 18.172 1.397 1 96.5 60 TRP B O 1
ATOM 2899 N N . LEU B 1 61 ? 2.996 19.969 1.251 1 95.94 61 LEU B N 1
ATOM 2900 C CA . LEU B 1 61 ? 2.158 19.703 2.412 1 95.94 61 LEU B CA 1
ATOM 2901 C C . LEU B 1 61 ? 0.713 19.453 1.993 1 95.94 61 LEU B C 1
ATOM 2903 O O . LEU B 1 61 ? 0.153 20.203 1.193 1 95.94 61 LEU B O 1
ATOM 2907 N N . SER B 1 62 ? 0.14 18.391 2.518 1 94.19 62 SER B N 1
ATOM 2908 C CA . SER B 1 62 ? -1.188 17.984 2.072 1 94.19 62 SER B CA 1
ATOM 2909 C C . SER B 1 62 ? -2.205 18.078 3.203 1 94.19 62 SER B C 1
ATOM 2911 O O . SER B 1 62 ? -1.844 18 4.379 1 94.19 62 SER B O 1
ATOM 2913 N N . ASN B 1 63 ? -3.408 18.297 2.775 1 91.56 63 ASN B N 1
ATOM 2914 C CA . ASN B 1 63 ? -4.527 18.125 3.695 1 91.56 63 ASN B CA 1
ATOM 2915 C C . ASN B 1 63 ? -4.762 16.656 4.02 1 91.56 63 ASN B C 1
ATOM 2917 O O . ASN B 1 63 ? -4.543 15.781 3.174 1 91.56 63 ASN B O 1
ATOM 2921 N N . TYR B 1 64 ? -5.289 16.344 5.188 1 89.06 64 TYR B N 1
ATOM 2922 C CA . TYR B 1 64 ? -5.426 14.969 5.668 1 89.06 64 TYR B CA 1
ATOM 2923 C C . TYR B 1 64 ? -6.449 14.195 4.84 1 89.06 64 TYR B C 1
ATOM 2925 O O . TYR B 1 64 ? -6.441 12.961 4.82 1 89.06 64 TYR B O 1
ATOM 2933 N N . LYS B 1 65 ? -7.348 14.883 4.168 1 86.25 65 LYS B N 1
ATOM 2934 C CA . LYS B 1 65 ? -8.406 14.25 3.389 1 86.25 65 LYS B CA 1
ATOM 2935 C C . LYS B 1 65 ? -7.828 13.43 2.236 1 86.25 65 LYS B C 1
ATOM 2937 O O . LYS B 1 65 ? -8.516 12.578 1.664 1 86.25 65 LYS B O 1
ATOM 2942 N N . LYS B 1 66 ? -6.586 13.578 1.981 1 85.06 66 LYS B N 1
ATOM 2943 C CA . LYS B 1 66 ? -5.934 12.891 0.872 1 85.06 66 LYS B CA 1
ATOM 2944 C C . LYS B 1 66 ? -5.168 11.664 1.36 1 85.06 66 LYS B C 1
ATOM 2946 O O . LYS B 1 66 ? -4.59 10.93 0.56 1 85.06 66 LYS B O 1
ATOM 2951 N N . PHE B 1 67 ? -5.223 11.414 2.629 1 88.81 67 PHE B N 1
ATOM 2952 C CA . PHE B 1 67 ? -4.445 10.312 3.188 1 88.81 67 PHE B CA 1
ATOM 2953 C C . PHE B 1 67 ? -5.211 9 3.082 1 88.81 67 PHE B C 1
ATOM 2955 O O . PHE B 1 67 ? -6.422 9 2.844 1 88.81 67 PHE B O 1
ATOM 2962 N N . ASN B 1 68 ? -4.543 7.891 3.266 1 80.44 68 ASN B N 1
ATOM 2963 C CA . ASN B 1 68 ? -5.082 6.559 3.004 1 80.44 68 ASN B CA 1
ATOM 2964 C C . ASN B 1 68 ? -5.758 5.977 4.238 1 80.44 68 ASN B C 1
ATOM 2966 O O . ASN B 1 68 ? -6.477 4.977 4.145 1 80.44 68 ASN B O 1
ATOM 2970 N N . ASP B 1 69 ? -5.562 6.527 5.375 1 80.06 69 ASP B N 1
ATOM 2971 C CA . ASP B 1 69 ? -6.172 6.051 6.613 1 80.06 69 ASP B CA 1
ATOM 2972 C C . ASP B 1 69 ? -7.492 6.77 6.887 1 80.06 69 ASP B C 1
ATOM 2974 O O . ASP B 1 69 ? -7.516 7.984 7.082 1 80.06 69 ASP B O 1
ATOM 2978 N N . PRO B 1 70 ? -8.562 6.035 6.906 1 76.38 70 PRO B N 1
ATOM 2979 C CA . PRO B 1 70 ? -9.852 6.676 7.172 1 76.38 70 PRO B CA 1
ATOM 2980 C C . PRO B 1 70 ? -9.93 7.285 8.57 1 76.38 70 PRO B C 1
ATOM 2982 O O . PRO B 1 70 ? -10.773 8.148 8.82 1 76.38 70 PRO B O 1
ATOM 2985 N N . PHE B 1 71 ? -9.062 6.914 9.383 1 77.44 71 PHE B N 1
ATOM 2986 C CA . PHE B 1 71 ? -9.078 7.395 10.758 1 77.44 71 PHE B CA 1
ATOM 2987 C C . PHE B 1 71 ? -8.047 8.492 10.961 1 77.44 71 PHE B C 1
ATOM 2989 O O . PHE B 1 71 ? -7.75 8.867 12.102 1 77.44 71 PHE B O 1
ATOM 2996 N N . GLU B 1 72 ? -7.629 8.891 9.82 1 82.5 72 GLU B N 1
ATOM 2997 C CA . GLU B 1 72 ? -6.578 9.891 9.938 1 82.5 72 GLU B CA 1
ATOM 2998 C C . GLU B 1 72 ? -7.016 11.055 10.828 1 82.5 72 GLU B C 1
ATOM 3000 O O . GLU B 1 72 ? -8.094 11.617 10.633 1 82.5 72 GLU B O 1
ATOM 3005 N N . LEU B 1 73 ? -6.266 11.406 11.852 1 79.38 73 LEU B N 1
ATOM 3006 C CA . LEU B 1 73 ? -6.398 12.531 12.766 1 79.38 73 LEU B CA 1
ATOM 3007 C C . LEU B 1 73 ? -7.617 12.359 13.672 1 79.38 73 LEU B C 1
ATOM 3009 O O . LEU B 1 73 ? -8.125 13.328 14.242 1 79.38 73 LEU B O 1
ATOM 3013 N N . LYS B 1 74 ? -8.117 11.18 13.766 1 75.88 74 LYS B N 1
ATOM 3014 C CA . LYS B 1 74 ? -9.328 10.961 14.547 1 75.88 74 LYS B CA 1
ATOM 3015 C C . LYS B 1 74 ? -9.031 10.172 15.82 1 75.88 74 LYS B C 1
ATOM 3017 O O . LYS B 1 74 ? -9.914 9.508 16.359 1 75.88 74 LYS B O 1
ATOM 3022 N N . MET B 1 75 ? -7.844 10.219 16.188 1 71.38 75 MET B N 1
ATOM 3023 C CA . MET B 1 75 ? -7.469 9.445 17.375 1 71.38 75 MET B CA 1
ATOM 3024 C C . MET B 1 75 ? -8.078 10.055 18.641 1 71.38 75 MET B C 1
ATOM 3026 O O . MET B 1 75 ? -8.305 9.344 19.625 1 71.38 75 MET B O 1
ATOM 3030 N N . LEU B 1 76 ? -8.305 11.328 18.578 1 66.31 76 LEU B N 1
ATOM 3031 C CA . LEU B 1 76 ? -9.031 11.945 19.688 1 66.31 76 LEU B CA 1
ATOM 3032 C C . LEU B 1 76 ? -10.531 11.953 19.406 1 66.31 76 LEU B C 1
ATOM 3034 O O . LEU B 1 76 ? -10.961 12.312 18.312 1 66.31 76 LEU B O 1
ATOM 3038 N N . THR B 1 77 ? -11.203 11.25 20.219 1 66.94 77 THR B N 1
ATOM 3039 C CA . THR B 1 77 ? -12.656 11.281 20.047 1 66.94 77 THR B CA 1
ATOM 3040 C C . THR B 1 77 ? -13.32 11.977 21.234 1 66.94 77 THR B C 1
ATOM 3042 O O . THR B 1 77 ? -12.75 12.031 22.328 1 66.94 77 THR B O 1
ATOM 3045 N N . ILE B 1 78 ? -14.367 12.625 20.906 1 68.75 78 ILE B N 1
ATOM 3046 C CA . ILE B 1 78 ? -15.133 13.352 21.922 1 68.75 78 ILE B CA 1
ATOM 3047 C C . ILE B 1 78 ? -15.977 12.375 22.734 1 68.75 78 ILE B C 1
ATOM 3049 O O . ILE B 1 78 ? -16.656 11.508 22.156 1 68.75 78 ILE B O 1
ATOM 3053 N N . ASP B 1 79 ? -15.703 12.43 23.953 1 71.75 79 ASP B N 1
ATOM 3054 C CA . ASP B 1 79 ? -16.594 11.688 24.844 1 71.75 79 ASP B CA 1
ATOM 3055 C C . ASP B 1 79 ? -17.906 12.445 25.047 1 71.75 79 ASP B C 1
ATOM 3057 O O . ASP B 1 79 ? -18.016 13.258 25.969 1 71.75 79 ASP B O 1
ATOM 3061 N N . ARG B 1 80 ? -18.812 12.047 24.266 1 70.69 80 ARG B N 1
ATOM 3062 C CA . ARG B 1 80 ? -20.078 12.773 24.281 1 70.69 80 ARG B CA 1
ATOM 3063 C C . ARG B 1 80 ? -20.766 12.664 25.656 1 70.69 80 ARG B C 1
ATOM 3065 O O . ARG B 1 80 ? -21.391 13.609 26.109 1 70.69 80 ARG B O 1
ATOM 3072 N N . GLU B 1 81 ? -20.625 11.477 26.188 1 72.75 81 GLU B N 1
ATOM 3073 C CA . GLU B 1 81 ? -21.25 11.281 27.5 1 72.75 81 GLU B CA 1
ATOM 3074 C C . GLU B 1 81 ? -20.641 12.195 28.547 1 72.75 81 GLU B C 1
ATOM 3076 O O . GLU B 1 81 ? -21.344 12.766 29.375 1 72.75 81 GLU B O 1
ATOM 3081 N N . ARG B 1 82 ? -19.422 12.352 28.453 1 71.06 82 ARG B N 1
ATOM 3082 C CA . ARG B 1 82 ? -18.719 13.188 29.422 1 71.06 82 ARG B CA 1
ATOM 3083 C C . ARG B 1 82 ? -19 14.664 29.188 1 71.06 82 ARG B C 1
ATOM 3085 O O . ARG B 1 82 ? -18.969 15.469 30.125 1 71.06 82 ARG B O 1
ATOM 3092 N N . LEU B 1 83 ? -19.359 14.906 27.953 1 71.62 83 LEU B N 1
ATOM 3093 C CA . LEU B 1 83 ? -19.641 16.297 27.609 1 71.62 83 LEU B CA 1
ATOM 3094 C C . LEU B 1 83 ? -21.031 16.703 28.094 1 71.62 83 LEU B C 1
ATOM 3096 O O . LEU B 1 83 ? -21.281 17.891 28.359 1 71.62 83 LEU B O 1
ATOM 3100 N N . LYS B 1 84 ? -22.031 15.719 28.109 1 70.62 84 LYS B N 1
ATOM 3101 C CA . LYS B 1 84 ? -23.422 15.992 28.453 1 70.62 84 LYS B CA 1
ATOM 3102 C C . LYS B 1 84 ? -23.516 16.719 29.797 1 70.62 84 LYS B C 1
ATOM 3104 O O . LYS B 1 84 ? -24.453 17.484 30.031 1 70.62 84 LYS B O 1
ATOM 3109 N N . GLY B 1 85 ? -22.484 17.188 30.391 1 64.5 85 GLY B N 1
ATOM 3110 C CA . GLY B 1 85 ? -22.5 17.875 31.672 1 64.5 85 GLY B CA 1
ATOM 3111 C C . GLY B 1 85 ? -21.594 19.094 31.719 1 64.5 85 GLY B C 1
ATOM 3112 O O . GLY B 1 85 ? -21.641 19.859 32.688 1 64.5 85 GLY B O 1
ATOM 3113 N N . THR B 1 86 ? -20.844 19.281 30.797 1 63.69 86 THR B N 1
ATOM 3114 C CA . THR B 1 86 ? -19.844 20.344 30.859 1 63.69 86 THR B CA 1
ATOM 3115 C C . THR B 1 86 ? -20.359 21.609 30.203 1 63.69 86 THR B C 1
ATOM 3117 O O . THR B 1 86 ? -19.75 22.672 30.344 1 63.69 86 THR B O 1
ATOM 3120 N N . GLY B 1 87 ? -21.656 21.578 29.641 1 65.19 87 GLY B N 1
ATOM 3121 C CA . GLY B 1 87 ? -22.188 22.734 28.953 1 65.19 87 GLY B CA 1
ATOM 3122 C C . GLY B 1 87 ? -21.656 22.891 27.547 1 65.19 87 GLY B C 1
ATOM 3123 O O . GLY B 1 87 ? -22.109 23.75 26.781 1 65.19 87 GLY B O 1
ATOM 3124 N N . TRP B 1 88 ? -20.641 22.156 27.266 1 68.38 88 TRP B N 1
ATOM 3125 C CA . TRP B 1 88 ? -20.078 22.266 25.922 1 68.38 88 TRP B CA 1
ATOM 3126 C C . TRP B 1 88 ? -20.953 21.531 24.922 1 68.38 88 TRP B C 1
ATOM 3128 O O . TRP B 1 88 ? -21.516 20.469 25.219 1 68.38 88 TRP B O 1
ATOM 3138 N N . ASN B 1 89 ? -21.266 22.172 23.812 1 72.94 89 ASN B N 1
ATOM 3139 C CA . ASN B 1 89 ? -22 21.594 22.703 1 72.94 89 ASN B CA 1
ATOM 3140 C C . ASN B 1 89 ? -21.109 20.719 21.844 1 72.94 89 ASN B C 1
ATOM 3142 O O . ASN B 1 89 ? -20.156 21.188 21.219 1 72.94 89 ASN B O 1
ATOM 3146 N N . SER B 1 90 ? -21.391 19.453 21.828 1 73.69 90 SER B N 1
ATOM 3147 C CA . SER B 1 90 ? -20.594 18.484 21.078 1 73.69 90 SER B CA 1
ATOM 3148 C C . SER B 1 90 ? -20.484 18.875 19.609 1 73.69 90 SER B C 1
ATOM 3150 O O . SER B 1 90 ? -19.438 18.703 19 1 73.69 90 SER B O 1
ATOM 3152 N N . GLU B 1 91 ? -21.516 19.422 19.125 1 76.12 91 GLU B N 1
ATOM 3153 C CA . GLU B 1 91 ? -21.516 19.797 17.719 1 76.12 91 GLU B CA 1
ATOM 3154 C C . GLU B 1 91 ? -20.547 20.938 17.453 1 76.12 91 GLU B C 1
ATOM 3156 O O . GLU B 1 91 ? -19.844 20.953 16.438 1 76.12 91 GLU B O 1
ATOM 3161 N N . GLU B 1 92 ? -20.531 21.781 18.359 1 74.94 92 GLU B N 1
ATOM 3162 C CA . GLU B 1 92 ? -19.625 22.922 18.234 1 74.94 92 GLU B CA 1
ATOM 3163 C C . GLU B 1 92 ? -18.172 22.469 18.328 1 74.94 92 GLU B C 1
ATOM 3165 O O . GLU B 1 92 ? -17.312 22.922 17.578 1 74.94 92 GLU B O 1
ATOM 3170 N N . ILE B 1 93 ? -17.969 21.594 19.266 1 74.88 93 ILE B N 1
ATOM 3171 C CA . ILE B 1 93 ? -16.609 21.078 19.438 1 74.88 93 ILE B CA 1
ATOM 3172 C C . ILE B 1 93 ? -16.172 20.344 18.172 1 74.88 93 ILE B C 1
ATOM 3174 O O . ILE B 1 93 ? -15.031 20.516 17.734 1 74.88 93 ILE B O 1
ATOM 3178 N N . GLU B 1 94 ? -17.062 19.641 17.562 1 77.06 94 GLU B N 1
ATOM 3179 C CA . GLU B 1 94 ? -16.75 18.906 16.344 1 77.06 94 GLU B CA 1
ATOM 3180 C C . GLU B 1 94 ? -16.422 19.844 15.188 1 77.06 94 GLU B C 1
ATOM 3182 O O . GLU B 1 94 ? -15.531 19.578 14.383 1 77.06 94 GLU B O 1
ATOM 3187 N N . LYS B 1 95 ? -17.109 20.906 15.133 1 78.06 95 LYS B N 1
ATOM 3188 C CA . LYS B 1 95 ? -16.875 21.906 14.102 1 78.06 95 LYS B CA 1
ATOM 3189 C C . LYS B 1 95 ? -15.484 22.516 14.242 1 78.06 95 LYS B C 1
ATOM 3191 O O . LYS B 1 95 ? -14.781 22.734 13.25 1 78.06 95 LYS B O 1
ATOM 3196 N N . TYR B 1 96 ? -15.141 22.75 15.492 1 75.19 96 TYR B N 1
ATOM 3197 C CA . TYR B 1 96 ? -13.828 23.328 15.742 1 75.19 96 TYR B CA 1
ATOM 3198 C C . TYR B 1 96 ? -12.719 22.328 15.422 1 75.19 96 TYR B C 1
ATOM 3200 O O . TYR B 1 96 ? -11.695 22.703 14.836 1 75.19 96 TYR B O 1
ATOM 3208 N N . LEU B 1 97 ? -12.961 21.125 15.805 1 77.69 97 LEU B N 1
ATOM 3209 C CA . LEU B 1 97 ? -11.984 20.078 15.492 1 77.69 97 LEU B CA 1
ATOM 3210 C C . LEU B 1 97 ? -11.797 19.938 13.984 1 77.69 97 LEU B C 1
ATOM 3212 O O . LEU B 1 97 ? -10.672 19.797 13.5 1 77.69 97 LEU B O 1
ATOM 3216 N N . GLU B 1 98 ? -12.82 20.031 13.305 1 79.81 98 GLU B N 1
ATOM 3217 C CA . GLU B 1 98 ? -12.766 19.938 11.844 1 79.81 98 GLU B CA 1
ATOM 3218 C C . GLU B 1 98 ? -12.023 21.125 11.242 1 79.81 98 GLU B C 1
ATOM 3220 O O . GLU B 1 98 ? -11.289 20.969 10.266 1 79.81 98 GLU B O 1
ATOM 3225 N N . TYR B 1 99 ? -12.25 22.203 11.797 1 77.75 99 TYR B N 1
ATOM 3226 C CA . TYR B 1 99 ? -11.531 23.391 11.344 1 77.75 99 TYR B CA 1
ATOM 3227 C C . TYR B 1 99 ? -10.023 23.219 11.516 1 77.75 99 TYR B C 1
ATOM 3229 O O . TYR B 1 99 ? -9.25 23.516 10.602 1 77.75 99 TYR B O 1
ATOM 3237 N N . PHE B 1 100 ? -9.633 22.734 12.648 1 77.44 100 PHE B N 1
ATOM 3238 C CA . PHE B 1 100 ? -8.219 22.531 12.922 1 77.44 100 PHE B CA 1
ATOM 3239 C C . PHE B 1 100 ? -7.625 21.5 11.977 1 77.44 100 PHE B C 1
ATOM 3241 O O . PHE B 1 100 ? -6.504 21.656 11.492 1 77.44 100 PHE B O 1
ATOM 3248 N N . ARG B 1 101 ? -8.367 20.5 11.812 1 82.56 101 ARG B N 1
ATOM 3249 C CA . ARG B 1 101 ? -7.918 19.469 10.891 1 82.56 101 ARG B CA 1
ATOM 3250 C C . ARG B 1 101 ? -7.707 20.031 9.492 1 82.56 101 ARG B C 1
ATOM 3252 O O . ARG B 1 101 ? -6.703 19.719 8.836 1 82.56 101 ARG B O 1
ATOM 3259 N N . ASN B 1 102 ? -8.578 20.891 9.125 1 82.94 102 ASN B N 1
ATOM 3260 C CA . ASN B 1 102 ? -8.516 21.453 7.789 1 82.94 102 ASN B CA 1
ATOM 3261 C C . ASN B 1 102 ? -7.418 22.516 7.68 1 82.94 102 ASN B C 1
ATOM 3263 O O . ASN B 1 102 ? -6.863 22.734 6.605 1 82.94 102 ASN B O 1
ATOM 3267 N N . ALA B 1 103 ? -7.109 23.141 8.758 1 80.88 103 ALA B N 1
ATOM 3268 C CA . ALA B 1 103 ? -6.113 24.203 8.773 1 80.88 103 ALA B CA 1
ATOM 3269 C C . ALA B 1 103 ? -4.699 23.625 8.867 1 80.88 103 ALA B C 1
ATOM 3271 O O . ALA B 1 103 ? -3.721 24.344 8.633 1 80.88 103 ALA B O 1
ATOM 3272 N N . THR B 1 104 ? -4.613 22.422 9.258 1 86.31 104 THR B N 1
ATOM 3273 C CA . THR B 1 104 ? -3.303 21.797 9.43 1 86.31 104 THR B CA 1
ATOM 3274 C C . THR B 1 104 ? -2.895 21.031 8.172 1 86.31 104 THR B C 1
ATOM 3276 O O . THR B 1 104 ? -3.609 20.141 7.727 1 86.31 104 THR B O 1
ATOM 3279 N N . LEU B 1 105 ? -1.79 21.422 7.578 1 91.38 105 LEU B N 1
ATOM 3280 C CA . LEU B 1 105 ? -1.216 20.688 6.457 1 91.38 105 LEU B CA 1
ATOM 3281 C C . LEU B 1 105 ? -0.084 19.781 6.922 1 91.38 105 LEU B C 1
ATOM 3283 O O . LEU B 1 105 ? 0.616 20.094 7.887 1 91.38 105 LEU B O 1
ATOM 3287 N N . ILE B 1 106 ? 0.019 18.703 6.23 1 95.31 106 ILE B N 1
ATOM 3288 C CA . ILE B 1 106 ? 0.881 17.656 6.773 1 95.31 106 ILE B CA 1
ATOM 3289 C C . ILE B 1 106 ? 1.785 17.109 5.672 1 95.31 106 ILE B C 1
ATOM 3291 O O . ILE B 1 106 ? 1.345 16.922 4.535 1 95.31 106 ILE B O 1
ATOM 3295 N N . SER B 1 107 ? 2.996 16.891 5.941 1 97.5 107 SER B N 1
ATOM 3296 C CA . SER B 1 107 ? 3.893 16.031 5.164 1 97.5 107 SER B CA 1
ATOM 3297 C C . SER B 1 107 ? 4.391 14.859 5.992 1 97.5 107 SER B C 1
ATOM 3299 O O . SER B 1 107 ? 4.707 15.016 7.176 1 97.5 107 SER B O 1
ATOM 3301 N N . CYS B 1 108 ? 4.426 13.734 5.367 1 97.31 108 CYS B N 1
ATOM 3302 C CA . CYS B 1 108 ? 4.789 12.516 6.082 1 97.31 108 CYS B CA 1
ATOM 3303 C C . CYS B 1 108 ? 6.164 12.016 5.648 1 97.31 108 CYS B C 1
ATOM 3305 O O . CYS B 1 108 ? 6.496 12.062 4.461 1 97.31 108 CYS B O 1
ATOM 3307 N N . PHE B 1 109 ? 6.895 11.508 6.629 1 98.12 109 PHE B N 1
ATOM 3308 C CA . PHE B 1 109 ? 8.219 10.93 6.434 1 98.12 109 PHE B CA 1
ATOM 3309 C C . PHE B 1 109 ? 8.32 9.57 7.113 1 98.12 109 PHE B C 1
ATOM 3311 O O . PHE B 1 109 ? 7.457 9.203 7.914 1 98.12 109 PHE B O 1
ATOM 3318 N N . SER B 1 110 ? 9.297 8.852 6.691 1 97.56 110 SER B N 1
ATOM 3319 C CA . SER B 1 110 ? 9.68 7.621 7.375 1 97.56 110 SER B CA 1
ATOM 3320 C C . SER B 1 110 ? 11.094 7.715 7.938 1 97.56 110 SER B C 1
ATOM 3322 O O . SER B 1 110 ? 11.93 8.438 7.402 1 97.56 110 SER B O 1
ATOM 3324 N N . SER B 1 111 ? 11.406 7 9.031 1 95.31 111 SER B N 1
ATOM 3325 C CA . SER B 1 111 ? 12.719 7.066 9.648 1 95.31 111 SER B CA 1
ATOM 3326 C C . SER B 1 111 ? 13.695 6.102 8.984 1 95.31 111 SER B C 1
ATOM 3328 O O . SER B 1 111 ? 14.898 6.121 9.281 1 95.31 111 SER B O 1
ATOM 3330 N N . ASP B 1 112 ? 13.203 5.262 8.094 1 87.12 112 ASP B N 1
ATOM 3331 C CA . ASP B 1 112 ? 14.102 4.25 7.551 1 87.12 112 ASP B CA 1
ATOM 3332 C C . ASP B 1 112 ? 13.797 3.982 6.078 1 87.12 112 ASP B C 1
ATOM 3334 O O . ASP B 1 112 ? 12.648 4.086 5.645 1 87.12 112 ASP B O 1
ATOM 3338 N N . ILE B 1 113 ? 14.898 3.723 5.383 1 82.62 113 ILE B N 1
ATOM 3339 C CA . ILE B 1 113 ? 14.766 3.367 3.975 1 82.62 113 ILE B CA 1
ATOM 3340 C C . ILE B 1 113 ? 15.219 1.925 3.762 1 82.62 113 ILE B C 1
ATOM 3342 O O . ILE B 1 113 ? 15.016 1.355 2.686 1 82.62 113 ILE B O 1
ATOM 3346 N N . ASP B 1 114 ? 15.688 1.335 4.801 1 77 114 ASP B N 1
ATOM 3347 C CA . ASP B 1 114 ? 16.344 0.042 4.648 1 77 114 ASP B CA 1
ATOM 3348 C C . ASP B 1 114 ? 15.328 -1.078 4.465 1 77 114 ASP B C 1
ATOM 3350 O O . ASP B 1 114 ? 14.508 -1.333 5.355 1 77 114 ASP B O 1
ATOM 3354 N N . ASN B 1 115 ? 15.484 -1.662 3.305 1 76.5 115 ASN B N 1
ATOM 3355 C CA . ASN B 1 115 ? 14.797 -2.885 2.912 1 76.5 115 ASN B CA 1
ATOM 3356 C C . ASN B 1 115 ? 13.297 -2.789 3.172 1 76.5 115 ASN B C 1
ATOM 3358 O O . ASN B 1 115 ? 12.688 -3.738 3.662 1 76.5 115 ASN B O 1
ATOM 3362 N N . ASN B 1 116 ? 12.75 -1.597 2.953 1 83.19 116 ASN B N 1
ATOM 3363 C CA . ASN B 1 116 ? 11.312 -1.434 3.141 1 83.19 116 ASN B CA 1
ATOM 3364 C C . ASN B 1 116 ? 10.562 -1.5 1.813 1 83.19 116 ASN B C 1
ATOM 3366 O O . ASN B 1 116 ? 10.102 -0.478 1.305 1 83.19 116 ASN B O 1
ATOM 3370 N N . MET B 1 117 ? 10.398 -2.635 1.312 1 88.56 117 MET B N 1
ATOM 3371 C CA . MET B 1 117 ? 9.828 -2.863 -0.012 1 88.56 117 MET B CA 1
ATOM 3372 C C . MET B 1 117 ? 8.367 -2.424 -0.06 1 88.56 117 MET B C 1
ATOM 3374 O O . MET B 1 117 ? 7.934 -1.807 -1.034 1 88.56 117 MET B O 1
ATOM 3378 N N . PRO B 1 118 ? 7.621 -2.654 1.012 1 90.44 118 PRO B N 1
ATOM 3379 C CA . PRO B 1 118 ? 6.23 -2.195 0.972 1 90.44 118 PRO B CA 1
ATOM 3380 C C . PRO B 1 118 ? 6.113 -0.681 0.821 1 90.44 118 PRO B C 1
ATOM 3382 O O . PRO B 1 118 ? 5.223 -0.193 0.121 1 90.44 118 PRO B O 1
ATOM 3385 N N . MET B 1 119 ? 7.035 0.08 1.438 1 93.75 119 MET B N 1
ATOM 3386 C CA . MET B 1 119 ? 6.996 1.534 1.315 1 93.75 119 MET B CA 1
ATOM 3387 C C . MET B 1 119 ? 7.223 1.963 -0.131 1 93.75 119 MET B C 1
ATOM 3389 O O . MET B 1 119 ? 6.539 2.855 -0.632 1 93.75 119 MET B O 1
ATOM 3393 N N . TRP B 1 120 ? 8.172 1.325 -0.805 1 93.69 120 TRP B N 1
ATOM 3394 C CA . TRP B 1 120 ? 8.422 1.609 -2.215 1 93.69 120 TRP B CA 1
ATOM 3395 C C . TRP B 1 120 ? 7.219 1.226 -3.068 1 93.69 120 TRP B C 1
ATOM 3397 O O . TRP B 1 120 ? 6.863 1.939 -4.008 1 93.69 120 TRP B O 1
ATOM 3407 N N . ALA B 1 121 ? 6.637 0.124 -2.699 1 93.06 121 ALA B N 1
ATOM 3408 C CA . ALA B 1 121 ? 5.504 -0.396 -3.463 1 93.06 121 ALA B CA 1
ATOM 3409 C C . ALA B 1 121 ? 4.297 0.532 -3.355 1 93.06 121 ALA B C 1
ATOM 3411 O O . ALA B 1 121 ? 3.713 0.918 -4.371 1 93.06 121 ALA B O 1
ATOM 3412 N N . HIS B 1 122 ? 4.008 1.004 -2.184 1 92.94 122 HIS B N 1
ATOM 3413 C CA . HIS B 1 122 ? 2.742 1.677 -1.924 1 92.94 122 HIS B CA 1
ATOM 3414 C C . HIS B 1 122 ? 2.883 3.189 -2.059 1 92.94 122 HIS B C 1
ATOM 3416 O O . HIS B 1 122 ? 1.917 3.879 -2.391 1 92.94 122 HIS B O 1
ATOM 3422 N N . TYR B 1 123 ? 4.117 3.686 -1.84 1 94.94 123 TYR B N 1
ATOM 3423 C CA . TYR B 1 123 ? 4.227 5.137 -1.752 1 94.94 123 TYR B CA 1
ATOM 3424 C C . TYR B 1 123 ? 5.109 5.688 -2.863 1 94.94 123 TYR B C 1
ATOM 3426 O O . TYR B 1 123 ? 5.227 6.906 -3.029 1 94.94 123 TYR B O 1
ATOM 3434 N N . ALA B 1 124 ? 5.746 4.887 -3.662 1 96.38 124 ALA B N 1
ATOM 3435 C CA . ALA B 1 124 ? 6.559 5.32 -4.793 1 96.38 124 ALA B CA 1
ATOM 3436 C C . ALA B 1 124 ? 6.117 4.637 -6.082 1 96.38 124 ALA B C 1
ATOM 3438 O O . ALA B 1 124 ? 6.934 4.395 -6.977 1 96.38 124 ALA B O 1
ATOM 3439 N N . ASN B 1 125 ? 4.863 4.293 -6.141 1 95.25 125 ASN B N 1
ATOM 3440 C CA . ASN B 1 125 ? 4.266 3.713 -7.34 1 95.25 125 ASN B CA 1
ATOM 3441 C C . ASN B 1 125 ? 5.02 2.469 -7.797 1 95.25 125 ASN B C 1
ATOM 3443 O O . ASN B 1 125 ? 5.441 2.383 -8.953 1 95.25 125 ASN B O 1
ATOM 3447 N N . ASN B 1 126 ? 5.137 1.576 -6.887 1 93.06 126 ASN B N 1
ATOM 3448 C CA . ASN B 1 126 ? 5.789 0.305 -7.188 1 93.06 126 ASN B CA 1
ATOM 3449 C C . ASN B 1 126 ? 7.203 0.511 -7.719 1 93.06 126 ASN B C 1
ATOM 3451 O O . ASN B 1 126 ? 7.555 -0.009 -8.781 1 93.06 126 ASN B O 1
ATOM 3455 N N . HIS B 1 127 ? 7.98 1.312 -7.043 1 93.38 127 HIS B N 1
ATOM 3456 C CA . HIS B 1 127 ? 9.398 1.536 -7.281 1 93.38 127 HIS B CA 1
ATOM 3457 C C . HIS B 1 127 ? 9.625 2.402 -8.516 1 93.38 127 HIS B C 1
ATOM 3459 O O . HIS B 1 127 ? 10.766 2.594 -8.945 1 93.38 127 HIS B O 1
ATOM 3465 N N . LYS B 1 128 ? 8.617 2.996 -9.047 1 96.38 128 LYS B N 1
ATOM 3466 C CA . LYS B 1 128 ? 8.789 3.861 -10.211 1 96.38 128 LYS B CA 1
ATOM 3467 C C . LYS B 1 128 ? 9.203 5.27 -9.789 1 96.38 128 LYS B C 1
ATOM 3469 O O . LYS B 1 128 ? 9.719 6.035 -10.609 1 96.38 128 LYS B O 1
ATOM 3474 N N . GLY B 1 129 ? 8.938 5.586 -8.57 1 97.81 129 GLY B N 1
ATOM 3475 C CA . GLY B 1 129 ? 9.234 6.914 -8.062 1 97.81 129 GLY B CA 1
ATOM 3476 C C . GLY B 1 129 ? 10.609 7.016 -7.434 1 97.81 129 GLY B C 1
ATOM 3477 O O . GLY B 1 129 ? 11.562 6.387 -7.902 1 97.81 129 GLY B O 1
ATOM 3478 N N . TYR B 1 130 ? 10.703 7.977 -6.496 1 98.31 130 TYR B N 1
ATOM 3479 C CA . TYR B 1 130 ? 11.969 8.211 -5.805 1 98.31 130 TYR B CA 1
ATOM 3480 C C . TYR B 1 130 ? 11.734 8.492 -4.324 1 98.31 130 TYR B C 1
ATOM 3482 O O . TYR B 1 130 ? 10.594 8.609 -3.881 1 98.31 130 TYR B O 1
ATOM 3490 N N . CYS B 1 131 ? 12.781 8.414 -3.586 1 98.19 131 CYS B N 1
ATOM 3491 C CA . CYS B 1 131 ? 12.789 8.727 -2.16 1 98.19 131 CYS B CA 1
ATOM 3492 C C . CYS B 1 131 ? 13.836 9.797 -1.843 1 98.19 131 CYS B C 1
ATOM 3494 O O . CYS B 1 131 ? 14.945 9.758 -2.369 1 98.19 131 CYS B O 1
ATOM 3496 N N . VAL B 1 132 ? 13.477 10.742 -1.066 1 98.56 132 VAL B N 1
ATOM 3497 C CA . VAL B 1 132 ? 14.391 11.82 -0.693 1 98.56 132 VAL B CA 1
ATOM 3498 C C . VAL B 1 132 ? 14.852 11.625 0.75 1 98.56 132 VAL B C 1
ATOM 3500 O O . VAL B 1 132 ? 14.031 11.383 1.642 1 98.56 132 VAL B O 1
ATOM 3503 N N . LYS B 1 133 ? 16.109 11.641 0.931 1 98.06 133 LYS B N 1
ATOM 3504 C CA . LYS B 1 133 ? 16.719 11.711 2.254 1 98.06 133 LYS B CA 1
ATOM 3505 C C . LYS B 1 133 ? 16.875 13.156 2.707 1 98.06 133 LYS B C 1
ATOM 3507 O O . LYS B 1 133 ? 17.562 13.945 2.053 1 98.06 133 LYS B O 1
ATOM 3512 N N . TYR B 1 134 ? 16.281 13.477 3.795 1 98.44 134 TYR B N 1
ATOM 3513 C CA . TYR B 1 134 ? 16.375 14.828 4.336 1 98.44 134 TYR B CA 1
ATOM 3514 C C . TYR B 1 134 ? 17.203 14.859 5.609 1 98.44 134 TYR B C 1
ATOM 3516 O O . TYR B 1 134 ? 17.078 13.977 6.465 1 98.44 134 TYR B O 1
ATOM 3524 N N . SER B 1 135 ? 18.016 15.852 5.75 1 98.38 135 SER B N 1
ATOM 3525 C CA . SER B 1 135 ? 18.578 16.234 7.039 1 98.38 135 SER B CA 1
ATOM 3526 C C . SER B 1 135 ? 17.641 17.156 7.809 1 98.38 135 SER B C 1
ATOM 3528 O O . SER B 1 135 ? 17.141 18.141 7.258 1 98.38 135 SER B O 1
ATOM 3530 N N . VAL B 1 136 ? 17.469 16.797 9.023 1 98.5 136 VAL B N 1
ATOM 3531 C CA . VAL B 1 136 ? 16.625 17.625 9.875 1 98.5 136 VAL B CA 1
ATOM 3532 C C . VAL B 1 136 ? 17.484 18.672 10.578 1 98.5 136 VAL B C 1
ATOM 3534 O O . VAL B 1 136 ? 18.234 18.344 11.508 1 98.5 136 VAL B O 1
ATOM 3537 N N . LEU B 1 137 ? 17.297 19.891 10.195 1 98.12 137 LEU B N 1
ATOM 3538 C CA . LEU B 1 137 ? 18.062 21 10.773 1 98.12 137 LEU B CA 1
ATOM 3539 C C . LEU B 1 137 ? 17.328 21.594 11.977 1 98.12 137 LEU B C 1
ATOM 3541 O O . LEU B 1 137 ? 17.969 22 12.953 1 98.12 137 LEU B O 1
ATOM 3545 N N . ASN B 1 138 ? 16.047 21.719 11.883 1 97.12 138 ASN B N 1
ATOM 3546 C CA . ASN B 1 138 ? 15.172 22.188 12.945 1 97.12 138 ASN B CA 1
ATOM 3547 C C . ASN B 1 138 ? 13.961 21.266 13.109 1 97.12 138 ASN B C 1
ATOM 3549 O O . ASN B 1 138 ? 13.062 21.266 12.266 1 97.12 138 ASN B O 1
ATOM 3553 N N . PRO B 1 139 ? 13.914 20.547 14.18 1 96.38 139 PRO B N 1
ATOM 3554 C CA . PRO B 1 139 ? 12.867 19.547 14.359 1 96.38 139 PRO B CA 1
ATOM 3555 C C . PRO B 1 139 ? 11.578 20.125 14.945 1 96.38 139 PRO B C 1
ATOM 3557 O O . PRO B 1 139 ? 10.648 19.375 15.25 1 96.38 139 PRO B O 1
ATOM 3560 N N . GLN B 1 140 ? 11.398 21.406 15.062 1 91.25 140 GLN B N 1
ATOM 3561 C CA . GLN B 1 140 ? 10.328 22.047 15.82 1 91.25 140 GLN B CA 1
ATOM 3562 C C . GLN B 1 140 ? 8.953 21.656 15.289 1 91.25 140 GLN B C 1
ATOM 3564 O O . GLN B 1 140 ? 8.016 21.453 16.062 1 91.25 140 GLN B O 1
ATOM 3569 N N . LEU B 1 141 ? 8.836 21.484 14 1 92.88 141 LEU B N 1
ATOM 3570 C CA . LEU B 1 141 ? 7.535 21.234 13.398 1 92.88 141 LEU B CA 1
ATOM 3571 C C . LEU B 1 141 ? 7.332 19.75 13.133 1 92.88 141 LEU B C 1
ATOM 3573 O O . LEU B 1 141 ? 6.301 19.359 12.586 1 92.88 141 LEU B O 1
ATOM 3577 N N . ILE B 1 142 ? 8.32 18.891 13.453 1 96.06 142 ILE B N 1
ATOM 3578 C CA . ILE B 1 142 ? 8.273 17.469 13.148 1 96.06 142 ILE B CA 1
ATOM 3579 C C . ILE B 1 142 ? 7.891 16.688 14.406 1 96.06 142 ILE B C 1
ATOM 3581 O O . ILE B 1 142 ? 8.422 16.938 15.484 1 96.06 142 ILE B O 1
ATOM 3585 N N . PHE B 1 143 ? 6.98 15.797 14.219 1 94.31 143 PHE B N 1
ATOM 3586 C CA . PHE B 1 143 ? 6.484 14.992 15.328 1 94.31 143 PHE B CA 1
ATOM 3587 C C . PHE B 1 143 ? 6.543 13.508 15 1 94.31 143 PHE B C 1
ATOM 3589 O O . PHE B 1 143 ? 6.242 13.109 13.867 1 94.31 143 PHE B O 1
ATOM 3596 N N . PRO B 1 144 ? 6.922 12.68 16.016 1 95.06 144 PRO B N 1
ATOM 3597 C CA . PRO B 1 144 ? 6.809 11.234 15.797 1 95.06 144 PRO B CA 1
ATOM 3598 C C . PRO B 1 144 ? 5.363 10.742 15.828 1 95.06 144 PRO B C 1
ATOM 3600 O O . PRO B 1 144 ? 4.559 11.234 16.625 1 95.06 144 PRO B O 1
ATOM 3603 N N . VAL B 1 145 ? 5.051 9.867 14.906 1 93.88 145 VAL B N 1
ATOM 3604 C CA . VAL B 1 145 ? 3.736 9.234 14.953 1 93.88 145 VAL B CA 1
ATOM 3605 C C . VAL B 1 145 ? 3.742 8.102 15.984 1 93.88 145 VAL B C 1
ATOM 3607 O O . VAL B 1 145 ? 4.641 7.262 15.984 1 93.88 145 VAL B O 1
ATOM 3610 N N . MET B 1 146 ? 2.791 8.211 16.828 1 89.75 146 MET B N 1
ATOM 3611 C CA . MET B 1 146 ? 2.607 7.16 17.828 1 89.75 146 MET B CA 1
ATOM 3612 C C . MET B 1 146 ? 1.593 6.125 17.359 1 89.75 146 MET B C 1
ATOM 3614 O O . MET B 1 146 ? 0.578 6.477 16.75 1 89.75 146 MET B O 1
ATOM 3618 N N . TYR B 1 147 ? 1.875 4.883 17.609 1 89.56 147 TYR B N 1
ATOM 3619 C CA . TYR B 1 147 ? 0.989 3.793 17.203 1 89.56 147 TYR B CA 1
ATOM 3620 C C . TYR B 1 147 ? 0.319 3.16 18.422 1 89.56 147 TYR B C 1
ATOM 3622 O O . TYR B 1 147 ? 0.997 2.709 19.344 1 89.56 147 TYR B O 1
ATOM 3630 N N . GLU B 1 148 ? -0.959 3.203 18.406 1 85.56 148 GLU B N 1
ATOM 3631 C CA . GLU B 1 148 ? -1.736 2.709 19.547 1 85.56 148 GLU B CA 1
ATOM 3632 C C . GLU B 1 148 ? -2.82 1.737 19.078 1 85.56 148 GLU B C 1
ATOM 3634 O O . GLU B 1 148 ? -3.395 1.899 18 1 85.56 148 GLU B O 1
ATOM 3639 N N . PRO B 1 149 ? -3.191 0.819 19.984 1 83.94 149 PRO B N 1
ATOM 3640 C CA . PRO B 1 149 ? -4.219 -0.158 19.609 1 83.94 149 PRO B CA 1
ATOM 3641 C C . PRO B 1 149 ? -5.633 0.405 19.734 1 83.94 149 PRO B C 1
ATOM 3643 O O . PRO B 1 149 ? -6.562 -0.116 19.094 1 83.94 149 PRO B O 1
ATOM 3646 N N . VAL B 1 150 ? -5.781 1.429 20.609 1 81.81 150 VAL B N 1
ATOM 3647 C CA . VAL B 1 150 ? -7.109 1.98 20.828 1 81.81 150 VAL B CA 1
ATOM 3648 C C . VAL B 1 150 ? -7.051 3.506 20.797 1 81.81 150 VAL B C 1
ATOM 3650 O O . VAL B 1 150 ? -5.98 4.098 20.938 1 81.81 150 VAL B O 1
ATOM 3653 N N . ARG B 1 151 ? -8.273 4.055 20.547 1 76 151 ARG B N 1
ATOM 3654 C CA . ARG B 1 151 ? -8.398 5.508 20.562 1 76 151 ARG B CA 1
ATOM 3655 C C . ARG B 1 151 ? -8.43 6.035 22 1 76 151 ARG B C 1
ATOM 3657 O O . ARG B 1 151 ? -8.898 5.352 22.906 1 76 151 ARG B O 1
ATOM 3664 N N . SER B 1 152 ? -7.828 7.191 22.188 1 69.31 152 SER B N 1
ATOM 3665 C CA . SER B 1 152 ? -7.914 7.852 23.484 1 69.31 152 SER B CA 1
ATOM 3666 C C . SER B 1 152 ? -9.156 8.734 23.578 1 69.31 152 SER B C 1
ATOM 3668 O O . SER B 1 152 ? -9.531 9.391 22.594 1 69.31 152 SER B O 1
ATOM 3670 N N . LYS B 1 153 ? -9.984 8.516 24.625 1 63.78 153 LYS B N 1
ATOM 3671 C CA . LYS B 1 153 ? -11.117 9.398 24.891 1 63.78 153 LYS B CA 1
ATOM 3672 C C . LYS B 1 153 ? -10.695 10.602 25.719 1 63.78 153 LYS B C 1
ATOM 3674 O O . LYS B 1 153 ? -9.922 10.469 26.672 1 63.78 153 LYS B O 1
ATOM 3679 N N . SER B 1 154 ? -10.648 11.828 25.172 1 60.84 154 SER B N 1
ATOM 3680 C CA . SER B 1 154 ? -10.336 12.969 26.031 1 60.84 154 SER B CA 1
ATOM 3681 C C . SER B 1 154 ? -11.32 14.109 25.797 1 60.84 154 SER B C 1
ATOM 3683 O O . SER B 1 154 ? -11.297 14.758 24.75 1 60.84 154 SER B O 1
ATOM 3685 N N . ALA B 1 155 ? -12.469 14.094 26.469 1 56.59 155 ALA B N 1
ATOM 3686 C CA . ALA B 1 155 ? -13.508 15.086 26.219 1 56.59 155 ALA B CA 1
ATOM 3687 C C . ALA B 1 155 ? -13.148 16.438 26.844 1 56.59 155 ALA B C 1
ATOM 3689 O O . ALA B 1 155 ? -13.266 17.469 26.188 1 56.59 155 ALA B O 1
ATOM 3690 N N . VAL B 1 156 ? -12.805 16.344 28.094 1 58.66 156 VAL B N 1
ATOM 3691 C CA . VAL B 1 156 ? -12.633 17.594 28.812 1 58.66 156 VAL B CA 1
ATOM 3692 C C . VAL B 1 156 ? -11.43 18.359 28.25 1 58.66 156 VAL B C 1
ATOM 3694 O O . VAL B 1 156 ? -11.508 19.562 28.016 1 58.66 156 VAL B O 1
ATOM 3697 N N . ILE B 1 157 ? -10.469 17.688 27.984 1 60.97 157 ILE B N 1
ATOM 3698 C CA . ILE B 1 157 ? -9.25 18.312 27.5 1 60.97 157 ILE B CA 1
ATOM 3699 C C . ILE B 1 157 ? -9.508 18.938 26.125 1 60.97 157 ILE B C 1
ATOM 3701 O O . ILE B 1 157 ? -9.133 20.094 25.891 1 60.97 157 ILE B O 1
ATOM 3705 N N . VAL B 1 158 ? -10.383 18.328 25.453 1 61.94 158 VAL B N 1
ATOM 3706 C CA . VAL B 1 158 ? -10.617 18.766 24.094 1 61.94 158 VAL B CA 1
ATOM 3707 C C . VAL B 1 158 ? -11.461 20.031 24.094 1 61.94 158 VAL B C 1
ATOM 3709 O O . VAL B 1 158 ? -11.172 21 23.375 1 61.94 158 VAL B O 1
ATOM 3712 N N . ALA B 1 159 ? -12.422 19.984 24.984 1 62.28 159 ALA B N 1
ATOM 3713 C CA . ALA B 1 159 ? -13.336 21.109 25.016 1 62.28 159 ALA B CA 1
ATOM 3714 C C . ALA B 1 159 ? -12.609 22.391 25.406 1 62.28 159 ALA B C 1
ATOM 3716 O O . ALA B 1 159 ? -12.812 23.453 24.797 1 62.28 159 ALA B O 1
ATOM 3717 N N . ASN B 1 160 ? -11.875 22.25 26.422 1 63.5 160 ASN B N 1
ATOM 3718 C CA . ASN B 1 160 ? -11.156 23.438 26.875 1 63.5 160 ASN B CA 1
ATOM 3719 C C . ASN B 1 160 ? -10.133 23.891 25.844 1 63.5 160 ASN B C 1
ATOM 3721 O O . ASN B 1 160 ? -9.969 25.094 25.594 1 63.5 160 ASN B O 1
ATOM 3725 N N . ILE B 1 161 ? -9.633 22.984 25.203 1 63.47 161 ILE B N 1
ATOM 3726 C CA . ILE B 1 161 ? -8.609 23.25 24.203 1 63.47 161 ILE B CA 1
ATOM 3727 C C . ILE B 1 161 ? -9.234 23.969 23.016 1 63.47 161 ILE B C 1
ATOM 3729 O O . ILE B 1 161 ? -8.719 24.984 22.547 1 63.47 161 ILE B O 1
ATOM 3733 N N . ILE B 1 162 ? -10.305 23.469 22.672 1 65.38 162 ILE B N 1
ATOM 3734 C CA . ILE B 1 162 ? -10.945 23.969 21.453 1 65.38 162 ILE B CA 1
ATOM 3735 C C . ILE B 1 162 ? -11.422 25.406 21.672 1 65.38 162 ILE B C 1
ATOM 3737 O O . ILE B 1 162 ? -11.273 26.25 20.797 1 65.38 162 ILE B O 1
ATOM 3741 N N . LYS B 1 163 ? -11.938 25.625 22.781 1 64.5 163 LYS B N 1
ATOM 3742 C CA . LYS B 1 163 ? -12.43 26.969 23.078 1 64.5 163 LYS B CA 1
ATOM 3743 C C . LYS B 1 163 ? -11.297 27.984 23.047 1 64.5 163 LYS B C 1
ATOM 3745 O O . LYS B 1 163 ? -11.43 29.062 22.453 1 64.5 163 LYS B O 1
ATOM 3750 N N . GLU B 1 164 ? -10.234 27.625 23.625 1 67 164 GLU B N 1
ATOM 3751 C CA . GLU B 1 164 ? -9.094 28.531 23.672 1 67 164 GLU B CA 1
ATOM 3752 C C . GLU B 1 164 ? -8.508 28.75 22.281 1 67 164 GLU B C 1
ATOM 3754 O O . GLU B 1 164 ? -8.141 29.875 21.938 1 67 164 GLU B O 1
ATOM 3759 N N . ILE B 1 165 ? -8.438 27.688 21.594 1 64.62 165 ILE B N 1
ATOM 3760 C CA . ILE B 1 165 ? -7.871 27.766 20.25 1 64.62 165 ILE B CA 1
ATOM 3761 C C . ILE B 1 165 ? -8.758 28.641 19.359 1 64.62 165 ILE B C 1
ATOM 3763 O O . ILE B 1 165 ? -8.258 29.484 18.609 1 64.62 165 ILE B O 1
ATOM 3767 N N . MET B 1 166 ? -10 28.469 19.484 1 62.53 166 MET B N 1
ATOM 3768 C CA . MET B 1 166 ? -10.93 29.25 18.672 1 62.53 166 MET B CA 1
ATOM 3769 C C . MET B 1 166 ? -10.844 30.734 19.016 1 62.53 166 MET B C 1
ATOM 3771 O O . MET B 1 166 ? -10.867 31.578 18.125 1 62.53 166 MET B O 1
ATOM 3775 N N . GLU B 1 167 ? -10.82 30.922 20.188 1 64.25 167 GLU B N 1
ATOM 3776 C CA . GLU B 1 167 ? -10.711 32.312 20.609 1 64.25 167 GLU B CA 1
ATOM 3777 C C . GLU B 1 167 ? -9.438 32.969 20.078 1 64.25 167 GLU B C 1
ATOM 3779 O O . GLU B 1 167 ? -9.453 34.125 19.672 1 64.25 167 GLU B O 1
ATOM 3784 N N . ALA B 1 168 ? -8.484 32.125 20.078 1 62.19 168 ALA B N 1
ATOM 3785 C CA . ALA B 1 168 ? -7.219 32.625 19.562 1 62.19 168 ALA B CA 1
ATOM 3786 C C . ALA B 1 168 ? -7.281 32.812 18.047 1 62.19 168 ALA B C 1
ATOM 3788 O O . ALA B 1 168 ? -6.73 33.781 17.516 1 62.19 168 ALA B O 1
ATOM 3789 N N . TYR B 1 169 ? -7.848 31.844 17.438 1 58.56 169 TYR B N 1
ATOM 3790 C CA . TYR B 1 169 ? -7.949 31.891 15.984 1 58.56 169 TYR B CA 1
ATOM 3791 C C . TYR B 1 169 ? -8.852 33.031 15.531 1 58.56 169 TYR B C 1
ATOM 3793 O O . TYR B 1 169 ? -8.531 33.75 14.578 1 58.56 169 TYR B O 1
ATOM 3801 N N . ILE B 1 170 ? -10.07 33.125 16.172 1 57.47 170 ILE B N 1
ATOM 3802 C CA . ILE B 1 170 ? -10.977 34.219 15.852 1 57.47 170 ILE B CA 1
ATOM 3803 C C . ILE B 1 170 ? -10.273 35.562 16.062 1 57.47 170 ILE B C 1
ATOM 3805 O O . ILE B 1 170 ? -10.469 36.5 15.289 1 57.47 170 ILE B O 1
ATOM 3809 N N . ASN B 1 171 ? -9.547 35.625 17.062 1 57.62 171 ASN B N 1
ATOM 3810 C CA . ASN B 1 171 ? -8.812 36.844 17.312 1 57.62 171 ASN B CA 1
ATOM 3811 C C . ASN B 1 171 ? -7.531 36.906 16.5 1 57.62 171 ASN B C 1
ATOM 3813 O O . ASN B 1 171 ? -6.637 37.719 16.797 1 57.62 171 ASN B O 1
ATOM 3817 N N . LYS B 1 172 ? -7.691 36.562 15.312 1 55.94 172 LYS B N 1
ATOM 3818 C CA . LYS B 1 172 ? -6.574 36.469 14.375 1 55.94 172 LYS B CA 1
ATOM 3819 C C . LYS B 1 172 ? -5.277 36.125 15.102 1 55.94 172 LYS B C 1
ATOM 3821 O O . LYS B 1 172 ? -5.066 36.531 16.25 1 55.94 172 LYS B O 1
ATOM 3826 N N . LEU B 1 173 ? -4.59 34.844 14.859 1 53.41 173 LEU B N 1
ATOM 3827 C CA . LEU B 1 173 ? -3.334 34.344 15.383 1 53.41 173 LEU B CA 1
ATOM 3828 C C . LEU B 1 173 ? -2.41 35.469 15.82 1 53.41 173 LEU B C 1
ATOM 3830 O O . LEU B 1 173 ? -1.211 35.25 16.016 1 53.41 173 LEU B O 1
ATOM 3834 N N . GLU B 1 174 ? -2.891 36.688 15.938 1 53.5 174 GLU B N 1
ATOM 3835 C CA . GLU B 1 174 ? -2.039 37.812 16.234 1 53.5 174 GLU B CA 1
ATOM 3836 C C . GLU B 1 174 ? -1.58 37.812 17.703 1 53.5 174 GLU B C 1
ATOM 3838 O O . GLU B 1 174 ? -0.494 38.281 18.016 1 53.5 174 GLU B O 1
ATOM 3843 N N . LYS B 1 175 ? -2.391 37.312 18.625 1 56.34 175 LYS B N 1
ATOM 3844 C CA . LYS B 1 175 ? -1.943 37.312 20.016 1 56.34 175 LYS B CA 1
ATOM 3845 C C . LYS B 1 175 ? -2.295 36 20.703 1 56.34 175 LYS B C 1
ATOM 3847 O O . LYS B 1 175 ? -3.174 35.938 21.562 1 56.34 175 LYS B O 1
ATOM 3852 N N . PRO B 1 176 ? -1.604 34.875 20.188 1 55.81 176 PRO B N 1
ATOM 3853 C CA . PRO B 1 176 ? -1.95 33.594 20.828 1 55.81 176 PRO B CA 1
ATOM 3854 C C . PRO B 1 176 ? -1.506 33.531 22.281 1 55.81 176 PRO B C 1
ATOM 3856 O O . PRO B 1 176 ? -0.425 34.031 22.625 1 55.81 176 PRO B O 1
ATOM 3859 N N . SER B 1 177 ? -2.449 33.219 23.219 1 59.94 177 SER B N 1
ATOM 3860 C CA . SER B 1 177 ? -2.117 33.031 24.625 1 59.94 177 SER B CA 1
ATOM 3861 C C . SER B 1 177 ? -1.272 31.781 24.828 1 59.94 177 SER B C 1
ATOM 3863 O O . SER B 1 177 ? -1.16 30.938 23.938 1 59.94 177 SER B O 1
ATOM 3865 N N . GLU B 1 178 ? -0.513 31.75 25.906 1 60.75 178 GLU B N 1
ATOM 3866 C CA . GLU B 1 178 ? 0.234 30.562 26.297 1 60.75 178 GLU B CA 1
ATOM 3867 C C . GLU B 1 178 ? -0.65 29.312 26.281 1 60.75 178 GLU B C 1
ATOM 3869 O O . GLU B 1 178 ? -0.191 28.234 25.922 1 60.75 178 GLU B O 1
ATOM 3874 N N . GLY B 1 179 ? -1.887 29.5 26.578 1 61.66 179 GLY B N 1
ATOM 3875 C CA . GLY B 1 179 ? -2.861 28.422 26.578 1 61.66 179 GLY B CA 1
ATOM 3876 C C . GLY B 1 179 ? -3.121 27.875 25.188 1 61.66 179 GLY B C 1
ATOM 3877 O O . GLY B 1 179 ? -3.285 26.656 25.016 1 61.66 179 GLY B O 1
ATOM 3878 N N . PHE B 1 180 ? -2.963 28.734 24.281 1 60.53 180 PHE B N 1
ATOM 3879 C CA . PHE B 1 180 ? -3.205 28.328 22.891 1 60.53 180 PHE B CA 1
ATOM 3880 C C . PHE B 1 180 ? -2.162 27.328 22.438 1 60.53 180 PHE B C 1
ATOM 3882 O O . PHE B 1 180 ? -2.508 26.266 21.891 1 60.53 180 PHE B O 1
ATOM 3889 N N . TYR B 1 181 ? -0.975 27.672 22.719 1 62.5 181 TYR B N 1
ATOM 3890 C CA . TYR B 1 181 ? 0.117 26.812 22.266 1 62.5 181 TYR B CA 1
ATOM 3891 C C . TYR B 1 181 ? 0.085 25.469 22.984 1 62.5 181 TYR B C 1
ATOM 3893 O O . TYR B 1 181 ? 0.378 24.438 22.375 1 62.5 181 TYR B O 1
ATOM 3901 N N . LYS B 1 182 ? -0.298 25.562 24.25 1 64.06 182 LYS B N 1
ATOM 3902 C CA . LYS B 1 182 ? -0.451 24.328 25 1 64.06 182 LYS B CA 1
ATOM 3903 C C . LYS B 1 182 ? -1.51 23.422 24.359 1 64.06 182 LYS B C 1
ATOM 3905 O O . LYS B 1 182 ? -1.283 22.234 24.172 1 64.06 182 LYS B O 1
ATOM 3910 N N . TYR B 1 183 ? -2.51 24.031 24.031 1 64.56 183 TYR B N 1
ATOM 3911 C CA . TYR B 1 183 ? -3.627 23.266 23.484 1 64.56 183 TYR B CA 1
ATOM 3912 C C . TYR B 1 183 ? -3.301 22.734 22.094 1 64.56 183 TYR B C 1
ATOM 3914 O O . TYR B 1 183 ? -3.674 21.625 21.734 1 64.56 183 TYR B O 1
ATOM 3922 N N . PHE B 1 184 ? -2.51 23.484 21.438 1 67.69 184 PHE B N 1
ATOM 3923 C CA . PHE B 1 184 ? -2.055 23 20.141 1 67.69 184 PHE B CA 1
ATOM 3924 C C . PHE B 1 184 ? -1.155 21.781 20.297 1 67.69 184 PHE B C 1
ATOM 3926 O O . PHE B 1 184 ? -1.217 20.844 19.5 1 67.69 184 PHE B O 1
ATOM 3933 N N . GLY B 1 185 ? -0.472 21.859 21.391 1 71.5 185 GLY B N 1
ATOM 3934 C CA . GLY B 1 185 ? 0.366 20.703 21.688 1 71.5 185 GLY B CA 1
ATOM 3935 C C . GLY B 1 185 ? -0.425 19.422 21.875 1 71.5 185 GLY B C 1
ATOM 3936 O O . GLY B 1 185 ? -0.005 18.359 21.438 1 71.5 185 GLY B O 1
ATOM 3937 N N . PHE B 1 186 ? -1.591 19.578 22.422 1 71.31 186 PHE B N 1
ATOM 3938 C CA . PHE B 1 186 ? -2.459 18.422 22.625 1 71.31 186 PHE B CA 1
ATOM 3939 C C . PHE B 1 186 ? -3.066 17.969 21.297 1 71.31 186 PHE B C 1
ATOM 3941 O O . PHE B 1 186 ? -3.105 16.781 21.016 1 71.31 186 PHE B O 1
ATOM 3948 N N . LEU B 1 187 ? -3.428 18.922 20.578 1 73 187 LEU B N 1
ATOM 3949 C CA . LEU B 1 187 ? -4.07 18.594 19.312 1 73 187 LEU B CA 1
ATOM 3950 C C . LEU B 1 187 ? -3.088 17.922 18.359 1 73 187 LEU B C 1
ATOM 3952 O O . LEU B 1 187 ? -3.451 16.984 17.641 1 73 187 LEU B O 1
ATOM 3956 N N . TYR B 1 188 ? -1.861 18.406 18.453 1 75.56 188 TYR B N 1
ATOM 3957 C CA . TYR B 1 188 ? -0.851 17.828 17.578 1 75.56 188 TYR B CA 1
ATOM 3958 C C . TYR B 1 188 ? -0.634 16.359 17.891 1 75.56 188 TYR B C 1
ATOM 3960 O O . TYR B 1 188 ? -0.412 15.547 16.969 1 75.56 188 TYR B O 1
ATOM 3968 N N . SER B 1 189 ? -0.755 16.078 19.125 1 74.75 189 SER B N 1
ATOM 3969 C CA . SER B 1 189 ? -0.585 14.688 19.516 1 74.75 189 SER B CA 1
ATOM 3970 C C . SER B 1 189 ? -1.673 13.812 18.906 1 74.75 189 SER B C 1
ATOM 3972 O O . SER B 1 189 ? -1.427 12.648 18.562 1 74.75 189 SER B O 1
ATOM 3974 N N . SER B 1 190 ? -2.844 14.414 18.688 1 76.5 190 SER B N 1
ATOM 3975 C CA . SER B 1 190 ? -3.934 13.656 18.094 1 76.5 190 SER B CA 1
ATOM 3976 C C . SER B 1 190 ? -3.721 13.477 16.594 1 76.5 190 SER B C 1
ATOM 3978 O O . SER B 1 190 ? -4.223 12.516 16 1 76.5 190 SER B O 1
ATOM 3980 N N . PHE B 1 191 ? -2.939 14.367 16.062 1 85.94 191 PHE B N 1
ATOM 3981 C CA . PHE B 1 191 ? -2.689 14.328 14.617 1 85.94 191 PHE B CA 1
ATOM 3982 C C . PHE B 1 191 ? -1.541 13.375 14.297 1 85.94 191 PHE B C 1
ATOM 3984 O O . PHE B 1 191 ? -1.296 13.062 13.133 1 85.94 191 PHE B O 1
ATOM 3991 N N . THR B 1 192 ? -0.905 12.906 15.352 1 90.12 192 THR B N 1
ATOM 3992 C CA . THR B 1 192 ? 0.262 12.055 15.156 1 90.12 192 THR B CA 1
ATOM 3993 C C . THR B 1 192 ? 0.065 10.695 15.828 1 90.12 192 THR B C 1
ATOM 3995 O O . THR B 1 192 ? 0.987 10.172 16.453 1 90.12 192 THR B O 1
ATOM 3998 N N . CYS B 1 193 ? -1.09 10.266 15.82 1 86.56 193 CYS B N 1
ATOM 3999 C CA . CYS B 1 193 ? -1.406 8.938 16.344 1 86.56 193 CYS B CA 1
ATOM 4000 C C . CYS B 1 193 ? -2.111 8.102 15.281 1 86.56 193 CYS B C 1
ATOM 4002 O O . CYS B 1 193 ? -3.014 8.578 14.594 1 86.56 193 CYS B O 1
ATOM 4004 N N . LYS B 1 194 ? -1.676 6.898 15.141 1 88.75 194 LYS B N 1
ATOM 4005 C CA . LYS B 1 194 ? -2.285 5.93 14.234 1 88.75 194 LYS B CA 1
ATOM 4006 C C . LYS B 1 194 ? -2.484 4.582 14.93 1 88.75 194 LYS B C 1
ATOM 4008 O O . LYS B 1 194 ? -1.908 4.336 15.992 1 88.75 194 LYS B O 1
ATOM 4013 N N . HIS B 1 195 ? -3.268 3.807 14.375 1 87.31 195 HIS B N 1
ATOM 4014 C CA . HIS B 1 195 ? -3.395 2.436 14.859 1 87.31 195 HIS B CA 1
ATOM 4015 C C . HIS B 1 195 ? -2.104 1.653 14.633 1 87.31 195 HIS B C 1
ATOM 4017 O O . HIS B 1 195 ? -1.384 1.898 13.664 1 87.31 195 HIS B O 1
ATOM 4023 N N . ASN B 1 196 ? -1.863 0.677 15.453 1 89.12 196 ASN B N 1
ATOM 4024 C CA . ASN B 1 196 ? -0.625 -0.094 15.43 1 89.12 196 ASN B CA 1
ATOM 4025 C C . ASN B 1 196 ? -0.454 -0.847 14.117 1 89.12 196 ASN B C 1
ATOM 4027 O O . ASN B 1 196 ? 0.659 -1.239 13.758 1 89.12 196 ASN B O 1
ATOM 4031 N N . MET B 1 197 ? -1.443 -1.061 13.352 1 86.62 197 MET B N 1
ATOM 4032 C CA . MET B 1 197 ? -1.359 -1.766 12.07 1 86.62 197 MET B CA 1
ATOM 4033 C C . MET B 1 197 ? -0.523 -0.978 11.07 1 86.62 197 MET B C 1
ATOM 4035 O O . MET B 1 197 ? -0.084 -1.523 10.055 1 86.62 197 MET B O 1
ATOM 4039 N N . TRP B 1 198 ? -0.287 0.268 11.375 1 90.31 198 TRP B N 1
ATOM 4040 C CA . TRP B 1 198 ? 0.489 1.119 10.477 1 90.31 198 TRP B CA 1
ATOM 4041 C C . TRP B 1 198 ? 1.918 1.284 10.984 1 90.31 198 TRP B C 1
ATOM 4043 O O . TRP B 1 198 ? 2.682 2.094 10.453 1 90.31 198 TRP B O 1
ATOM 4053 N N . LYS B 1 199 ? 2.344 0.525 11.953 1 90.94 199 LYS B N 1
ATOM 4054 C CA . LYS B 1 199 ? 3.59 0.75 12.68 1 90.94 199 LYS B CA 1
ATOM 4055 C C . LYS B 1 199 ? 4.801 0.566 11.766 1 90.94 199 LYS B C 1
ATOM 4057 O O . LYS B 1 199 ? 5.855 1.163 12 1 90.94 199 LYS B O 1
ATOM 4062 N N . ASP B 1 200 ? 4.695 -0.197 10.742 1 88.69 200 ASP B N 1
ATOM 4063 C CA . ASP B 1 200 ? 5.832 -0.49 9.875 1 88.69 200 ASP B CA 1
ATOM 4064 C C . ASP B 1 200 ? 6.199 0.724 9.023 1 88.69 200 ASP B C 1
ATOM 4066 O O . ASP B 1 200 ? 7.277 0.765 8.422 1 88.69 200 ASP B O 1
ATOM 4070 N N . GLU B 1 201 ? 5.363 1.708 8.969 1 92 201 GLU B N 1
ATOM 4071 C CA . GLU B 1 201 ? 5.664 2.932 8.234 1 92 201 GLU B CA 1
ATOM 4072 C C . GLU B 1 201 ? 6.734 3.754 8.938 1 92 201 GLU B C 1
ATOM 4074 O O . GLU B 1 201 ? 7.438 4.543 8.305 1 92 201 GLU B O 1
ATOM 4079 N N . LYS B 1 202 ? 6.859 3.535 10.289 1 94.75 202 LYS B N 1
ATOM 4080 C CA . LYS B 1 202 ? 7.789 4.324 11.086 1 94.75 202 LYS B CA 1
ATOM 4081 C C . LYS B 1 202 ? 7.688 5.809 10.75 1 94.75 202 LYS B C 1
ATOM 4083 O O . LYS B 1 202 ? 8.695 6.453 10.453 1 94.75 202 LYS B O 1
ATOM 4088 N N . GLU B 1 203 ? 6.531 6.309 10.945 1 95.81 203 GLU B N 1
ATOM 4089 C CA . GLU B 1 203 ? 6.105 7.566 10.336 1 95.81 203 GLU B CA 1
ATOM 4090 C C . GLU B 1 203 ? 6.441 8.758 11.227 1 95.81 203 GLU B C 1
ATOM 4092 O O . GLU B 1 203 ? 6.32 8.672 12.453 1 95.81 203 GLU B O 1
ATOM 4097 N N . TYR B 1 204 ? 6.887 9.805 10.672 1 97.25 204 TYR B N 1
ATOM 4098 C CA . TYR B 1 204 ? 7.02 11.141 11.234 1 97.25 204 TYR B CA 1
ATOM 4099 C C . TYR B 1 204 ? 6.254 12.164 10.406 1 97.25 204 TYR B C 1
ATOM 4101 O O . TYR B 1 204 ? 6.191 12.062 9.18 1 97.25 204 TYR B O 1
ATOM 4109 N N . ARG B 1 205 ? 5.68 13.141 11.086 1 96.69 205 ARG B N 1
ATOM 4110 C CA . ARG B 1 205 ? 4.863 14.133 10.391 1 96.69 205 ARG B CA 1
ATOM 4111 C C . ARG B 1 205 ? 5.367 15.547 10.664 1 96.69 205 ARG B C 1
ATOM 4113 O O . ARG B 1 205 ? 5.707 15.883 11.797 1 96.69 205 ARG B O 1
ATOM 4120 N N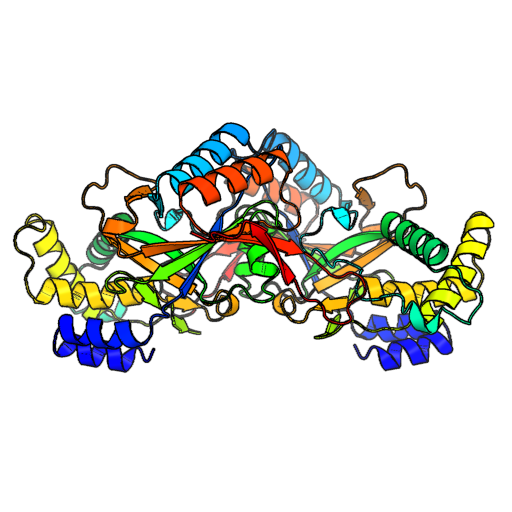 . LEU B 1 206 ? 5.508 16.297 9.609 1 97 206 LEU B N 1
ATOM 4121 C CA . LEU B 1 206 ? 5.613 17.75 9.727 1 97 206 LEU B CA 1
ATOM 4122 C C . LEU B 1 206 ? 4.23 18.391 9.734 1 97 206 LEU B C 1
ATOM 4124 O O . LEU B 1 206 ? 3.447 18.203 8.797 1 97 206 LEU B O 1
ATOM 4128 N N . LEU B 1 207 ? 3.926 19.094 10.805 1 92.38 207 LEU B N 1
ATOM 4129 C CA . LEU B 1 207 ? 2.643 19.766 10.953 1 92.38 207 LEU B CA 1
ATOM 4130 C C . LEU B 1 207 ? 2.795 21.266 10.734 1 92.38 207 LEU B C 1
ATOM 4132 O O . LEU B 1 207 ? 3.617 21.922 11.391 1 92.38 207 LEU B O 1
ATOM 4136 N N . TYR B 1 208 ? 2.01 21.734 9.781 1 89.5 208 TYR B N 1
ATOM 4137 C CA . TYR B 1 208 ? 2.066 23.141 9.414 1 89.5 208 TYR B CA 1
ATOM 4138 C C . TYR B 1 208 ? 0.676 23.766 9.43 1 89.5 208 TYR B C 1
ATOM 4140 O O . TYR B 1 208 ? -0.238 23.297 8.758 1 89.5 208 TYR B O 1
ATOM 4148 N N . ILE B 1 209 ? 0.499 24.781 10.18 1 80.81 209 ILE B N 1
ATOM 4149 C CA . ILE B 1 209 ? -0.788 25.469 10.234 1 80.81 209 ILE B CA 1
ATOM 4150 C C . ILE B 1 209 ? -0.888 26.484 9.094 1 80.81 209 ILE B C 1
ATOM 4152 O O . ILE B 1 209 ? -0.048 27.375 8.977 1 80.81 209 ILE B O 1
ATOM 4156 N N . ASN B 1 210 ? -1.863 26.203 8.273 1 78.88 210 ASN B N 1
ATOM 4157 C CA . ASN B 1 210 ? -2.141 27.109 7.16 1 78.88 210 ASN B CA 1
ATOM 4158 C C . ASN B 1 210 ? -3.33 28.016 7.457 1 78.88 210 ASN B C 1
ATOM 4160 O O . ASN B 1 210 ? -4.473 27.562 7.496 1 78.88 210 ASN B O 1
ATOM 4164 N N . SER B 1 211 ? -3.092 29.312 7.699 1 68.56 211 SER B N 1
ATOM 4165 C CA . SER B 1 211 ? -4.141 30.266 8.062 1 68.56 211 SER B CA 1
ATOM 4166 C C . SER B 1 211 ? -5.055 30.562 6.883 1 68.56 211 SER B C 1
ATOM 4168 O O . SER B 1 211 ? -6.188 31.016 7.062 1 68.56 211 SER B O 1
ATOM 4170 N N . ASN B 1 212 ? -4.551 30.375 5.676 1 67.5 212 ASN B N 1
ATOM 4171 C CA . ASN B 1 212 ? -5.371 30.578 4.488 1 67.5 212 ASN B CA 1
ATOM 4172 C C . ASN B 1 212 ? -6.105 29.312 4.086 1 67.5 212 ASN B C 1
ATOM 4174 O O . ASN B 1 212 ? -5.543 28.453 3.404 1 67.5 212 ASN B O 1
ATOM 4178 N N . LEU B 1 213 ? -7.289 29.156 4.527 1 65.69 213 LEU B N 1
ATOM 4179 C CA . LEU B 1 213 ? -8.062 27.938 4.328 1 65.69 213 LEU B CA 1
ATOM 4180 C C . LEU B 1 213 ? -8.5 27.797 2.875 1 65.69 213 LEU B C 1
ATOM 4182 O O . LEU B 1 213 ? -9.125 26.812 2.5 1 65.69 213 LEU B O 1
ATOM 4186 N N . ASN B 1 214 ? -8.148 28.766 2.006 1 62.12 214 ASN B N 1
ATOM 4187 C CA . ASN B 1 214 ? -8.617 28.703 0.626 1 62.12 214 ASN B CA 1
ATOM 4188 C C . ASN B 1 214 ? -7.969 27.547 -0.136 1 62.12 214 ASN B C 1
ATOM 4190 O O . ASN B 1 214 ? -8.484 27.109 -1.166 1 62.12 214 ASN B O 1
ATOM 4194 N N . ASN B 1 215 ? -6.816 27.188 0.383 1 60.91 215 ASN B N 1
ATOM 4195 C CA . ASN B 1 215 ? -6.137 26.125 -0.36 1 60.91 215 ASN B CA 1
ATOM 4196 C C . ASN B 1 215 ? -6.535 24.734 0.146 1 60.91 215 ASN B C 1
ATOM 4198 O O . ASN B 1 215 ? -5.938 24.234 1.092 1 60.91 215 ASN B O 1
ATOM 4202 N N . GLN B 1 216 ? -7.395 24.125 -0.592 1 68 216 GLN B N 1
ATOM 4203 C CA . GLN B 1 216 ? -8.172 23.031 -0.04 1 68 216 GLN B CA 1
ATOM 4204 C C . GLN B 1 216 ? -7.406 21.719 -0.127 1 68 216 GLN B C 1
ATOM 4206 O O . GLN B 1 216 ? -7.613 20.812 0.686 1 68 216 GLN B O 1
ATOM 4211 N N . GLU B 1 217 ? -6.305 21.656 -0.94 1 84 217 GLU B N 1
ATOM 4212 C CA . GLU B 1 217 ? -5.719 20.328 -1.047 1 84 217 GLU B CA 1
ATOM 4213 C C . GLU B 1 217 ? -4.332 20.281 -0.412 1 84 217 GLU B C 1
ATOM 4215 O O . GLU B 1 217 ? -3.926 19.25 0.132 1 84 217 GLU B O 1
ATOM 4220 N N . GLY B 1 218 ? -3.645 21.422 -0.467 1 91.75 218 GLY B N 1
ATOM 4221 C CA . GLY B 1 218 ? -2.289 21.484 0.055 1 91.75 218 GLY B CA 1
ATOM 4222 C C . GLY B 1 218 ? -1.509 22.688 -0.433 1 91.75 218 GLY B C 1
ATOM 4223 O O . GLY B 1 218 ? -2.08 23.594 -1.03 1 91.75 218 GLY B O 1
ATOM 4224 N N . LYS B 1 219 ? -0.235 22.812 -0.023 1 92.38 219 LYS B N 1
ATOM 4225 C CA . LYS B 1 219 ? 0.618 23.922 -0.444 1 92.38 219 LYS B CA 1
ATOM 4226 C C . LYS B 1 219 ? 2.084 23.5 -0.482 1 92.38 219 LYS B C 1
ATOM 4228 O O . LYS B 1 219 ? 2.475 22.531 0.166 1 92.38 219 LYS B O 1
ATOM 4233 N N . LEU B 1 220 ? 2.846 24.219 -1.286 1 95.56 220 LEU B N 1
ATOM 4234 C CA . LEU B 1 220 ? 4.297 24.078 -1.315 1 95.56 220 LEU B CA 1
ATOM 4235 C C . LEU B 1 220 ? 4.957 25.047 -0.343 1 95.56 220 LEU B C 1
ATOM 4237 O O . LEU B 1 220 ? 4.543 26.203 -0.234 1 95.56 220 LEU B O 1
ATOM 4241 N N . ILE B 1 221 ? 5.914 24.578 0.334 1 96.25 221 ILE B N 1
ATOM 4242 C CA . ILE B 1 221 ? 6.664 25.422 1.261 1 96.25 221 ILE B CA 1
ATOM 4243 C C . ILE B 1 221 ? 8.164 25.203 1.069 1 96.25 221 ILE B C 1
ATOM 4245 O O . ILE B 1 221 ? 8.594 24.078 0.778 1 96.25 221 ILE B O 1
ATOM 4249 N N . ASN B 1 222 ? 8.891 26.203 1.243 1 97.88 222 ASN B N 1
ATOM 4250 C CA . ASN B 1 222 ? 10.344 26.078 1.117 1 97.88 222 ASN B CA 1
ATOM 4251 C C . ASN B 1 222 ? 10.93 25.25 2.256 1 97.88 222 ASN B C 1
ATOM 4253 O O . ASN B 1 222 ? 10.562 25.438 3.418 1 97.88 222 ASN B O 1
ATOM 4257 N N . LEU B 1 223 ? 11.891 24.406 1.935 1 98.31 223 LEU B N 1
ATOM 4258 C CA . LEU B 1 223 ? 12.508 23.531 2.922 1 98.31 223 LEU B CA 1
ATOM 4259 C C . LEU B 1 223 ? 13.172 24.344 4.027 1 98.31 223 LEU B C 1
ATOM 4261 O O . LEU B 1 223 ? 13.164 23.953 5.191 1 98.31 223 LEU B O 1
ATOM 4265 N N . THR B 1 224 ? 13.695 25.484 3.734 1 96.94 224 THR B N 1
ATOM 4266 C CA . THR B 1 224 ? 14.375 26.328 4.715 1 96.94 224 THR B CA 1
ATOM 4267 C C . THR B 1 224 ? 13.398 26.828 5.773 1 96.94 224 THR B C 1
ATOM 4269 O O . THR B 1 224 ? 13.781 27.031 6.93 1 96.94 224 THR B O 1
ATOM 4272 N N . GLU B 1 225 ? 12.141 26.984 5.391 1 95.75 225 GLU B N 1
ATOM 4273 C CA . GLU B 1 225 ? 11.125 27.484 6.309 1 95.75 225 GLU B CA 1
ATOM 4274 C C . GLU B 1 225 ? 10.75 26.422 7.348 1 95.75 225 GLU B C 1
ATOM 4276 O O . GLU B 1 225 ? 10.242 26.766 8.414 1 95.75 225 GLU B O 1
ATOM 4281 N N . VAL B 1 226 ? 11.078 25.188 6.996 1 96.25 226 VAL B N 1
ATOM 4282 C CA . VAL B 1 226 ? 10.617 24.141 7.906 1 96.25 226 VAL B CA 1
ATOM 4283 C C . VAL B 1 226 ? 11.805 23.359 8.445 1 96.25 226 VAL B C 1
ATOM 4285 O O . VAL B 1 226 ? 11.648 22.266 8.992 1 96.25 226 VAL B O 1
ATOM 4288 N N . GLY B 1 227 ? 12.992 23.797 8.234 1 97.44 227 GLY B N 1
ATOM 4289 C CA . GLY B 1 227 ? 14.188 23.25 8.844 1 97.44 227 GLY B CA 1
ATOM 4290 C C . GLY B 1 227 ? 14.609 21.922 8.25 1 97.44 227 GLY B C 1
ATOM 4291 O O . GLY B 1 227 ? 15.062 21.031 8.961 1 97.44 227 GLY B O 1
ATOM 4292 N N . LEU B 1 228 ? 14.453 21.719 6.957 1 98.5 228 LEU B N 1
ATOM 4293 C CA . LEU B 1 228 ? 14.867 20.516 6.262 1 98.5 228 LEU B CA 1
ATOM 4294 C C . LEU B 1 228 ? 15.836 20.828 5.129 1 98.5 228 LEU B C 1
ATOM 4296 O O . LEU B 1 228 ? 15.828 21.953 4.602 1 98.5 228 LEU B O 1
ATOM 4300 N N . LYS B 1 229 ? 16.641 19.906 4.832 1 98.31 229 LYS B N 1
ATOM 4301 C CA . LYS B 1 229 ? 17.562 20 3.709 1 98.31 229 LYS B CA 1
ATOM 4302 C C . LYS B 1 229 ? 17.688 18.672 2.98 1 98.31 229 LYS B C 1
ATOM 4304 O O . LYS B 1 229 ? 17.75 17.609 3.613 1 98.31 229 LYS B O 1
ATOM 4309 N N . VAL B 1 230 ? 17.703 18.734 1.646 1 98.31 230 VAL B N 1
ATOM 4310 C CA . VAL B 1 230 ? 17.891 17.516 0.868 1 98.31 230 VAL B CA 1
ATOM 4311 C C . VAL B 1 230 ? 19.328 17.031 1.025 1 98.31 230 VAL B C 1
ATOM 4313 O O . VAL B 1 230 ? 20.281 17.781 0.823 1 98.31 230 VAL B O 1
ATOM 4316 N N . ASP B 1 231 ? 19.453 15.797 1.414 1 97.06 231 ASP B N 1
ATOM 4317 C CA . ASP B 1 231 ? 20.766 15.188 1.616 1 97.06 231 ASP B CA 1
ATOM 4318 C C . ASP B 1 231 ? 21.109 14.211 0.485 1 97.06 231 ASP B C 1
ATOM 4320 O O . ASP B 1 231 ? 22.25 14.133 0.049 1 97.06 231 ASP B O 1
ATOM 4324 N N . ALA B 1 232 ? 20.141 13.453 0.008 1 97.81 232 ALA B N 1
ATOM 4325 C CA . ALA B 1 232 ? 20.312 12.484 -1.077 1 97.81 232 ALA B CA 1
ATOM 4326 C C . ALA B 1 232 ? 18.969 12.141 -1.717 1 97.81 232 ALA B C 1
ATOM 4328 O O . ALA B 1 232 ? 17.906 12.406 -1.142 1 97.81 232 ALA B O 1
ATOM 4329 N N . ILE B 1 233 ? 19.125 11.609 -2.895 1 98.38 233 ILE B N 1
ATOM 4330 C CA . ILE B 1 233 ? 17.953 11.102 -3.617 1 98.38 233 ILE B CA 1
ATOM 4331 C C . ILE B 1 233 ? 18.156 9.633 -3.965 1 98.38 233 ILE B C 1
ATOM 4333 O O . ILE B 1 233 ? 19.234 9.242 -4.414 1 98.38 233 ILE B O 1
ATOM 4337 N N . TYR B 1 234 ? 17.203 8.828 -3.672 1 97.5 234 TYR B N 1
ATOM 4338 C CA . TYR B 1 234 ? 17.188 7.422 -4.059 1 97.5 234 TYR B CA 1
ATOM 4339 C C . TYR B 1 234 ? 16.156 7.172 -5.16 1 97.5 234 TYR B C 1
ATOM 4341 O O . TYR B 1 234 ? 14.977 7.449 -4.984 1 97.5 234 TYR B O 1
ATOM 4349 N N . ILE B 1 235 ? 16.641 6.629 -6.234 1 97.5 235 ILE B N 1
ATOM 4350 C CA . ILE B 1 235 ? 15.758 6.277 -7.348 1 97.5 235 ILE B CA 1
ATOM 4351 C C . ILE B 1 235 ? 15.266 4.844 -7.18 1 97.5 235 ILE B C 1
ATOM 4353 O O . ILE B 1 235 ? 16.031 3.955 -6.805 1 97.5 235 ILE B O 1
ATOM 4357 N N . GLY B 1 236 ? 13.953 4.629 -7.414 1 95.62 236 GLY B N 1
ATOM 4358 C CA . GLY B 1 236 ? 13.391 3.293 -7.293 1 95.62 236 GLY B CA 1
ATOM 4359 C C . GLY B 1 236 ? 13.891 2.336 -8.359 1 95.62 236 GLY B C 1
ATOM 4360 O O . GLY B 1 236 ? 14.375 2.768 -9.406 1 95.62 236 GLY B O 1
ATOM 4361 N N . TYR B 1 237 ? 13.703 1.138 -8.188 1 92 237 TYR B N 1
ATOM 4362 C CA . TYR B 1 237 ? 14.188 0.058 -9.039 1 92 237 TYR B CA 1
ATOM 4363 C C . TYR B 1 237 ? 13.547 0.13 -10.422 1 92 237 TYR B C 1
ATOM 4365 O O . TYR B 1 237 ? 14.219 -0.083 -11.438 1 92 237 TYR B O 1
ATOM 4373 N N . ASN B 1 238 ? 12.305 0.471 -10.492 1 93.06 238 ASN B N 1
ATOM 4374 C CA . ASN B 1 238 ? 11.539 0.444 -11.727 1 93.06 238 ASN B CA 1
ATOM 4375 C C . ASN B 1 238 ? 11.383 1.84 -12.328 1 93.06 238 ASN B C 1
ATOM 4377 O O . ASN B 1 238 ? 10.516 2.07 -13.164 1 93.06 238 ASN B O 1
ATOM 4381 N N . CYS B 1 239 ? 12.195 2.727 -11.898 1 96.69 239 CYS B N 1
ATOM 4382 C CA . CYS B 1 239 ? 12.078 4.102 -12.367 1 96.69 239 CYS B CA 1
ATOM 4383 C C . CYS B 1 239 ? 12.375 4.195 -13.859 1 96.69 239 CYS B C 1
ATOM 4385 O O . CYS B 1 239 ? 13.375 3.658 -14.328 1 96.69 239 CYS B O 1
ATOM 4387 N N . ASP B 1 240 ? 11.531 4.918 -14.586 1 96.88 240 ASP B N 1
ATOM 4388 C CA . ASP B 1 240 ? 11.727 5.098 -16.016 1 96.88 240 ASP B CA 1
ATOM 4389 C C . ASP B 1 240 ? 13 5.887 -16.312 1 96.88 240 ASP B C 1
ATOM 4391 O O . ASP B 1 240 ? 13.344 6.812 -15.57 1 96.88 240 ASP B O 1
ATOM 4395 N N . GLU B 1 241 ? 13.57 5.586 -17.391 1 96.94 241 GLU B N 1
ATOM 4396 C CA . GLU B 1 241 ? 14.852 6.188 -17.766 1 96.94 241 GLU B CA 1
ATOM 4397 C C . GLU B 1 241 ? 14.727 7.703 -17.906 1 96.94 241 GLU B C 1
ATOM 4399 O O . GLU B 1 241 ? 15.641 8.445 -17.531 1 96.94 241 GLU B O 1
ATOM 4404 N N . ILE B 1 242 ? 13.695 8.156 -18.422 1 97.19 242 ILE B N 1
ATOM 4405 C CA . ILE B 1 242 ? 13.516 9.594 -18.625 1 97.19 242 ILE B CA 1
ATOM 4406 C C . ILE B 1 242 ? 13.555 10.312 -17.281 1 97.19 242 ILE B C 1
ATOM 4408 O O . ILE B 1 242 ? 14.148 11.383 -17.156 1 97.19 242 ILE B O 1
ATOM 4412 N N . TYR B 1 243 ? 12.969 9.773 -16.297 1 98.12 243 TYR B N 1
ATOM 4413 C CA . TYR B 1 243 ? 12.938 10.406 -14.984 1 98.12 243 TYR B CA 1
ATOM 4414 C C . TYR B 1 243 ? 14.258 10.219 -14.25 1 98.12 243 TYR B C 1
ATOM 4416 O O . TYR B 1 243 ? 14.688 11.094 -13.492 1 98.12 243 TYR B O 1
ATOM 4424 N N . LYS B 1 244 ? 14.844 9.055 -14.438 1 97.31 244 LYS B N 1
ATOM 4425 C CA . LYS B 1 244 ? 16.188 8.852 -13.891 1 97.31 244 LYS B CA 1
ATOM 4426 C C . LYS B 1 244 ? 17.125 9.953 -14.328 1 97.31 244 LYS B C 1
ATOM 4428 O O . LYS B 1 244 ? 17.844 10.539 -13.508 1 97.31 244 LYS B O 1
ATOM 4433 N N . THR B 1 245 ? 17.141 10.258 -15.578 1 97.19 245 THR B N 1
ATOM 4434 C CA . THR B 1 245 ? 18 11.297 -16.141 1 97.19 245 THR B CA 1
ATOM 4435 C C . THR B 1 245 ? 17.672 12.656 -15.523 1 97.19 245 THR B C 1
ATOM 4437 O O . THR B 1 245 ? 18.578 13.414 -15.164 1 97.19 245 THR B O 1
ATOM 4440 N N . GLN B 1 246 ? 16.469 12.969 -15.406 1 98.06 246 GLN B N 1
ATOM 4441 C CA . GLN B 1 246 ? 16.047 14.234 -14.812 1 98.06 246 GLN B CA 1
ATOM 4442 C C . GLN B 1 246 ? 16.469 14.32 -13.352 1 98.06 246 GLN B C 1
ATOM 4444 O O . GLN B 1 246 ? 16.922 15.375 -12.891 1 98.06 246 GLN B O 1
ATOM 4449 N N . LEU B 1 247 ? 16.344 13.25 -12.664 1 98.56 247 LEU B N 1
ATOM 4450 C CA . LEU B 1 247 ? 16.703 13.227 -11.25 1 98.56 247 LEU B CA 1
ATOM 4451 C C . LEU B 1 247 ? 18.203 13.391 -11.078 1 98.56 247 LEU B C 1
ATOM 4453 O O . LEU B 1 247 ? 18.656 14 -10.102 1 98.56 247 LEU B O 1
ATOM 4457 N N . ILE B 1 248 ? 18.969 12.836 -11.977 1 97.25 248 ILE B N 1
ATOM 4458 C CA . ILE B 1 248 ? 20.406 13.047 -11.953 1 97.25 248 ILE B CA 1
ATOM 4459 C C . ILE B 1 248 ? 20.719 14.531 -12.062 1 97.25 248 ILE B C 1
ATOM 4461 O O . ILE B 1 248 ? 21.531 15.062 -11.289 1 97.25 248 ILE B O 1
ATOM 4465 N N . GLU B 1 249 ? 20.078 15.203 -12.969 1 97.62 249 GLU B N 1
ATOM 4466 C CA . GLU B 1 249 ? 20.281 16.641 -13.141 1 97.62 249 GLU B CA 1
ATOM 4467 C C . GLU B 1 249 ? 19.844 17.422 -11.906 1 97.62 249 GLU B C 1
ATOM 4469 O O . GLU B 1 249 ? 20.484 18.391 -11.516 1 97.62 249 GLU B O 1
ATOM 4474 N N . ILE B 1 250 ? 18.781 17.031 -11.344 1 98.25 250 ILE B N 1
ATOM 4475 C CA . ILE B 1 250 ? 18.281 17.688 -10.141 1 98.25 250 ILE B CA 1
ATOM 4476 C C . ILE B 1 250 ? 19.281 17.516 -9 1 98.25 250 ILE B C 1
ATOM 4478 O O . ILE B 1 250 ? 19.578 18.469 -8.281 1 98.25 250 ILE B O 1
ATOM 4482 N N . ALA B 1 251 ? 19.75 16.328 -8.828 1 98 251 ALA B N 1
ATOM 4483 C CA . ALA B 1 251 ? 20.734 16.062 -7.785 1 98 251 ALA B CA 1
ATOM 4484 C C . ALA B 1 251 ? 21.984 16.938 -7.969 1 98 251 ALA B C 1
ATOM 4486 O O . ALA B 1 251 ? 22.516 17.469 -6.992 1 98 251 ALA B O 1
ATOM 4487 N N . LYS B 1 252 ? 22.422 17.109 -9.164 1 96.44 252 LYS B N 1
ATOM 4488 C CA . LYS B 1 252 ? 23.547 17.984 -9.469 1 96.44 252 LYS B CA 1
ATOM 4489 C C . LYS B 1 252 ? 23.266 19.422 -9.078 1 96.44 252 LYS B C 1
ATOM 4491 O O . LYS B 1 252 ? 24.109 20.094 -8.477 1 96.44 252 LYS B O 1
ATOM 4496 N N . SER B 1 253 ? 22.109 19.844 -9.453 1 96.38 253 SER B N 1
ATOM 4497 C CA . SER B 1 253 ? 21.703 21.219 -9.164 1 96.38 253 SER B CA 1
ATOM 4498 C C . SER B 1 253 ? 21.625 21.469 -7.664 1 96.38 253 SER B C 1
ATOM 4500 O O . SER B 1 253 ? 22.062 22.516 -7.184 1 96.38 253 SER B O 1
ATOM 4502 N N . ILE B 1 254 ? 21.094 20.531 -6.945 1 96.25 254 ILE B N 1
ATOM 4503 C CA . ILE B 1 254 ? 20.938 20.641 -5.5 1 96.25 254 ILE B CA 1
ATOM 4504 C C . ILE B 1 254 ? 22.297 20.438 -4.82 1 96.25 254 ILE B C 1
ATOM 4506 O O . ILE B 1 254 ? 22.562 21.031 -3.779 1 96.25 254 ILE B O 1
ATOM 4510 N N . GLY B 1 255 ? 23.125 19.672 -5.402 1 95.94 255 GLY B N 1
ATOM 4511 C CA . GLY B 1 255 ? 24.391 19.312 -4.801 1 95.94 255 GLY B CA 1
ATOM 4512 C C . GLY B 1 255 ? 24.266 18.188 -3.787 1 95.94 255 GLY B C 1
ATOM 4513 O O . GLY B 1 255 ? 24.797 18.297 -2.672 1 95.94 255 GLY B O 1
ATOM 4514 N N . CYS B 1 256 ? 23.609 17.109 -4.137 1 96.88 256 CYS B N 1
ATOM 4515 C CA . CYS B 1 256 ? 23.453 15.977 -3.244 1 96.88 256 CYS B CA 1
ATOM 4516 C C . CYS B 1 256 ? 23.75 14.664 -3.967 1 96.88 256 CYS B C 1
ATOM 4518 O O . CYS B 1 256 ? 23.859 14.641 -5.191 1 96.88 256 CYS B O 1
ATOM 4520 N N . ASP B 1 257 ? 23.891 13.547 -3.188 1 96.88 257 ASP B N 1
ATOM 4521 C CA . ASP B 1 257 ? 24.125 12.227 -3.756 1 96.88 257 ASP B CA 1
ATOM 4522 C C . ASP B 1 257 ? 22.859 11.672 -4.395 1 96.88 257 ASP B C 1
ATOM 4524 O O . ASP B 1 257 ? 21.75 12.023 -3.996 1 96.88 257 ASP B O 1
ATOM 4528 N N . LEU B 1 258 ? 23.078 10.883 -5.395 1 97.69 258 LEU B N 1
ATOM 4529 C CA . LEU B 1 258 ? 21.984 10.148 -6.027 1 97.69 258 LEU B CA 1
ATOM 4530 C C . LEU B 1 258 ? 22.312 8.664 -6.098 1 97.69 258 LEU B C 1
ATOM 4532 O O . LEU B 1 258 ? 23.375 8.273 -6.566 1 97.69 258 LEU B O 1
ATOM 4536 N N . LEU B 1 259 ? 21.391 7.922 -5.531 1 96.88 259 LEU B N 1
ATOM 4537 C CA . LEU B 1 259 ? 21.547 6.473 -5.527 1 96.88 259 LEU B CA 1
ATOM 4538 C C . LEU B 1 259 ? 20.375 5.805 -6.25 1 96.88 259 LEU B C 1
ATOM 4540 O O . LEU B 1 259 ? 19.297 6.395 -6.383 1 96.88 259 LEU B O 1
ATOM 4544 N N . LYS B 1 260 ? 20.578 4.641 -6.75 1 95.81 260 LYS B N 1
ATOM 4545 C CA . LYS B 1 260 ? 19.531 3.82 -7.34 1 95.81 260 LYS B CA 1
ATOM 4546 C C . LYS B 1 260 ? 19.359 2.508 -6.578 1 95.81 260 LYS B C 1
ATOM 4548 O O . LYS B 1 260 ? 20.344 1.83 -6.277 1 95.81 260 LYS B O 1
ATOM 4553 N N . MET B 1 261 ? 18.094 2.273 -6.219 1 93.12 261 MET B N 1
ATOM 4554 C CA . MET B 1 261 ? 17.812 0.997 -5.566 1 93.12 261 MET B CA 1
ATOM 4555 C C . MET B 1 261 ? 17.922 -0.156 -6.559 1 93.12 261 MET B C 1
ATOM 4557 O O . MET B 1 261 ? 17.375 -0.091 -7.656 1 93.12 261 MET B O 1
ATOM 4561 N N . THR B 1 262 ? 18.609 -1.146 -6.172 1 89.62 262 THR B N 1
ATOM 4562 C CA . THR B 1 262 ? 18.797 -2.334 -7 1 89.62 262 THR B CA 1
ATOM 4563 C C . THR B 1 262 ? 18.688 -3.602 -6.16 1 89.62 262 THR B C 1
ATOM 4565 O O . THR B 1 262 ? 18.516 -3.531 -4.941 1 89.62 262 THR B O 1
ATOM 4568 N N . PHE B 1 263 ? 18.578 -4.695 -6.969 1 80.69 263 PHE B N 1
ATOM 4569 C CA . PHE B 1 263 ? 18.484 -5.992 -6.309 1 80.69 263 PHE B CA 1
ATOM 4570 C C . PHE B 1 263 ? 19.516 -6.961 -6.867 1 80.69 263 PHE B C 1
ATOM 4572 O O . PHE B 1 263 ? 19.781 -6.969 -8.07 1 80.69 263 PHE B O 1
ATOM 4579 N N . ASP B 1 264 ? 20.219 -7.594 -5.922 1 73.25 264 ASP B N 1
ATOM 4580 C CA . ASP B 1 264 ? 21.094 -8.68 -6.355 1 73.25 264 ASP B CA 1
ATOM 4581 C C . ASP B 1 264 ? 20.328 -9.984 -6.496 1 73.25 264 ASP B C 1
ATOM 4583 O O . ASP B 1 264 ? 19.984 -10.625 -5.496 1 73.25 264 ASP B O 1
ATOM 4587 N N . GLU B 1 265 ? 20.078 -10.391 -7.641 1 70.81 265 GLU B N 1
ATOM 4588 C CA . GLU B 1 265 ? 19.25 -11.562 -7.945 1 70.81 265 GLU B CA 1
ATOM 4589 C C . GLU B 1 265 ? 19.906 -12.844 -7.418 1 70.81 265 GLU B C 1
ATOM 4591 O O . GLU B 1 265 ? 19.234 -13.875 -7.301 1 70.81 265 GLU B O 1
ATOM 4596 N N . TYR B 1 266 ? 21.094 -12.719 -7.059 1 70.62 266 TYR B N 1
ATOM 4597 C CA . TYR B 1 266 ? 21.781 -13.938 -6.652 1 70.62 266 TYR B CA 1
ATOM 4598 C C . TYR B 1 266 ? 22.094 -13.922 -5.16 1 70.62 266 TYR B C 1
ATOM 4600 O O . TYR B 1 266 ? 22.609 -14.898 -4.613 1 70.62 266 TYR B O 1
ATOM 4608 N N . SER B 1 267 ? 21.703 -12.836 -4.633 1 73.62 267 SER B N 1
ATOM 4609 C CA . SER B 1 267 ? 21.938 -12.75 -3.195 1 73.62 267 SER B CA 1
ATOM 4610 C C . SER B 1 267 ? 20.891 -13.531 -2.418 1 73.62 267 SER B C 1
ATOM 4612 O O . SER B 1 267 ? 19.734 -13.625 -2.842 1 73.62 267 SER B O 1
ATOM 4614 N N . GLU B 1 268 ? 21.297 -14.117 -1.313 1 73.38 268 GLU B N 1
ATOM 4615 C CA . GLU B 1 268 ? 20.375 -14.805 -0.416 1 73.38 268 GLU B CA 1
ATOM 4616 C C . GLU B 1 268 ? 19.531 -13.812 0.388 1 73.38 268 GLU B C 1
ATOM 4618 O O . GLU B 1 268 ? 18.484 -14.164 0.924 1 73.38 268 GLU B O 1
ATOM 4623 N N . GLU B 1 269 ? 20.078 -12.641 0.273 1 73.75 269 GLU B N 1
ATOM 4624 C CA . GLU B 1 269 ? 19.375 -11.625 1.054 1 73.75 269 GLU B CA 1
ATOM 4625 C C . GLU B 1 269 ? 18.281 -10.945 0.227 1 73.75 269 GLU B C 1
ATOM 4627 O O . GLU B 1 269 ? 18.484 -10.672 -0.959 1 73.75 269 GLU B O 1
ATOM 4632 N N . PHE B 1 270 ? 17.016 -11.102 0.613 1 72.94 270 PHE B N 1
ATOM 4633 C CA . PHE B 1 270 ? 15.906 -10.375 0.017 1 72.94 270 PHE B CA 1
ATOM 4634 C C . PHE B 1 270 ? 15.984 -8.891 0.347 1 72.94 270 PHE B C 1
ATOM 4636 O O . PHE B 1 270 ? 15.172 -8.367 1.109 1 72.94 270 PHE B O 1
ATOM 4643 N N . LYS B 1 271 ? 17.141 -8.305 -0.296 1 77.75 271 LYS B N 1
ATOM 4644 C CA . LYS B 1 271 ? 17.297 -6.926 0.146 1 77.75 271 LYS B CA 1
ATOM 4645 C C . LYS B 1 271 ? 17.484 -5.984 -1.042 1 77.75 271 LYS B C 1
ATOM 4647 O O . LYS B 1 271 ? 18.172 -6.324 -2.008 1 77.75 271 LYS B O 1
ATOM 4652 N N . LEU B 1 272 ? 16.797 -4.922 -0.99 1 83.75 272 LEU B N 1
ATOM 4653 C CA . LEU B 1 272 ? 17.078 -3.791 -1.863 1 83.75 272 LEU B CA 1
ATOM 4654 C C . LEU B 1 272 ? 18.375 -3.092 -1.438 1 83.75 272 LEU B C 1
ATOM 4656 O O . LEU B 1 272 ? 18.578 -2.818 -0.253 1 83.75 272 LEU B O 1
ATOM 4660 N N . VAL B 1 273 ? 19.25 -2.902 -2.42 1 86.5 273 VAL B N 1
ATOM 4661 C CA . VAL B 1 273 ? 20.516 -2.262 -2.102 1 86.5 273 VAL B CA 1
ATOM 4662 C C . VAL B 1 273 ? 20.688 -0.996 -2.939 1 86.5 273 VAL B C 1
ATOM 4664 O O . VAL B 1 273 ? 20.453 -1.011 -4.152 1 86.5 273 VAL B O 1
ATOM 4667 N N . PRO B 1 274 ? 21.062 0.055 -2.262 1 91.62 274 PRO B N 1
ATOM 4668 C CA . PRO B 1 274 ? 21.312 1.288 -3.008 1 91.62 274 PRO B CA 1
ATOM 4669 C C . PRO B 1 274 ? 22.672 1.285 -3.703 1 91.62 274 PRO B C 1
ATOM 4671 O O . PRO B 1 274 ? 23.656 0.833 -3.125 1 91.62 274 PRO B O 1
ATOM 4674 N N . GLU B 1 275 ? 22.672 1.684 -4.914 1 92.94 275 GLU B N 1
ATOM 4675 C CA . GLU B 1 275 ? 23.906 1.865 -5.68 1 92.94 275 GLU B CA 1
ATOM 4676 C C . GLU B 1 275 ? 24.109 3.332 -6.043 1 92.94 275 GLU B C 1
ATOM 4678 O O . GLU B 1 275 ? 23.219 3.979 -6.586 1 92.94 275 GLU B O 1
ATOM 4683 N N . LEU B 1 276 ? 25.328 3.826 -5.824 1 94.06 276 LEU B N 1
ATOM 4684 C CA . LEU B 1 276 ? 25.641 5.23 -6.07 1 94.06 276 LEU B CA 1
ATOM 4685 C C . LEU B 1 276 ? 25.688 5.523 -7.566 1 94.06 276 LEU B C 1
ATOM 4687 O O . LEU B 1 276 ? 26.391 4.84 -8.312 1 94.06 276 LEU B O 1
ATOM 4691 N N . LEU B 1 277 ? 24.938 6.453 -8 1 92.12 277 LEU B N 1
ATOM 4692 C CA . LEU B 1 277 ? 24.922 6.863 -9.398 1 92.12 277 LEU B CA 1
ATOM 4693 C C . LEU B 1 277 ? 25.641 8.195 -9.586 1 92.12 277 LEU B C 1
ATOM 4695 O O . LEU B 1 277 ? 26.25 8.438 -10.633 1 92.12 277 LEU B O 1
ATOM 4699 N N . TYR B 1 278 ? 25.469 9.086 -8.633 1 87.5 278 TYR B N 1
ATOM 4700 C CA . TYR B 1 278 ? 26.109 10.398 -8.625 1 87.5 278 TYR B CA 1
ATOM 4701 C C . TYR B 1 278 ? 26.531 10.789 -7.211 1 87.5 278 TYR B C 1
ATOM 4703 O O . TYR B 1 278 ? 25.781 10.594 -6.258 1 87.5 278 TYR B O 1
ATOM 4711 N N . ASN B 1 279 ? 27.766 11.164 -7.129 1 87.06 279 ASN B N 1
ATOM 4712 C CA . ASN B 1 279 ? 28.312 11.609 -5.852 1 87.06 279 ASN B CA 1
ATOM 4713 C C . ASN B 1 279 ? 28.562 13.117 -5.848 1 87.06 279 ASN B C 1
ATOM 4715 O O . ASN B 1 279 ? 29.203 13.641 -6.766 1 87.06 279 ASN B O 1
ATOM 4719 N N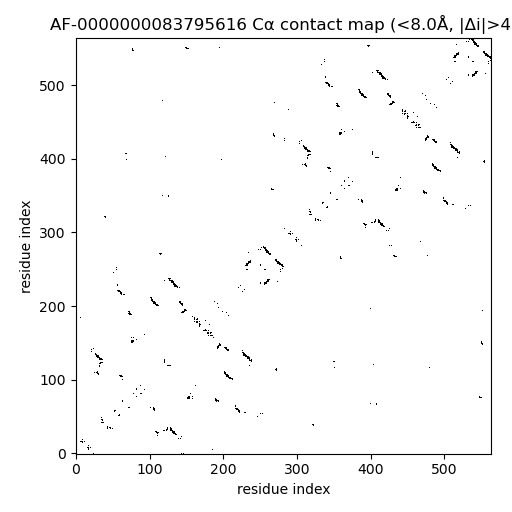 . ASN B 1 280 ? 27.969 13.695 -4.891 1 80.25 280 ASN B N 1
ATOM 4720 C CA . ASN B 1 280 ? 28.25 15.117 -4.73 1 80.25 280 ASN B CA 1
ATOM 4721 C C . ASN B 1 280 ? 29.641 15.352 -4.141 1 80.25 280 ASN B C 1
ATOM 4723 O O . ASN B 1 280 ? 29.922 14.93 -3.016 1 80.25 280 ASN B O 1
ATOM 4727 N N . ILE B 1 281 ? 30.891 15.219 -4.828 1 67.88 281 ILE B N 1
ATOM 4728 C CA . ILE B 1 281 ? 32.25 15.422 -4.391 1 67.88 281 ILE B CA 1
ATOM 4729 C C . ILE B 1 281 ? 32.469 16.891 -4.043 1 67.88 281 ILE B C 1
ATOM 4731 O O . ILE B 1 281 ? 33.375 17.219 -3.242 1 67.88 281 ILE B O 1
ATOM 4735 N N . ASP B 1 282 ? 31.672 17.828 -4.309 1 47.91 282 ASP B N 1
ATOM 4736 C CA . ASP B 1 282 ? 32.281 19.125 -4.02 1 47.91 282 ASP B CA 1
ATOM 4737 C C . ASP B 1 282 ? 32.312 19.391 -2.52 1 47.91 282 ASP B C 1
ATOM 4739 O O . ASP B 1 282 ? 31.375 19.078 -1.807 1 47.91 282 ASP B O 1
#

Organism: NCBI:txid182773

pLDDT: mean 84.95, std 13.3, range [47.91, 98.62]

Foldseek 3Di:
DDVVVLLVLLVVALVSSLVVQLVVDDQKWKDAAAQDDPVDDPSVVVNVVVLVCLLQQKDWWWQCVPPDDPCALVLEDAPVVVVVPVPDDPVVLVVLLVVQSLQKTKDKIAPDDWQPQVCCVPHHVNQQHKMFMKGFQDCSQKGWAAADAHRDYDNVLSRVLSVLLVVCVVVVVPDRDSSNSSSVSVSVNSNRYDHCVCVSRRMMMGIDGHPPSVPRTIDMDHCVVRRMATAEMEGGPNHDPVVVVSVVVSCVSSLHWYWYWDDDPPDPDSTTDTHTDDHSPD/DDVVVLLVLLVVALVSSLVVQLVVDDQKWKDAAAQDDPVDDPSVVVNVVVLVCLLQQKDWWWQCVPDDDPCQLVLEDAPVVVVVPVPDDPVVLVVLLVVQSLQKTKDKIAPDDWQPQVCCVPHHVNQQHKMFMKGFQDCSQKGWAAADAHRDYDHVLSRVQSVLCVVCVVVPVPDRDSSNSSSVSVSVNSNRYDHCVCVSRRMMMGIDGHNPSVPRTIDMDHCVVRRMATAEMEGGPNHDPVVVVSVVVSCVSSLHWYWYWDDDPPDPDSTTDTHTDDHSPD

Solvent-accessible surface area (backbone atoms only — not comparable to full-atom values): 29582 Å² total; per-residue (Å²): 129,62,63,67,58,39,49,55,29,32,73,73,32,48,68,51,20,48,56,56,55,44,73,66,54,66,59,48,38,30,35,65,37,58,34,65,52,88,59,33,56,66,21,68,61,55,36,48,53,55,53,49,32,56,56,71,45,37,40,69,24,31,28,62,89,76,53,61,51,92,57,64,55,50,31,55,25,68,32,61,75,71,31,74,72,70,79,60,54,66,67,58,52,50,52,51,52,50,48,51,51,67,26,33,27,37,33,70,30,17,66,68,76,76,61,45,58,66,55,34,26,73,43,7,54,44,20,27,13,36,32,37,34,29,36,50,76,38,53,85,48,51,42,68,47,42,62,34,83,56,38,50,75,46,28,67,61,47,51,55,31,46,52,47,37,45,55,27,46,76,56,62,56,74,67,62,46,78,61,30,53,33,31,46,53,55,50,47,51,23,61,28,35,44,52,47,90,56,51,87,56,45,42,31,35,38,61,41,80,42,88,65,66,81,53,76,61,46,50,75,41,53,27,75,81,60,24,41,40,81,51,32,38,37,35,29,66,57,36,49,67,73,56,50,55,52,48,52,52,35,26,60,72,70,60,24,30,29,28,33,36,40,71,57,78,72,48,49,54,81,44,62,39,76,39,81,74,42,75,54,78,122,130,64,64,67,58,39,50,54,28,32,72,73,31,47,67,52,20,50,56,54,56,45,72,65,55,65,57,49,39,30,35,66,36,60,35,64,52,89,59,33,56,64,22,67,61,55,36,48,53,54,52,49,31,54,56,69,44,36,40,70,24,31,29,63,89,75,52,62,52,92,58,64,56,49,31,56,24,67,32,60,78,69,30,78,70,69,80,59,54,68,66,58,52,50,52,50,51,49,48,51,52,65,25,33,27,37,33,71,29,17,67,68,77,76,61,46,58,65,55,33,26,72,42,6,54,43,19,26,13,34,34,39,34,29,37,51,76,39,54,85,48,50,41,68,48,42,60,36,82,56,38,52,75,46,34,69,64,45,51,58,30,47,54,46,39,46,53,26,50,74,59,43,76,78,69,62,50,76,64,30,53,32,33,46,53,55,51,49,52,26,60,28,36,44,51,46,91,55,52,86,56,46,41,31,35,37,61,40,81,41,88,64,67,83,55,74,61,46,51,76,40,52,28,75,82,61,24,40,40,84,49,32,38,36,35,27,66,57,36,50,66,73,56,51,55,50,48,53,53,35,26,61,73,69,60,24,30,29,27,34,36,38,69,54,79,71,49,49,55,81,44,62,41,76,39,84,75,42,74,53,79,123

Radius of gyration: 26.32 Å; Cα contacts (8 Å, |Δi|>4): 1042; chains: 2; bounding box: 66×77×58 Å